Protein AF-A0A968Z5K9-F1 (afdb_monomer)

Radius of gyration: 32.49 Å; Cα contacts (8 Å, |Δi|>4): 2815; chains: 1; bounding box: 78×53×107 Å

Secondary structure (DSSP, 8-state):
-EE-TT-EEE-TT-----SS-EEEE--SEEEETTS-EEESSS--SS-----SPEEEEEE-SSPPPEEEES-EEE--TT-EEEEEES-EEEES-EEE-TTSEEEEEEBSSSEEEEE-TTS-EEPPTTSPBPPEEEESS-EEE--BTT--EEEEEES-EEE-TT-EEEESB-SSS--TT-BPPPEEEEESSEEEE-SS-EEEEE----S-TT---B-BPPPEEEEEEEEEEETT-EEEEEESSBSPPPPEEEEEEEEEEEE-B-TTS-B-EEEEEES-TTS-GGG-B-PPPPEEEEEEEEEEETT-EEEEEESSBSPPPPEEEEEEEEEEEE-B-TTSPBPEEEEEES-S---S---------EEEEEEEEEEETT-EEEEEE-SSB-----EEEEEEEEEEE-B-TTSPBPEEEEEE-TT-BS----EEEEEEEEEEETT-EEEEEESSSSPPPPEEEEEEEEEEEE-B--S-----TTHHHHHHHHS------SB-EEEEEEPTT--SPPPPEEEE-SEEEEETT-EEE---SSSSPPPPEEEEEEEEEEETT-EEE--B-SSSPP--EEEEEEEEEEE-B-TTHHHHHHHH-TTT---SSSB-EEE--B-TT--SPP-EEEEEEEEEEEETT-EEE--B-SSSPP-EEEEEEEEEEEESS-EEE--BSSSS--EEEEEEEEEEEEETT-EEE---SSS--EEEEEES----SS------S---------

Sequence (730 aa):
MLLNPNGILFGRNAKLDIGGSFFATTAQSIKFADGTEFSATETQTTPLLTVSVPIGLQIENAASSIDVQGANLDVPLRETLALIGGDVNVSNGCLQAPGGRIELGGLAASGTVNLNNNSSLSFPDGVTRADVLLTDFSNVDVRADGGGDISIQARNLNILAGSQIAAGISAGNVSKRDRAGDIEINATGKITLNDNSFITNSIDFNSLPNDETFGNGGDINVTTDSLIINNGSRLITSTYTEGNAGDININARNTISLNGVGEDDLPSVISSIVGLLGFQTYKSKGNAGDLNITTGSLFVTNGGGLVSGTAGDGNAGDVTIAARARVVFDGVGRNGIPSNVSSTVGLIFPTEGKGQGQGGKIHITAESLSVTNGAFLSTGSILGKGNAGNLILEADTISFKGIGINGTPSAAFSTLGQGIEGQGENITIKTDKLSVTDGAILATFTVGKGDAGDISIEARHSVNISGVNFRGFIENPGLIGRLKLIFGFNPIGLSTGLYSSTELGGQGKGGNIFINTPVFRVADGAIINAQTLNNRDGGNITINADTLEATGGGQVITTTRDIGNAGEIQVNADRVNISGSDPTYRSRVQKFKLDTVRNQGAASGLFANTESNSVGDGGNIFLDANTITLQDEARITVDSNGRGRGGNIDLEADILTLDNRAFLSAETLSDRGGNITLSIGDLLLLRRNSRISTTAQGMVAMLRLMLVFLRLFQRKIAILQPMPLKVEED

Foldseek 3Di:
DAEAQQEAEAEQADEDDDQAADAHENFQWWAFPVRDIGGPVDPDPDDDDDPTDTWKGWHAAAGYEYEYHNEEYEGDEQHEYEYETAEYEYANYEAEHANHEYHYWYFNHTDIWTQDPRRDIDGDPPTAIHEYEAEHQYEAEHEEQQAYEYEYDGQEYEFYHQYEYEIEYEFDPHDQAGEHYEYHYAHAAEYEYDQQYEYEQEQDDDPDPPGPRHYETAEYAEHYQEYYFEAQYEYEFEYQAEEETYEYAYHHEAEYEFDAYHPVRHGREYEFEWNDPDDPQQRTAYETYEYHEEHQEYYQEQQYEYYFEYQAAYFTYEYEYHHAAEYEFYAHHPSRHGREYEQEYNPLDDDVHQHDYEGEEYAYAHQEYEQYQQYEYEFEYQGHEYETYEYHEHHQEYEFDAYHPQRHGREYEGEYWAAYHYEFAEYHEEYQEAYFDHAHEYEFEYLYAEFTYEYAYHHAAEYEFEAKHDPDGDPDCPPVVSCCVRRVPPPQHMAGEYYQEYDPNYNYEGEEYEEAYQYYEFEQQHEYYQEYPDLAAGYEYAEEYQEYEFYQQGEYAQEYEAAYAGEEYEYEYQEYHFEAWNPCLVVRCVVSNPVNRVRPHTGGEYAQEYDQHYNYAFYEYHYDYQEYEYEHQHEYAREYNYAHEFEEYEYAYQYYAFYQQYEYEREYAYPHWYEYEYHYEHDDHDDNNHDYDGYYPPDDDDYHYHYPDPPPPDDDPPPPDDDPDDDDDD

Structure (mmCIF, N/CA/C/O backbone):
data_AF-A0A968Z5K9-F1
#
_entry.id   AF-A0A968Z5K9-F1
#
loop_
_atom_site.group_PDB
_atom_site.id
_atom_site.type_symbol
_atom_site.label_atom_id
_atom_site.label_alt_id
_atom_site.label_comp_id
_atom_site.label_asym_id
_atom_site.label_entity_id
_atom_site.label_seq_id
_atom_site.pdbx_PDB_ins_code
_atom_site.Cartn_x
_atom_site.Cartn_y
_atom_site.Cartn_z
_atom_site.occupancy
_atom_site.B_iso_or_equiv
_atom_site.auth_seq_id
_atom_site.auth_comp_id
_atom_site.auth_asym_id
_atom_site.auth_atom_id
_atom_site.pdbx_PDB_model_num
ATOM 1 N N . MET A 1 1 ? -22.228 -2.292 42.963 1.00 89.56 1 MET A N 1
ATOM 2 C CA . MET A 1 1 ? -22.792 -3.095 41.859 1.00 89.56 1 MET A CA 1
ATOM 3 C C . MET A 1 1 ? -24.306 -2.948 41.869 1.00 89.56 1 MET A C 1
ATOM 5 O O . MET A 1 1 ? -24.886 -2.971 42.947 1.00 89.56 1 MET A O 1
ATOM 9 N N . LEU A 1 2 ? -24.915 -2.770 40.700 1.00 95.06 2 LEU A N 1
ATOM 10 C CA . LEU A 1 2 ? -26.353 -2.728 40.454 1.00 95.06 2 LEU A CA 1
ATOM 11 C C . LEU A 1 2 ? -26.726 -3.965 39.625 1.00 95.06 2 LEU A C 1
ATOM 13 O O . LEU A 1 2 ? -26.227 -4.119 38.515 1.00 95.06 2 LEU A O 1
ATOM 17 N N . LEU A 1 3 ? -27.583 -4.831 40.167 1.00 94.69 3 LEU A N 1
ATOM 18 C CA . LEU A 1 3 ? -28.052 -6.062 39.524 1.00 94.69 3 LEU A CA 1
ATOM 19 C C . LEU A 1 3 ? -29.561 -5.951 39.285 1.00 94.69 3 LEU A C 1
ATOM 21 O O . LEU A 1 3 ? -30.316 -5.811 40.247 1.00 94.69 3 LEU A O 1
ATOM 25 N N . ASN A 1 4 ? -30.003 -5.994 38.028 1.00 95.31 4 ASN A N 1
ATOM 26 C CA . ASN A 1 4 ? -31.426 -6.006 37.686 1.00 95.31 4 ASN A CA 1
ATOM 27 C C . ASN A 1 4 ? -31.694 -6.820 36.405 1.00 95.31 4 ASN A C 1
ATOM 29 O O . ASN A 1 4 ? -31.523 -6.288 35.306 1.00 95.31 4 ASN A O 1
ATOM 33 N N . PRO A 1 5 ? -32.190 -8.067 36.519 1.00 94.38 5 PRO A N 1
ATOM 34 C CA . PRO A 1 5 ? -32.437 -8.940 35.369 1.00 94.38 5 PRO A CA 1
ATOM 35 C C . PRO A 1 5 ? -33.466 -8.402 34.368 1.00 94.38 5 PRO A C 1
ATOM 37 O O . PRO A 1 5 ? -33.490 -8.817 33.215 1.00 94.38 5 PRO A O 1
ATOM 40 N N . ASN A 1 6 ? -34.327 -7.471 34.794 1.00 94.50 6 ASN A N 1
ATOM 41 C CA . ASN A 1 6 ? -35.401 -6.932 33.960 1.00 94.50 6 ASN A CA 1
ATOM 42 C C . ASN A 1 6 ? -34.927 -5.855 32.972 1.00 94.50 6 ASN A C 1
ATOM 44 O O . ASN A 1 6 ? -35.714 -5.431 32.129 1.00 94.50 6 ASN A O 1
ATOM 48 N N . GLY A 1 7 ? -33.667 -5.424 33.059 1.00 96.19 7 GLY A N 1
ATOM 49 C CA . GLY A 1 7 ? -33.109 -4.341 32.251 1.00 96.19 7 GLY A CA 1
ATOM 50 C C . GLY A 1 7 ? -32.770 -3.111 33.085 1.00 96.19 7 GLY A C 1
ATOM 51 O O . GLY A 1 7 ? -33.251 -2.938 34.211 1.00 96.19 7 GLY A O 1
ATOM 52 N N . ILE A 1 8 ? -31.915 -2.250 32.538 1.00 98.25 8 ILE A N 1
ATOM 53 C CA . ILE A 1 8 ? -31.467 -1.019 33.198 1.00 98.25 8 ILE A CA 1
ATOM 54 C C . ILE A 1 8 ? -31.537 0.132 32.197 1.00 98.25 8 ILE A C 1
ATOM 56 O O . ILE A 1 8 ? -30.950 0.052 31.127 1.00 98.25 8 ILE A O 1
ATOM 60 N N . LEU A 1 9 ? -32.218 1.219 32.569 1.00 97.88 9 LEU A N 1
ATOM 61 C CA . LEU A 1 9 ? -32.289 2.448 31.780 1.00 97.88 9 LEU A CA 1
ATOM 62 C C . LEU A 1 9 ? -31.678 3.612 32.564 1.00 97.88 9 LEU A C 1
ATOM 64 O O . LEU A 1 9 ? -32.198 4.010 33.609 1.00 97.88 9 LEU A O 1
ATOM 68 N N . PHE A 1 10 ? -30.623 4.206 32.017 1.00 98.19 10 PHE A N 1
ATOM 69 C CA . PHE A 1 10 ? -30.067 5.480 32.459 1.00 98.19 10 PHE A CA 1
ATOM 70 C C . PHE A 1 10 ? -30.554 6.589 31.522 1.00 98.19 10 PHE A C 1
ATOM 72 O O . PHE A 1 10 ? -30.067 6.733 30.404 1.00 98.19 10 PHE A O 1
ATOM 79 N N . GLY A 1 11 ? -31.544 7.370 31.961 1.00 96.88 11 GLY A N 1
ATOM 80 C CA . GLY A 1 11 ? -32.066 8.504 31.186 1.00 96.88 11 GLY A CA 1
ATOM 81 C C . GLY A 1 11 ? -31.185 9.756 31.268 1.00 96.88 11 GLY A C 1
ATOM 82 O O . GLY A 1 11 ? -30.281 9.833 32.092 1.00 96.88 11 GLY A O 1
ATOM 83 N N . ARG A 1 12 ? -31.512 10.789 30.482 1.00 93.38 12 ARG A N 1
ATOM 84 C CA . ARG A 1 12 ? -30.678 11.987 30.235 1.00 93.38 12 ARG A CA 1
ATOM 85 C C . ARG A 1 12 ? -30.132 12.728 31.464 1.00 93.38 12 ARG A C 1
ATOM 87 O O . ARG A 1 12 ? -29.121 13.408 31.373 1.00 93.38 12 ARG A O 1
ATOM 94 N N . ASN A 1 13 ? -30.806 12.621 32.604 1.00 91.94 13 ASN A N 1
ATOM 95 C CA . ASN A 1 13 ? -30.409 13.296 33.844 1.00 91.94 13 ASN A CA 1
ATOM 96 C C . ASN A 1 13 ? -29.787 12.340 34.874 1.00 91.94 13 ASN A C 1
ATOM 98 O O . ASN A 1 13 ? -29.553 12.743 36.012 1.00 91.94 13 ASN A O 1
ATOM 102 N N . ALA A 1 14 ? -29.585 11.069 34.518 1.00 95.50 14 ALA A N 1
ATOM 103 C CA . ALA A 1 14 ? -28.940 10.105 35.390 1.00 95.50 14 ALA A CA 1
ATOM 104 C C . ALA A 1 14 ? -27.462 10.471 35.566 1.00 95.50 14 ALA A C 1
ATOM 106 O O . ALA A 1 14 ? -26.786 10.855 34.612 1.00 95.50 14 ALA A O 1
ATOM 107 N N . LYS A 1 15 ? -26.992 10.342 36.806 1.00 93.19 15 LYS A N 1
ATOM 108 C CA . LYS A 1 15 ? -25.611 10.575 37.216 1.00 93.19 15 LYS A CA 1
ATOM 109 C C . LYS A 1 15 ? -25.241 9.563 38.296 1.00 93.19 15 LYS A C 1
ATOM 111 O O . LYS A 1 15 ? -26.082 9.215 39.126 1.00 93.19 15 LYS A O 1
ATOM 116 N N . LEU A 1 16 ? -23.988 9.123 38.296 1.00 95.06 16 LEU A N 1
ATOM 117 C CA . LEU A 1 16 ? -23.409 8.346 39.388 1.00 95.06 16 LEU A CA 1
ATOM 118 C C . LEU A 1 16 ? -22.769 9.300 40.411 1.00 95.06 16 LEU A C 1
ATOM 120 O O . LEU A 1 16 ? -21.997 10.185 40.049 1.00 95.06 16 LEU A O 1
ATOM 124 N N . ASP A 1 17 ? -23.115 9.135 41.687 1.00 93.94 17 ASP A N 1
ATOM 125 C CA . ASP A 1 17 ? -22.475 9.818 42.819 1.00 93.94 17 ASP A CA 1
ATOM 126 C C . ASP A 1 17 ? -21.992 8.751 43.805 1.00 93.94 17 ASP A C 1
ATOM 128 O O . ASP A 1 17 ? -22.712 8.313 44.705 1.00 93.94 17 ASP A O 1
ATOM 132 N N . ILE A 1 18 ? -20.809 8.214 43.514 1.00 94.38 18 ILE A N 1
ATOM 133 C CA . ILE A 1 18 ? -20.235 7.041 44.173 1.00 94.38 18 ILE A CA 1
ATOM 134 C C . ILE A 1 18 ? -18.731 7.237 44.384 1.00 94.38 18 ILE A C 1
ATOM 136 O O . ILE A 1 18 ? -18.071 7.953 43.637 1.00 94.38 18 ILE A O 1
ATOM 140 N N . GLY A 1 19 ? -18.179 6.573 45.402 1.00 93.19 19 GLY A N 1
ATOM 141 C CA . GLY A 1 19 ? -16.767 6.694 45.781 1.00 93.19 19 GLY A CA 1
ATOM 142 C C . GLY A 1 19 ? -15.815 5.672 45.151 1.00 93.19 19 GLY A C 1
ATOM 143 O O . GLY A 1 19 ? -14.675 5.600 45.590 1.00 93.19 19 GLY A O 1
ATOM 144 N N . GLY A 1 20 ? -16.263 4.861 44.188 1.00 94.81 20 GLY A N 1
ATOM 145 C CA . GLY A 1 20 ? -15.448 3.798 43.593 1.00 94.81 20 GLY A CA 1
ATOM 146 C C . GLY A 1 20 ? -16.054 3.223 42.312 1.00 94.81 20 GLY A C 1
ATOM 147 O O . GLY A 1 20 ? -16.963 3.815 41.732 1.00 94.81 20 GLY A O 1
ATOM 148 N N . SER A 1 21 ? -15.568 2.050 41.905 1.00 96.00 21 SER A N 1
ATOM 149 C CA . SER A 1 21 ? -16.014 1.328 40.708 1.00 96.00 21 SER A CA 1
ATOM 150 C C . SER A 1 21 ? -17.526 1.052 40.664 1.00 96.00 21 SER A C 1
ATOM 152 O O . SER A 1 21 ? -18.166 0.726 41.672 1.00 96.00 21 SER A O 1
ATOM 154 N N . PHE A 1 22 ? -18.094 1.093 39.459 1.00 97.50 22 PHE A N 1
ATOM 155 C CA . PHE A 1 22 ? -19.493 0.797 39.179 1.00 97.50 22 PHE A CA 1
ATOM 156 C C . PHE A 1 22 ? -19.635 -0.377 38.215 1.00 97.50 22 PHE A C 1
ATOM 158 O O . PHE A 1 22 ? -19.099 -0.370 37.116 1.00 97.50 22 PHE A O 1
ATOM 165 N N . PHE A 1 23 ? -20.433 -1.361 38.618 1.00 96.69 23 PHE A N 1
ATOM 166 C CA . PHE A 1 23 ? -20.833 -2.489 37.781 1.00 96.69 23 PHE A CA 1
ATOM 167 C C . PHE A 1 23 ? -22.354 -2.462 37.690 1.00 96.69 23 PHE A C 1
ATOM 169 O O . PHE A 1 23 ? -23.006 -2.589 38.729 1.00 96.69 23 PHE A O 1
ATOM 176 N N . ALA A 1 24 ? -22.908 -2.285 36.495 1.00 97.19 24 ALA A N 1
ATOM 177 C CA . ALA A 1 24 ? -24.328 -2.455 36.213 1.00 97.19 24 ALA A CA 1
ATOM 178 C C . ALA A 1 24 ? -24.522 -3.717 35.384 1.00 97.19 24 ALA A C 1
ATOM 180 O O . ALA A 1 24 ? -23.866 -3.903 34.359 1.00 97.19 24 ALA A O 1
ATOM 181 N N . THR A 1 25 ? -25.419 -4.589 35.831 1.00 97.06 25 THR A N 1
ATOM 182 C CA . THR A 1 25 ? -25.638 -5.860 35.161 1.00 97.06 25 THR A CA 1
ATOM 183 C C . THR A 1 25 ? -27.087 -6.320 35.165 1.00 97.06 25 THR A C 1
ATOM 185 O O . THR A 1 25 ? -27.823 -6.106 36.129 1.00 97.06 25 THR A O 1
ATOM 188 N N . THR A 1 26 ? -27.485 -6.966 34.069 1.00 96.69 26 THR A N 1
ATOM 189 C CA . THR A 1 26 ? -28.787 -7.633 33.915 1.00 96.69 26 THR A CA 1
ATOM 190 C C . THR A 1 26 ? -28.683 -9.154 34.074 1.00 96.69 26 THR A C 1
ATOM 192 O O . THR A 1 26 ? -29.588 -9.889 33.692 1.00 96.69 26 THR A O 1
ATOM 195 N N . ALA A 1 27 ? -27.588 -9.629 34.676 1.00 95.12 27 ALA A N 1
ATOM 196 C CA . ALA A 1 27 ? -27.453 -10.994 35.169 1.00 95.12 27 ALA A CA 1
ATOM 197 C C . ALA A 1 27 ? -28.532 -11.332 36.215 1.00 95.12 27 ALA A C 1
ATOM 199 O O . ALA A 1 27 ? -29.100 -10.454 36.867 1.00 95.12 27 ALA A O 1
ATOM 200 N N . GLN A 1 28 ? -28.793 -12.622 36.392 1.00 93.88 28 GLN A N 1
ATOM 201 C CA . GLN A 1 28 ? -29.741 -13.159 37.364 1.00 93.88 28 GLN A CA 1
ATOM 202 C C . GLN A 1 28 ? -29.092 -13.352 38.731 1.00 93.88 28 GLN A C 1
ATOM 204 O O . GLN A 1 28 ? -29.757 -13.159 39.750 1.00 93.88 28 GLN A O 1
ATOM 209 N N . SER A 1 29 ? -27.798 -13.675 38.771 1.00 92.50 29 SER A N 1
ATOM 210 C CA . SER A 1 29 ? -27.083 -13.894 40.027 1.00 92.50 29 SER A CA 1
ATOM 211 C C . SER A 1 29 ? -25.593 -13.547 39.959 1.00 92.50 29 SER A C 1
ATOM 213 O O . SER A 1 29 ? -25.001 -13.384 38.888 1.00 92.50 29 SER A O 1
ATOM 215 N N . ILE A 1 30 ? -24.983 -13.432 41.140 1.00 91.94 30 ILE A N 1
ATOM 216 C CA . ILE A 1 30 ? -23.548 -13.236 41.357 1.00 91.94 30 ILE A CA 1
ATOM 217 C C . ILE A 1 30 ? -23.008 -14.448 42.115 1.00 91.94 30 ILE A C 1
ATOM 219 O O . ILE A 1 30 ? -23.521 -14.788 43.183 1.00 91.94 30 ILE A O 1
ATOM 223 N N . LYS A 1 31 ? -21.937 -15.053 41.598 1.00 91.56 31 LYS A N 1
ATOM 224 C CA . LYS A 1 31 ? -21.195 -16.138 42.252 1.00 91.56 31 LYS A CA 1
ATOM 225 C C . LYS A 1 31 ? -19.987 -15.599 43.004 1.00 91.56 31 LYS A C 1
ATOM 227 O O . LYS A 1 31 ? -19.2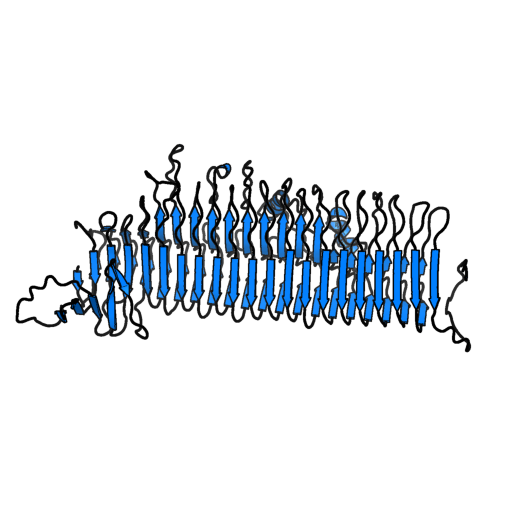66 -14.748 42.482 1.00 91.56 31 LYS A O 1
ATOM 232 N N . PHE A 1 32 ? -19.735 -16.146 44.187 1.00 91.12 32 PHE A N 1
ATOM 233 C CA . PHE A 1 32 ? -18.617 -15.786 45.057 1.00 91.12 32 PHE A CA 1
ATOM 234 C C . PHE A 1 32 ? -17.621 -16.943 45.214 1.00 91.12 32 PHE A C 1
ATOM 236 O O . PHE A 1 32 ? -17.967 -18.114 45.055 1.00 91.12 32 PHE A O 1
ATOM 243 N N . ALA A 1 33 ? -16.367 -16.623 45.548 1.00 89.25 33 ALA A N 1
ATOM 244 C CA . ALA A 1 33 ? -15.284 -17.608 45.659 1.00 89.25 33 ALA A CA 1
ATOM 245 C C . ALA A 1 33 ? -15.478 -18.653 46.774 1.00 89.25 33 ALA A C 1
ATOM 247 O O . ALA A 1 33 ? -14.868 -19.718 46.731 1.00 89.25 33 ALA A O 1
ATOM 248 N N . ASP A 1 34 ? -16.319 -18.365 47.769 1.00 87.56 34 ASP A N 1
ATOM 249 C CA . ASP A 1 34 ? -16.662 -19.291 48.858 1.00 87.56 34 ASP A CA 1
ATOM 250 C C . ASP A 1 34 ? -17.811 -20.249 48.485 1.00 87.56 34 ASP A C 1
ATOM 252 O O . ASP A 1 34 ? -18.253 -21.040 49.317 1.00 87.56 34 ASP A O 1
ATOM 256 N N . GLY A 1 35 ? -18.292 -20.181 47.239 1.00 85.56 35 GLY A N 1
ATOM 257 C CA . GLY A 1 35 ? -19.420 -20.960 46.736 1.00 85.56 35 GLY A CA 1
ATOM 258 C C . GLY A 1 35 ? -20.785 -20.353 47.056 1.00 85.56 35 GLY A C 1
ATOM 259 O O . GLY A 1 35 ? -21.795 -20.935 46.665 1.00 85.56 35 GLY A O 1
ATOM 260 N N . THR A 1 36 ? -20.844 -19.205 47.741 1.00 88.88 36 THR A N 1
ATOM 261 C CA . THR A 1 36 ? -22.109 -18.492 47.936 1.00 88.88 36 THR A CA 1
ATOM 262 C C . THR A 1 36 ? -22.593 -17.861 46.628 1.00 88.88 36 THR A C 1
ATOM 264 O O . THR A 1 36 ? -21.807 -17.511 45.743 1.00 88.88 36 THR A O 1
ATOM 267 N N . GLU A 1 37 ? -23.912 -17.730 46.498 1.00 88.56 37 GLU A N 1
ATOM 268 C CA . GLU A 1 37 ? -24.569 -17.148 45.331 1.00 88.56 37 GLU A CA 1
ATOM 269 C C . GLU A 1 37 ? -25.641 -16.158 45.783 1.00 88.56 37 GLU A C 1
ATOM 271 O O . GLU A 1 37 ? -26.501 -16.471 46.611 1.00 88.56 37 GLU A O 1
ATOM 276 N N . PHE A 1 38 ? -25.580 -14.943 45.243 1.00 88.50 38 PHE A N 1
ATOM 277 C CA . PHE A 1 38 ? -26.613 -13.933 45.426 1.00 88.50 38 PHE A CA 1
ATOM 278 C C . PHE A 1 38 ? -27.491 -13.897 44.177 1.00 88.50 38 PHE A C 1
ATOM 280 O O . PHE A 1 38 ? -27.009 -13.510 43.117 1.00 88.50 38 PHE A O 1
ATOM 287 N N . SER A 1 39 ? -28.765 -14.275 44.300 1.00 89.38 39 SER A N 1
ATOM 288 C CA . SER A 1 39 ? -29.738 -14.268 43.199 1.00 89.38 39 SER A CA 1
ATOM 289 C C . SER A 1 39 ? -30.709 -13.091 43.326 1.00 89.38 39 SER A C 1
ATOM 291 O O . SER A 1 39 ? -31.192 -12.792 44.418 1.00 89.38 39 SER A O 1
ATOM 293 N N . ALA A 1 40 ? -30.993 -12.424 42.204 1.00 87.00 40 ALA A N 1
ATOM 294 C CA . ALA A 1 40 ? -32.011 -11.378 42.086 1.00 87.00 40 ALA A CA 1
ATOM 295 C C . ALA A 1 40 ? -33.384 -11.915 41.640 1.00 87.00 40 ALA A C 1
ATOM 297 O O . ALA A 1 40 ? -34.361 -11.165 41.640 1.00 87.00 40 ALA A O 1
ATOM 298 N N . THR A 1 41 ? -33.468 -13.186 41.243 1.00 85.00 41 THR A N 1
ATOM 299 C CA . THR A 1 41 ? -34.702 -13.840 40.777 1.00 85.00 41 THR A CA 1
ATOM 300 C C . THR A 1 41 ? -35.276 -14.799 41.814 1.00 85.00 41 THR A C 1
ATOM 302 O O . THR A 1 41 ? -36.495 -14.946 41.907 1.00 85.00 41 THR A O 1
ATOM 305 N N . GLU A 1 42 ? -34.422 -15.424 42.623 1.00 79.00 42 GLU A N 1
ATOM 306 C CA . GLU A 1 42 ? -34.836 -16.340 43.679 1.00 79.00 42 GLU A CA 1
ATOM 307 C C . GLU A 1 42 ? -34.986 -15.611 45.017 1.00 79.00 42 GLU A C 1
ATOM 309 O O . GLU A 1 42 ? -34.093 -14.901 45.481 1.00 79.00 42 GLU A O 1
ATOM 314 N N . THR A 1 43 ? -36.121 -15.810 45.688 1.00 67.06 43 THR A N 1
ATOM 315 C CA . THR A 1 43 ? -36.333 -15.281 47.037 1.00 67.06 43 THR A CA 1
ATOM 316 C C . THR A 1 43 ? -35.493 -16.057 48.047 1.00 67.06 43 THR A C 1
ATOM 318 O O . THR A 1 43 ? -35.885 -17.128 48.510 1.00 67.06 43 THR A O 1
ATOM 321 N N . GLN A 1 44 ? -34.346 -15.491 48.409 1.00 64.50 44 GLN A N 1
ATOM 322 C CA . GLN A 1 44 ? -33.495 -15.954 49.502 1.00 64.50 44 GLN A CA 1
ATOM 323 C C . GLN A 1 44 ? -34.257 -15.893 50.840 1.00 64.50 44 GLN A C 1
ATOM 325 O O . GLN A 1 44 ? -34.593 -14.815 51.329 1.00 64.50 44 GLN A O 1
ATOM 330 N N . THR A 1 45 ? -34.535 -17.046 51.458 1.00 57.22 45 THR A N 1
ATOM 331 C CA . THR A 1 45 ? -35.226 -17.123 52.764 1.00 57.22 45 THR A CA 1
ATOM 332 C C . THR A 1 45 ? -34.290 -16.938 53.963 1.00 57.22 45 THR A C 1
ATOM 334 O O . THR A 1 45 ? -34.755 -16.836 55.097 1.00 57.22 45 THR A O 1
ATOM 337 N N . THR A 1 46 ? -32.977 -16.887 53.733 1.00 63.69 46 THR A N 1
ATOM 338 C CA . THR A 1 46 ? -31.945 -16.649 54.751 1.00 63.69 46 THR A CA 1
ATOM 339 C C . THR A 1 46 ? -31.061 -15.475 54.333 1.00 63.69 46 THR A C 1
ATOM 341 O O . THR A 1 46 ? -30.549 -15.496 53.215 1.00 63.69 46 THR A O 1
ATOM 344 N N . PRO A 1 47 ? -30.842 -14.462 55.195 1.00 62.41 47 PRO A N 1
ATOM 345 C CA . PRO A 1 47 ? -29.921 -13.372 54.889 1.00 62.41 47 PRO A CA 1
ATOM 346 C C . PRO A 1 47 ? -28.508 -13.916 54.645 1.00 62.41 47 PRO A C 1
ATOM 348 O O . PRO A 1 47 ? -27.919 -14.513 55.548 1.00 62.41 47 PRO A O 1
ATOM 351 N N . LEU A 1 48 ? -27.953 -13.704 53.448 1.00 67.38 48 LEU A N 1
ATOM 352 C CA . LEU A 1 48 ? -26.541 -13.980 53.189 1.00 67.38 48 LEU A CA 1
ATOM 353 C C . LEU A 1 48 ? -25.681 -12.806 53.643 1.00 67.38 48 LEU A C 1
ATOM 355 O O . LEU A 1 48 ? -25.813 -11.687 53.154 1.00 67.38 48 LEU A O 1
ATOM 359 N N . LEU A 1 49 ? -24.760 -13.101 54.553 1.00 70.50 49 LEU A N 1
ATOM 360 C CA . LEU A 1 49 ? -23.612 -12.266 54.874 1.00 70.50 49 LEU A CA 1
ATOM 361 C C . LEU A 1 49 ? -22.376 -13.025 54.399 1.00 70.50 49 LEU A C 1
ATOM 363 O O . LEU A 1 49 ? -21.930 -13.960 55.058 1.00 70.50 49 LEU A O 1
ATOM 367 N N . THR A 1 50 ? -21.839 -12.633 53.248 1.00 77.69 50 THR A N 1
ATOM 368 C CA . THR A 1 50 ? -20.515 -13.065 52.796 1.00 77.69 50 THR A CA 1
ATOM 369 C C . THR A 1 50 ? -19.626 -11.839 52.609 1.00 77.69 50 THR A C 1
ATOM 371 O O . THR A 1 50 ? -20.094 -10.767 52.227 1.00 77.69 50 THR A O 1
ATOM 374 N N . VAL A 1 51 ? -18.340 -12.002 52.915 1.00 80.12 51 VAL A N 1
ATOM 375 C CA . VAL A 1 51 ? -17.265 -11.044 52.602 1.00 80.12 51 VAL A CA 1
ATOM 376 C C . VAL A 1 51 ? -16.324 -11.604 51.530 1.00 80.12 51 VAL A C 1
ATOM 378 O O . VAL A 1 51 ? -15.225 -11.091 51.335 1.00 80.12 51 VAL A O 1
ATOM 381 N N . SER A 1 52 ? -16.733 -12.693 50.871 1.00 85.19 52 SER A N 1
ATOM 382 C CA . SER A 1 52 ? -15.969 -13.323 49.801 1.00 85.19 52 SER A CA 1
ATOM 383 C C . SER A 1 52 ? -15.972 -12.461 48.539 1.00 85.19 52 SER A C 1
ATOM 385 O O . SER A 1 52 ? -16.816 -11.581 48.357 1.00 85.19 52 SER A O 1
ATOM 387 N N . VAL A 1 53 ? -15.004 -12.701 47.658 1.00 84.00 53 VAL A N 1
ATOM 388 C CA . VAL A 1 53 ? -14.868 -11.951 46.406 1.00 84.00 53 VAL A CA 1
ATOM 389 C C . VAL A 1 53 ? -15.851 -12.483 45.354 1.00 84.00 53 VAL A C 1
ATOM 391 O O . VAL A 1 53 ? -15.939 -13.704 45.178 1.00 84.00 53 VAL A O 1
ATOM 394 N N . PRO A 1 54 ? -16.598 -11.611 44.648 1.00 86.00 54 PRO A N 1
ATOM 395 C CA . PRO A 1 54 ? -17.356 -12.004 43.465 1.00 86.00 54 PRO A CA 1
ATOM 396 C C . PRO A 1 54 ? -16.417 -12.545 42.385 1.00 86.00 54 PRO A C 1
ATOM 398 O O . PRO A 1 54 ? -15.401 -11.925 42.085 1.00 86.00 54 PRO A O 1
ATOM 401 N N . ILE A 1 55 ? -16.773 -13.680 41.789 1.00 91.00 55 ILE A N 1
ATOM 402 C CA . ILE A 1 55 ? -15.983 -14.352 40.746 1.00 91.00 55 ILE A CA 1
ATOM 403 C C . ILE A 1 55 ? -16.743 -14.510 39.428 1.00 91.00 55 ILE A C 1
ATOM 405 O O . ILE A 1 55 ? -16.136 -14.836 38.412 1.00 91.00 55 ILE A O 1
ATOM 409 N N . GLY A 1 56 ? -18.057 -14.272 39.401 1.00 91.31 56 GLY A N 1
ATOM 410 C CA . GLY A 1 56 ? -18.809 -14.337 38.152 1.00 91.31 56 GLY A CA 1
ATOM 411 C C . GLY A 1 56 ? -20.250 -13.857 38.242 1.00 91.31 56 GLY A C 1
ATOM 412 O O . GLY A 1 56 ? -20.845 -13.809 39.315 1.00 91.31 56 GLY A O 1
ATOM 413 N N . LEU A 1 57 ? -20.803 -13.533 37.080 1.00 92.00 57 LEU A N 1
ATOM 414 C CA . LEU A 1 57 ? -22.181 -13.117 36.849 1.00 92.00 57 LEU A CA 1
ATOM 415 C C . LEU A 1 57 ? -22.888 -14.221 36.054 1.00 92.00 57 LEU A C 1
ATOM 417 O O . LEU A 1 57 ? -22.413 -14.598 34.979 1.00 92.00 57 LEU A O 1
ATOM 421 N N . GLN A 1 58 ? -23.985 -14.771 36.579 1.00 92.19 58 GLN A N 1
ATOM 422 C CA . GLN A 1 58 ? -24.797 -15.747 35.845 1.00 92.19 58 GLN A CA 1
ATOM 423 C C . GLN A 1 58 ? -25.842 -15.041 35.005 1.00 92.19 58 GLN A C 1
ATOM 425 O O . GLN A 1 58 ? -26.700 -14.335 35.532 1.00 92.19 58 GLN A O 1
ATOM 430 N N . ILE A 1 59 ? -25.794 -15.295 33.705 1.00 89.88 59 ILE A N 1
ATOM 431 C CA . ILE A 1 59 ? -26.854 -14.932 32.783 1.00 89.88 59 ILE A CA 1
ATOM 432 C C . ILE A 1 59 ? -27.629 -16.210 32.465 1.00 89.88 59 ILE A C 1
ATOM 434 O O . ILE A 1 59 ? -27.082 -17.167 31.918 1.00 89.88 59 ILE A O 1
ATOM 438 N N . GLU A 1 60 ? -28.897 -16.235 32.851 1.00 79.75 60 GLU A N 1
ATOM 439 C CA . GLU A 1 60 ? -29.842 -17.315 32.598 1.00 79.75 60 GLU A CA 1
ATOM 440 C C . GLU A 1 60 ? -30.832 -16.850 31.525 1.00 79.75 60 GLU A C 1
ATOM 442 O O . GLU A 1 60 ? -31.646 -15.957 31.753 1.00 79.75 60 GLU A O 1
ATOM 447 N N . ASN A 1 61 ? -30.790 -17.469 30.344 1.00 76.88 61 ASN A N 1
ATOM 448 C CA . ASN A 1 61 ? -31.501 -17.038 29.133 1.00 76.88 61 ASN A CA 1
ATOM 449 C C . ASN A 1 61 ? -30.959 -15.715 28.555 1.00 76.88 61 ASN A C 1
ATOM 451 O O . ASN A 1 61 ? -29.909 -15.229 28.961 1.00 76.88 61 ASN A O 1
ATOM 455 N N . ALA A 1 62 ? -31.639 -15.157 27.549 1.00 76.25 62 ALA A N 1
ATOM 456 C CA . ALA A 1 62 ? -31.276 -13.855 26.997 1.00 76.25 62 ALA A CA 1
ATOM 457 C C . ALA A 1 62 ? -31.540 -12.762 28.044 1.00 76.25 62 ALA A C 1
ATOM 459 O O . ALA A 1 62 ? -32.690 -12.537 28.427 1.00 76.25 62 ALA A O 1
ATOM 460 N N . ALA A 1 63 ? -30.477 -12.113 28.520 1.00 83.06 63 ALA A N 1
ATOM 461 C CA . ALA A 1 63 ? -30.585 -11.012 29.467 1.00 83.06 63 ALA A CA 1
ATOM 462 C C . ALA A 1 63 ? -31.219 -9.772 28.810 1.00 83.06 63 ALA A C 1
ATOM 464 O O . ALA A 1 63 ? -31.066 -9.543 27.609 1.00 83.06 63 ALA A O 1
ATOM 465 N N . SER A 1 64 ? -31.927 -8.962 29.600 1.00 93.69 64 SER A N 1
ATOM 466 C CA . SER A 1 64 ? -32.491 -7.688 29.135 1.00 93.69 64 SER A CA 1
ATOM 467 C C . SER A 1 64 ? -31.404 -6.644 28.853 1.00 93.69 64 SER A C 1
ATOM 469 O O . SER A 1 64 ? -30.277 -6.756 29.351 1.00 93.69 64 SER A O 1
ATOM 471 N N . SER A 1 65 ? -31.753 -5.612 28.081 1.00 96.81 65 SER A N 1
ATOM 472 C CA . SER A 1 65 ? -30.830 -4.548 27.677 1.00 96.81 65 SER A CA 1
ATOM 473 C C . SER A 1 65 ? -30.393 -3.637 28.828 1.00 96.81 65 SER A C 1
ATOM 475 O O . SER A 1 65 ? -31.082 -3.473 29.845 1.00 96.81 65 SER A O 1
ATOM 477 N N . ILE A 1 66 ? -29.229 -3.017 28.635 1.00 98.38 66 ILE A N 1
ATOM 478 C CA . ILE A 1 66 ? -28.766 -1.847 29.377 1.00 98.38 66 ILE A CA 1
ATOM 479 C C . ILE A 1 66 ? -28.752 -0.670 28.405 1.00 98.38 66 ILE A C 1
ATOM 481 O O . ILE A 1 66 ? -27.977 -0.655 27.452 1.00 98.38 66 ILE A O 1
ATOM 485 N N . ASP A 1 67 ? -29.594 0.324 28.663 1.00 98.31 67 ASP A N 1
ATOM 486 C CA . ASP A 1 67 ? -29.788 1.478 27.794 1.00 98.31 67 ASP A CA 1
ATOM 487 C C . ASP A 1 67 ? -29.316 2.761 28.491 1.00 98.31 67 ASP A C 1
ATOM 489 O O . ASP A 1 67 ? -29.780 3.116 29.576 1.00 98.31 67 ASP A O 1
ATOM 493 N N . VAL A 1 68 ? -28.404 3.487 27.852 1.00 98.38 68 VAL A N 1
ATOM 494 C CA . VAL A 1 68 ? -27.891 4.788 28.288 1.00 98.38 68 VAL A CA 1
ATOM 495 C C . VAL A 1 68 ? -28.358 5.834 27.281 1.00 98.38 68 VAL A C 1
ATOM 497 O O . VAL A 1 68 ? -27.870 5.897 26.156 1.00 98.38 68 VAL A O 1
ATOM 500 N N . GLN A 1 69 ? -29.333 6.649 27.676 1.00 97.38 69 GLN A N 1
ATOM 501 C CA . GLN A 1 69 ? -30.024 7.596 26.799 1.00 97.38 69 GLN A CA 1
ATOM 502 C C . GLN A 1 69 ? -29.775 9.027 27.265 1.00 97.38 69 GLN A C 1
ATOM 504 O O . GLN A 1 69 ? -30.514 9.563 28.094 1.00 97.38 69 GLN A O 1
ATOM 509 N N . GLY A 1 70 ? -28.729 9.662 26.738 1.00 95.50 70 GLY A N 1
ATOM 510 C CA . GLY A 1 70 ? -28.381 11.039 27.088 1.00 95.50 70 GLY A CA 1
ATOM 511 C C . GLY A 1 70 ? -27.679 11.214 28.439 1.00 95.50 70 GLY A C 1
ATOM 512 O O . GLY A 1 70 ? -27.505 12.353 28.862 1.00 95.50 70 GLY A O 1
ATOM 513 N N . ALA A 1 71 ? -27.395 10.129 29.168 1.00 97.00 71 ALA A N 1
ATOM 514 C CA . ALA A 1 71 ? -26.847 10.186 30.524 1.00 97.00 71 ALA A CA 1
ATOM 515 C C . ALA A 1 71 ? -25.323 10.351 30.524 1.00 97.00 71 ALA A C 1
ATOM 517 O O . ALA A 1 71 ? -24.654 9.870 29.608 1.00 97.00 71 ALA A O 1
ATOM 518 N N . ASN A 1 72 ? -24.786 10.950 31.592 1.00 95.19 72 ASN A N 1
ATOM 519 C CA . ASN A 1 72 ? -23.350 10.956 31.866 1.00 95.19 72 ASN A CA 1
ATOM 520 C C . ASN A 1 72 ? -23.047 10.055 33.070 1.00 95.19 72 ASN A C 1
ATOM 522 O O . ASN A 1 72 ? -23.467 10.347 34.195 1.00 95.19 72 ASN A O 1
ATOM 526 N N . LEU A 1 73 ? -22.369 8.939 32.822 1.00 97.75 73 LEU A N 1
ATOM 527 C CA . LEU A 1 73 ? -22.007 7.949 33.828 1.00 97.75 73 LEU A CA 1
ATOM 528 C C . LEU A 1 73 ? -20.503 8.032 34.076 1.00 97.75 73 LEU A C 1
ATOM 530 O O . LEU A 1 73 ? -19.716 7.491 33.303 1.00 97.75 73 LEU A O 1
ATOM 534 N N . ASP A 1 74 ? -20.133 8.680 35.178 1.00 96.50 74 ASP A N 1
ATOM 535 C CA . ASP A 1 74 ? -18.738 8.905 35.554 1.00 96.50 74 ASP A CA 1
ATOM 536 C C . ASP A 1 74 ? -18.391 8.104 36.811 1.00 96.50 74 ASP A C 1
ATOM 538 O O . ASP A 1 74 ? -19.158 8.090 37.780 1.00 96.50 74 ASP A O 1
ATOM 542 N N . VAL A 1 75 ? -17.218 7.473 36.823 1.00 97.25 75 VAL A N 1
ATOM 543 C CA . VAL A 1 75 ? -16.615 6.901 38.037 1.00 97.25 75 VAL A CA 1
ATOM 544 C C . VAL A 1 75 ? -15.365 7.692 38.445 1.00 97.25 75 VAL A C 1
ATOM 546 O O . VAL A 1 75 ? -14.802 8.418 37.621 1.00 97.25 75 VAL A O 1
ATOM 549 N N . PRO A 1 76 ? -14.913 7.598 39.711 1.00 95.81 76 PRO A N 1
ATOM 550 C CA . PRO A 1 76 ? -13.688 8.266 40.146 1.00 95.81 76 PRO A CA 1
ATOM 551 C C . PRO A 1 76 ? -12.430 7.821 39.376 1.00 95.81 76 PRO A C 1
ATOM 553 O O . PRO A 1 76 ? -12.414 6.800 38.691 1.00 95.81 76 PRO A O 1
ATOM 556 N N . LEU A 1 77 ? -11.349 8.594 39.519 1.00 93.06 77 LEU A N 1
ATOM 557 C CA . LEU A 1 77 ? -10.053 8.321 38.888 1.00 93.06 77 LEU A CA 1
ATOM 558 C C . LEU A 1 77 ? -9.559 6.897 39.214 1.00 93.06 77 LEU A C 1
ATOM 560 O O . LEU A 1 77 ? -9.543 6.517 40.384 1.00 93.06 77 LEU A O 1
ATOM 564 N N . ARG A 1 78 ? -9.081 6.163 38.198 1.00 92.38 78 ARG A N 1
ATOM 565 C CA . ARG A 1 78 ? -8.547 4.784 38.289 1.00 92.38 78 ARG A CA 1
ATOM 566 C C . ARG A 1 78 ? -9.561 3.719 38.718 1.00 92.38 78 ARG A C 1
ATOM 568 O O . ARG A 1 78 ? -9.170 2.612 39.079 1.00 92.38 78 ARG A O 1
ATOM 575 N N . GLU A 1 79 ? -10.852 4.020 38.647 1.00 95.75 79 GLU A N 1
ATOM 576 C CA . GLU A 1 79 ? -11.923 3.064 38.937 1.00 95.75 79 GLU A CA 1
ATOM 577 C C . GLU A 1 79 ? -12.495 2.426 37.662 1.00 95.75 79 GLU A C 1
ATOM 579 O O . GLU A 1 79 ? -12.237 2.860 36.542 1.00 95.75 79 GLU A O 1
ATOM 584 N N . THR A 1 80 ? -13.270 1.353 37.823 1.00 97.19 80 THR A N 1
ATOM 585 C CA . THR A 1 80 ? -13.906 0.623 36.718 1.00 97.19 80 THR A CA 1
ATOM 586 C C . THR A 1 80 ? -15.365 1.037 36.532 1.00 97.19 80 THR A C 1
ATOM 588 O O . THR A 1 80 ? -16.112 1.118 37.506 1.00 97.19 80 THR A O 1
ATOM 591 N N . LEU A 1 81 ? -15.793 1.219 35.284 1.00 98.19 81 LEU A N 1
ATOM 592 C CA . LEU A 1 81 ? -17.191 1.324 34.873 1.00 98.19 81 LEU A CA 1
ATOM 593 C C . LEU A 1 81 ? -17.534 0.151 33.946 1.00 98.19 81 LEU A C 1
ATOM 595 O O . LEU A 1 81 ? -17.055 0.080 32.819 1.00 98.19 81 LEU A O 1
ATOM 599 N N . ALA A 1 82 ? -18.373 -0.770 34.410 1.00 98.12 82 ALA A N 1
ATOM 600 C CA . ALA A 1 82 ? -18.742 -1.961 33.655 1.00 98.12 82 ALA A CA 1
ATOM 601 C C . ALA A 1 82 ? -20.254 -2.045 33.414 1.00 98.12 82 ALA A C 1
ATOM 603 O O . ALA A 1 82 ? -21.038 -1.992 34.366 1.00 98.12 82 ALA A O 1
ATOM 604 N N . LEU A 1 83 ? -20.657 -2.219 32.152 1.00 98.19 83 LEU A N 1
ATOM 605 C CA . LEU A 1 83 ? -22.039 -2.472 31.732 1.00 98.19 83 LEU A CA 1
ATOM 606 C C . LEU A 1 83 ? -22.113 -3.876 31.114 1.00 98.19 83 LEU A C 1
ATOM 608 O O . LEU A 1 83 ? -21.582 -4.104 30.027 1.00 98.19 83 LEU A O 1
ATOM 612 N N . ILE A 1 84 ? -22.726 -4.822 31.837 1.00 96.25 84 ILE A N 1
ATOM 613 C CA . ILE A 1 84 ? -22.626 -6.262 31.545 1.00 96.25 84 ILE A CA 1
ATOM 614 C C . ILE A 1 84 ? -24.006 -6.918 31.559 1.00 96.25 84 ILE A C 1
ATOM 616 O O . ILE A 1 84 ? -24.593 -7.083 32.627 1.00 96.25 84 ILE A O 1
ATOM 620 N N . GLY A 1 85 ? -24.547 -7.356 30.430 1.00 93.94 85 GLY A N 1
ATOM 621 C CA . GLY A 1 85 ? -25.930 -7.838 30.442 1.00 93.94 85 GLY A CA 1
ATOM 622 C C . GLY A 1 85 ? -26.404 -8.507 29.167 1.00 93.94 85 GLY A C 1
ATOM 623 O O . GLY A 1 85 ? -25.734 -9.393 28.645 1.00 93.94 85 GLY A O 1
ATOM 624 N N . GLY A 1 86 ? -27.582 -8.100 28.702 1.00 95.44 86 GLY A N 1
ATOM 625 C CA . GLY A 1 86 ? -28.019 -8.299 27.327 1.00 95.44 86 GLY A CA 1
ATOM 626 C C . GLY A 1 86 ? -27.360 -7.264 26.420 1.00 95.44 86 GLY A C 1
ATOM 627 O O . GLY A 1 86 ? -26.192 -6.924 26.609 1.00 95.44 86 GLY A O 1
ATOM 628 N N . ASP A 1 87 ? -28.111 -6.746 25.450 1.00 97.75 87 ASP A N 1
ATOM 629 C CA . ASP A 1 87 ? -27.607 -5.689 24.571 1.00 97.75 87 ASP A CA 1
ATOM 630 C C . ASP A 1 87 ? -27.257 -4.425 25.375 1.00 97.75 87 ASP A C 1
ATOM 632 O O . ASP A 1 87 ? -28.001 -4.025 26.276 1.00 97.75 87 ASP A O 1
ATOM 636 N N . VAL A 1 88 ? -26.134 -3.784 25.047 1.00 98.50 88 VAL A N 1
ATOM 637 C CA . VAL A 1 88 ? -25.707 -2.516 25.660 1.00 98.50 88 VAL A CA 1
ATOM 638 C C . VAL A 1 88 ? -25.820 -1.405 24.623 1.00 98.50 88 VAL A C 1
ATOM 640 O O . VAL A 1 88 ? -25.051 -1.365 23.661 1.00 98.50 88 VAL A O 1
ATOM 643 N N . ASN A 1 89 ? -26.763 -0.486 24.828 1.00 98.50 89 ASN A N 1
ATOM 644 C CA . ASN A 1 89 ? -27.031 0.610 23.901 1.00 98.50 89 ASN A CA 1
ATOM 645 C C . ASN A 1 89 ? -26.717 1.957 24.553 1.00 98.50 89 ASN A C 1
ATOM 647 O O . ASN A 1 89 ? -27.246 2.289 25.612 1.00 98.50 89 ASN A O 1
ATOM 651 N N . VAL A 1 90 ? -25.903 2.767 23.888 1.00 98.62 90 VAL A N 1
ATOM 652 C CA . VAL A 1 90 ? -25.573 4.134 24.292 1.00 98.62 90 VAL A CA 1
ATOM 653 C C . VAL A 1 90 ? -25.978 5.063 23.151 1.00 98.62 90 VAL A C 1
ATOM 655 O O . VAL A 1 90 ? -25.483 4.941 22.031 1.00 98.62 90 VAL A O 1
ATOM 658 N N . SER A 1 91 ? -26.915 5.968 23.426 1.00 98.31 91 SER A N 1
ATOM 659 C CA . SER A 1 91 ? -27.370 7.010 22.498 1.00 98.31 91 SER A CA 1
ATOM 660 C C . SER A 1 91 ? -27.224 8.367 23.173 1.00 98.31 91 SER A C 1
ATOM 662 O O . SER A 1 91 ? -27.803 8.598 24.243 1.00 98.31 91 SER A O 1
ATOM 664 N N . ASN A 1 92 ? -26.421 9.254 22.571 1.00 97.44 92 ASN A N 1
ATOM 665 C CA . ASN A 1 92 ? -26.058 10.564 23.122 1.00 97.44 92 ASN A CA 1
ATOM 666 C C . ASN A 1 92 ? -25.552 10.495 24.581 1.00 97.44 92 ASN A C 1
ATOM 668 O O . ASN A 1 92 ? -25.720 11.432 25.359 1.00 97.44 92 ASN A O 1
ATOM 672 N N . GLY A 1 93 ? -25.009 9.345 24.987 1.00 96.75 93 GLY A N 1
ATOM 673 C CA . GLY A 1 93 ? -24.543 9.089 26.346 1.00 96.75 93 GLY A CA 1
ATOM 674 C C . GLY A 1 93 ? -23.033 9.246 26.459 1.00 96.75 93 GLY A C 1
ATOM 675 O O . GLY A 1 93 ? -22.312 9.122 25.471 1.00 96.75 93 GLY A O 1
ATOM 676 N N . CYS A 1 94 ? -22.547 9.488 27.670 1.00 96.50 94 CYS A N 1
ATOM 677 C CA . CYS A 1 94 ? -21.123 9.587 27.958 1.00 96.50 94 CYS A CA 1
ATOM 678 C C . CYS A 1 94 ? -20.770 8.647 29.119 1.00 96.50 94 CYS A C 1
ATOM 680 O O . CYS A 1 94 ? -21.401 8.686 30.174 1.00 96.50 94 CYS A O 1
ATOM 682 N N . LEU A 1 95 ? -19.817 7.745 28.883 1.00 98.38 95 LEU A N 1
ATOM 683 C CA . LEU A 1 95 ? -19.288 6.786 29.851 1.00 98.38 95 LEU A CA 1
ATOM 684 C C . LEU A 1 95 ? -17.842 7.178 30.156 1.00 98.38 95 LEU A C 1
ATOM 686 O O . LEU A 1 95 ? -17.007 7.129 29.251 1.00 98.38 95 LEU A O 1
ATOM 690 N N . GLN A 1 96 ? -17.545 7.563 31.398 1.00 96.62 96 GLN A N 1
ATOM 691 C CA . GLN A 1 96 ? -16.217 8.044 31.786 1.00 96.62 96 GLN A CA 1
ATOM 692 C C . GLN A 1 96 ? -15.630 7.231 32.939 1.00 96.62 96 GLN A C 1
ATOM 694 O O . GLN A 1 96 ? -16.223 7.127 34.015 1.00 96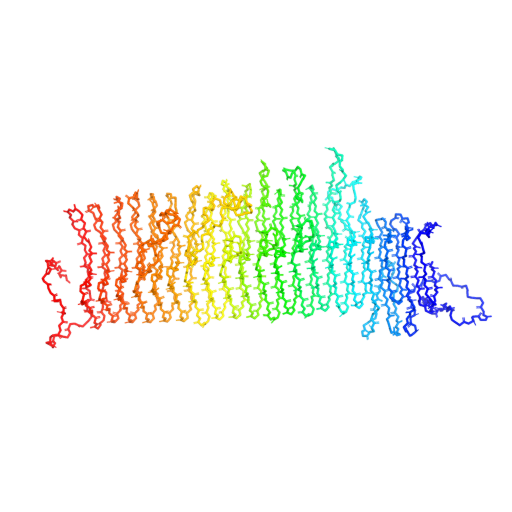.62 96 GLN A O 1
ATOM 699 N N . ALA A 1 97 ? -14.421 6.710 32.735 1.00 96.50 97 ALA A N 1
ATOM 700 C CA . ALA A 1 97 ? -13.603 6.111 33.790 1.00 96.50 97 ALA A CA 1
ATOM 701 C C . ALA A 1 97 ? -12.151 6.609 33.684 1.00 96.50 97 ALA A C 1
ATOM 703 O O . ALA A 1 97 ? -11.275 5.872 33.222 1.00 96.50 97 ALA A O 1
ATOM 704 N N . PRO A 1 98 ? -11.879 7.873 34.065 1.00 93.88 98 PRO A N 1
ATOM 705 C CA . PRO A 1 98 ? -10.580 8.500 33.844 1.00 93.88 98 PRO A CA 1
ATOM 706 C C . PRO A 1 98 ? -9.452 7.691 34.485 1.00 93.88 98 PRO A C 1
ATOM 708 O O . PRO A 1 98 ? -9.456 7.441 35.691 1.00 93.88 98 PRO A O 1
ATOM 711 N N . GLY A 1 99 ? -8.480 7.266 33.685 1.00 91.88 99 GLY A N 1
ATOM 712 C CA . GLY A 1 99 ? -7.314 6.520 34.153 1.00 91.88 99 GLY A CA 1
ATOM 713 C C . GLY A 1 99 ? -7.617 5.096 34.630 1.00 91.88 99 GLY A C 1
ATOM 714 O O . GLY A 1 99 ? -6.784 4.463 35.277 1.00 91.88 99 GLY A O 1
ATOM 715 N N . GLY A 1 100 ? -8.859 4.656 34.435 1.00 94.88 100 GLY A N 1
ATOM 716 C CA . GLY A 1 100 ? -9.413 3.423 34.960 1.00 94.88 100 GLY A CA 1
ATOM 717 C C . GLY A 1 100 ? -9.736 2.440 33.848 1.00 94.88 100 GLY A C 1
ATOM 718 O O . GLY A 1 100 ? -8.944 2.250 32.925 1.00 94.88 100 GLY A O 1
ATOM 719 N N . ARG A 1 101 ? -10.895 1.787 33.953 1.00 96.69 101 ARG A N 1
ATOM 720 C CA . ARG A 1 101 ? -11.313 0.735 33.020 1.00 96.69 101 ARG A CA 1
ATOM 721 C C . ARG A 1 101 ? -12.771 0.895 32.616 1.00 96.69 101 ARG A C 1
ATOM 723 O O . ARG A 1 101 ? -13.622 1.063 33.487 1.00 96.69 101 ARG A O 1
ATOM 730 N N . ILE A 1 102 ? -13.073 0.749 31.329 1.00 98.44 102 ILE A N 1
ATOM 731 C CA . ILE A 1 102 ? -14.448 0.533 30.861 1.00 98.44 102 ILE A CA 1
ATOM 732 C C . ILE A 1 102 ? -14.588 -0.880 30.292 1.00 98.44 102 ILE A C 1
ATOM 734 O O . ILE A 1 102 ? -13.806 -1.288 29.439 1.00 98.44 102 ILE A O 1
ATOM 738 N N . GLU A 1 103 ? -15.602 -1.613 30.752 1.00 98.31 103 GLU A N 1
ATOM 739 C CA . GLU A 1 103 ? -15.956 -2.949 30.256 1.00 98.31 103 GLU A CA 1
ATOM 740 C C . GLU A 1 103 ? -17.393 -2.937 29.717 1.00 98.31 103 GLU A C 1
ATOM 742 O O . GLU A 1 103 ? -18.341 -2.703 30.473 1.00 98.31 103 GLU A O 1
ATOM 747 N N . LEU A 1 104 ? -17.574 -3.200 28.421 1.00 98.38 104 LEU A N 1
ATOM 748 C CA . LEU A 1 104 ? -18.894 -3.279 27.786 1.00 98.38 104 LEU A CA 1
ATOM 749 C C . LEU A 1 104 ? -19.109 -4.664 27.185 1.00 98.38 104 LEU A C 1
ATOM 751 O O . LEU A 1 104 ? -18.280 -5.156 26.419 1.00 98.38 104 LEU A O 1
ATOM 755 N N . GLY A 1 105 ? -20.246 -5.287 27.466 1.00 96.19 105 GLY A N 1
ATOM 756 C CA . GLY A 1 105 ? -20.586 -6.534 26.797 1.00 96.19 105 GLY A CA 1
ATOM 757 C C . GLY A 1 105 ? -21.776 -7.252 27.393 1.00 96.19 105 GLY A C 1
ATOM 758 O O . GLY A 1 105 ? -22.404 -6.803 28.347 1.00 96.19 105 GLY A O 1
ATOM 759 N N . GLY A 1 106 ? -22.080 -8.413 26.832 1.00 93.81 106 GLY A N 1
ATOM 760 C CA . GLY A 1 106 ? -23.227 -9.179 27.283 1.00 93.81 106 GLY A CA 1
ATOM 761 C C . GLY A 1 106 ? -23.347 -10.556 26.658 1.00 93.81 106 GLY A C 1
ATOM 762 O O . GLY A 1 106 ? -22.617 -10.902 25.725 1.00 93.81 106 GLY A O 1
ATOM 763 N N . LEU A 1 107 ? -24.283 -11.347 27.173 1.00 95.62 107 LEU A N 1
ATOM 764 C CA . LEU A 1 107 ? -24.653 -12.652 26.640 1.00 95.62 107 LEU A CA 1
ATOM 765 C C . LEU A 1 107 ? -26.117 -12.634 26.189 1.00 95.62 107 LEU A C 1
ATOM 767 O O . LEU A 1 107 ? -27.008 -12.213 26.922 1.00 95.62 107 LEU A O 1
ATOM 771 N N . ALA A 1 108 ? -26.364 -13.142 24.983 1.00 93.81 108 ALA A N 1
ATOM 772 C CA . ALA A 1 108 ? -27.706 -13.368 24.440 1.00 93.81 108 ALA A CA 1
ATOM 773 C C . ALA A 1 108 ? -28.203 -14.806 24.696 1.00 93.81 108 ALA A C 1
ATOM 775 O O . ALA A 1 108 ? -29.285 -15.190 24.256 1.00 93.81 108 ALA A O 1
ATOM 776 N N . ALA A 1 109 ? -27.399 -15.620 25.380 1.00 93.56 109 ALA A N 1
ATOM 777 C CA . ALA A 1 109 ? -27.703 -16.991 25.762 1.00 93.56 109 ALA A CA 1
ATOM 778 C C . ALA A 1 109 ? -27.153 -17.278 27.164 1.00 93.56 109 ALA A C 1
ATOM 780 O O . ALA A 1 109 ? -26.294 -16.550 27.661 1.00 93.56 109 ALA A O 1
ATOM 781 N N . SER A 1 110 ? -27.624 -18.362 27.782 1.00 93.50 110 SER A N 1
ATOM 782 C CA . SER A 1 110 ? -27.204 -18.724 29.134 1.00 93.50 110 SER A CA 1
ATOM 783 C C . SER A 1 110 ? -25.695 -18.956 29.222 1.00 93.50 110 SER A C 1
ATOM 785 O O . SER A 1 110 ? -25.124 -19.699 28.422 1.00 93.50 110 SER A O 1
ATOM 787 N N . GLY A 1 111 ? -25.057 -18.361 30.224 1.00 93.81 111 GLY A N 1
ATOM 788 C CA . GLY A 1 111 ? -23.624 -18.487 30.447 1.00 93.81 111 GLY A CA 1
ATOM 789 C C . GLY A 1 111 ? -23.146 -17.705 31.665 1.00 93.81 111 GLY A C 1
ATOM 790 O O . GLY A 1 111 ? -23.895 -16.973 32.305 1.00 93.81 111 GLY A O 1
ATOM 791 N N . THR A 1 112 ? -21.872 -17.884 32.002 1.00 94.06 112 THR A N 1
ATOM 792 C CA . THR A 1 112 ? -21.219 -17.176 33.108 1.00 94.06 112 THR A CA 1
ATOM 793 C C . THR A 1 112 ? -20.175 -16.217 32.570 1.00 94.06 112 THR A C 1
ATOM 795 O O . THR A 1 112 ? -19.236 -16.667 31.920 1.00 94.06 112 THR A O 1
ATOM 798 N N . VAL A 1 113 ? -20.296 -14.931 32.892 1.00 95.69 113 VAL A N 1
ATOM 799 C CA . VAL A 1 113 ? -19.207 -13.961 32.707 1.00 95.69 113 VAL A CA 1
ATOM 800 C C . VAL A 1 113 ? -18.368 -13.956 33.979 1.00 95.69 113 VAL A C 1
ATOM 802 O O . VAL A 1 113 ? -18.892 -13.666 35.052 1.00 95.69 113 VAL A O 1
ATOM 805 N N . ASN A 1 114 ? -17.085 -14.296 33.888 1.00 94.88 114 ASN A N 1
ATOM 806 C CA . ASN A 1 114 ? -16.202 -14.323 35.054 1.00 94.88 114 ASN A CA 1
ATOM 807 C C . ASN A 1 114 ? -15.674 -12.920 35.370 1.00 94.88 114 ASN A C 1
ATOM 809 O O . ASN A 1 114 ? -15.311 -12.170 34.462 1.00 94.88 114 ASN A O 1
ATOM 813 N N . LEU A 1 115 ? -15.605 -12.604 36.663 1.00 93.00 115 LEU A N 1
ATOM 814 C CA . LEU A 1 115 ? -15.019 -11.380 37.204 1.00 93.00 115 LEU A CA 1
ATOM 815 C C . LEU A 1 115 ? -13.589 -11.690 37.649 1.00 93.00 115 LEU A C 1
ATOM 817 O O . LEU A 1 115 ? -13.378 -12.485 38.566 1.00 93.00 115 LEU A O 1
ATOM 821 N N . ASN A 1 116 ? -12.605 -11.083 36.993 1.00 92.00 116 ASN A N 1
ATOM 822 C CA . ASN A 1 116 ? -11.200 -11.274 37.333 1.00 92.00 116 ASN A CA 1
ATOM 823 C C . ASN A 1 116 ? -10.781 -10.315 38.464 1.00 92.00 116 ASN A C 1
ATOM 825 O O . ASN A 1 116 ? -11.357 -9.243 38.645 1.00 92.00 116 ASN A O 1
ATOM 829 N N . ASN A 1 117 ? -9.711 -10.654 39.192 1.00 84.94 117 ASN A N 1
ATOM 830 C CA . ASN A 1 117 ? -9.223 -9.859 40.334 1.00 84.94 117 ASN A CA 1
ATOM 831 C C . ASN A 1 117 ? -8.817 -8.412 39.983 1.00 84.94 117 ASN A C 1
ATOM 833 O O . ASN A 1 117 ? -8.729 -7.573 40.871 1.00 84.94 117 ASN A O 1
ATOM 837 N N . ASN A 1 118 ? -8.540 -8.123 38.710 1.00 83.81 118 ASN A N 1
ATOM 838 C CA . ASN A 1 118 ? -8.186 -6.794 38.200 1.00 83.81 118 ASN A CA 1
ATOM 839 C C . ASN A 1 118 ? -9.393 -6.041 37.601 1.00 83.81 118 ASN A C 1
ATOM 841 O O . ASN A 1 118 ? -9.197 -5.149 36.776 1.00 83.81 118 ASN A O 1
ATOM 845 N N . SER A 1 119 ? -10.621 -6.439 37.949 1.00 85.25 119 SER A N 1
ATOM 846 C CA . SER A 1 119 ? -11.879 -5.883 37.424 1.00 85.25 119 SER A CA 1
ATOM 847 C C . SER A 1 119 ? -12.134 -6.116 35.929 1.00 85.25 119 SER A C 1
ATOM 849 O O . SER A 1 119 ? -13.138 -5.631 35.412 1.00 85.25 119 SER A O 1
ATOM 851 N N . SER A 1 120 ? -11.272 -6.871 35.235 1.00 91.50 120 SER A N 1
ATOM 852 C CA . SER A 1 120 ? -11.531 -7.300 33.856 1.00 91.50 120 SER A CA 1
ATOM 853 C C . SER A 1 120 ? -12.526 -8.458 33.798 1.00 91.50 120 SER A C 1
ATOM 855 O O . SER A 1 120 ? -12.738 -9.173 34.785 1.00 91.50 120 SER A O 1
ATOM 857 N N . LEU A 1 121 ? -13.127 -8.654 32.627 1.00 92.94 121 LEU A N 1
ATOM 858 C CA . LEU A 1 121 ? -14.151 -9.669 32.404 1.00 92.94 121 LEU A CA 1
ATOM 859 C C . LEU A 1 121 ? -13.654 -10.770 31.475 1.00 92.94 121 LEU A C 1
ATOM 861 O O . LEU A 1 121 ? -13.014 -10.497 30.462 1.00 92.94 121 LEU A O 1
ATOM 865 N N . SER A 1 122 ? -14.026 -12.015 31.774 1.00 94.44 122 SER A N 1
ATOM 866 C CA . SER A 1 122 ? -13.805 -13.145 30.864 1.00 94.44 122 SER A CA 1
ATOM 867 C C . SER A 1 122 ? -15.141 -13.735 30.424 1.00 94.44 122 SER A C 1
ATOM 869 O O . SER A 1 122 ? -15.938 -14.173 31.256 1.00 94.44 122 SER A O 1
ATOM 871 N N . PHE A 1 123 ? -15.380 -13.762 29.114 1.00 94.69 123 PHE A N 1
ATOM 872 C CA . PHE A 1 123 ? -16.606 -14.301 28.527 1.00 94.69 123 PHE A CA 1
ATOM 873 C C . PHE A 1 123 ? -16.434 -15.784 28.167 1.00 94.69 123 PHE A C 1
ATOM 875 O O . PHE A 1 123 ? -15.350 -16.178 27.740 1.00 94.69 123 PHE A O 1
ATOM 882 N N . PRO A 1 124 ? -17.483 -16.609 28.318 1.00 93.69 124 PRO A N 1
ATOM 883 C CA . PRO A 1 124 ? -17.410 -18.037 28.046 1.00 93.69 124 PRO A CA 1
ATOM 884 C C . PRO A 1 124 ? -17.370 -18.326 26.539 1.00 93.69 124 PRO A C 1
ATOM 886 O O . PRO A 1 124 ? -18.070 -17.686 25.749 1.00 93.69 124 PRO A O 1
ATOM 889 N N . ASP A 1 125 ? -16.591 -19.336 26.150 1.00 91.56 125 ASP A N 1
ATOM 890 C CA . ASP A 1 125 ? -16.533 -19.818 24.770 1.00 91.56 125 ASP A CA 1
ATOM 891 C C . ASP A 1 125 ? -17.830 -20.530 24.362 1.00 91.56 125 ASP A C 1
ATOM 893 O O . ASP A 1 125 ? -18.493 -21.185 25.167 1.00 91.56 125 ASP A O 1
ATOM 897 N N . GLY A 1 126 ? -18.198 -20.420 23.084 1.00 90.88 126 GLY A N 1
ATOM 898 C CA . GLY A 1 126 ? -19.368 -21.101 22.516 1.00 90.88 126 GLY A CA 1
ATOM 899 C C . GLY A 1 126 ? -20.729 -20.536 22.944 1.00 90.88 126 GLY A C 1
ATOM 900 O O . GLY A 1 126 ? -21.754 -20.989 22.435 1.00 90.88 126 GLY A O 1
ATOM 901 N N . VAL A 1 127 ? -20.764 -19.532 23.824 1.00 94.31 127 VAL A N 1
ATOM 902 C CA . VAL A 1 127 ? -21.995 -18.829 24.205 1.00 94.31 127 VAL A CA 1
ATOM 903 C C . VAL A 1 127 ? -22.199 -17.616 23.301 1.00 94.31 127 VAL A C 1
ATOM 905 O O . VAL A 1 127 ? -21.270 -16.861 23.012 1.00 94.31 127 VAL A O 1
ATOM 908 N N . THR A 1 128 ? -23.436 -17.417 22.841 1.00 95.25 128 THR A N 1
ATOM 909 C CA . THR A 1 128 ? -23.769 -16.270 21.986 1.00 95.25 128 THR A CA 1
ATOM 910 C C . THR A 1 128 ? -23.696 -14.980 22.796 1.00 95.25 128 THR A C 1
ATOM 912 O O . THR A 1 128 ? -24.389 -14.833 23.803 1.00 95.25 128 THR A O 1
ATOM 915 N N . ARG A 1 129 ? -22.865 -14.038 22.345 1.00 96.25 129 ARG A N 1
ATOM 916 C CA . ARG A 1 129 ? -22.743 -12.704 22.945 1.00 96.25 129 ARG A CA 1
ATOM 917 C C . ARG A 1 129 ? -23.906 -11.798 22.527 1.00 96.25 129 ARG A C 1
ATOM 919 O O . ARG A 1 129 ? -24.536 -12.033 21.496 1.00 96.25 129 ARG A O 1
ATOM 926 N N . ALA A 1 130 ? -24.184 -10.786 23.334 1.00 97.38 130 ALA A N 1
ATOM 927 C CA . ALA A 1 130 ? -25.126 -9.717 23.015 1.00 97.38 130 ALA A CA 1
ATOM 928 C C . ALA A 1 130 ? -24.452 -8.613 22.182 1.00 97.38 130 ALA A C 1
ATOM 930 O O . ALA A 1 130 ? -23.225 -8.601 22.040 1.00 97.38 130 ALA A O 1
ATOM 931 N N . ASP A 1 131 ? -25.238 -7.712 21.601 1.00 98.44 131 ASP A N 1
ATOM 932 C CA . ASP A 1 131 ? -24.721 -6.613 20.785 1.00 98.44 131 ASP A CA 1
ATOM 933 C C . ASP A 1 131 ? -24.365 -5.380 21.633 1.00 98.44 131 ASP A C 1
ATOM 935 O O . ASP A 1 131 ? -24.894 -5.159 22.723 1.00 98.44 131 ASP A O 1
ATOM 939 N N . VAL A 1 132 ? -23.457 -4.557 21.107 1.00 98.81 132 VAL A N 1
ATOM 940 C CA . VAL A 1 132 ? -23.120 -3.236 21.650 1.00 98.81 132 VAL A CA 1
ATOM 941 C C . VAL A 1 132 ? -23.357 -2.183 20.568 1.00 98.81 132 VAL A C 1
ATOM 943 O O . VAL A 1 132 ? -22.878 -2.316 19.436 1.00 98.81 132 VAL A O 1
ATOM 946 N N . LEU A 1 133 ? -24.090 -1.125 20.908 1.00 98.69 133 LEU A N 1
ATOM 947 C CA . LEU A 1 133 ? -24.405 -0.010 20.016 1.00 98.69 133 LEU A CA 1
ATOM 948 C C . LEU A 1 133 ? -24.018 1.319 20.666 1.00 98.69 133 LEU A C 1
ATOM 950 O O . LEU A 1 133 ? -24.505 1.644 21.744 1.00 98.69 133 LEU A O 1
ATOM 954 N N . LEU A 1 134 ? -23.205 2.108 19.969 1.00 98.81 134 LEU A N 1
ATOM 955 C CA . LEU A 1 134 ? -22.913 3.506 20.274 1.00 98.81 134 LEU A CA 1
ATOM 956 C C . LEU A 1 134 ? -23.440 4.367 19.118 1.00 98.81 134 LEU A C 1
ATOM 958 O O . LEU A 1 134 ? -23.037 4.171 17.971 1.00 98.81 134 LEU A O 1
ATOM 962 N N . THR A 1 135 ? -24.344 5.302 19.397 1.00 98.62 135 THR A N 1
ATOM 963 C CA . THR A 1 135 ? -24.942 6.180 18.378 1.00 98.62 135 THR A CA 1
ATOM 964 C C . THR A 1 135 ? -25.157 7.601 18.896 1.00 98.62 135 THR A C 1
ATOM 966 O O . THR A 1 135 ? -25.089 7.857 20.099 1.00 98.62 135 THR A O 1
ATOM 969 N N . ASP A 1 136 ? -25.443 8.528 17.985 1.00 97.31 136 ASP A N 1
ATOM 970 C CA . ASP A 1 136 ? -25.810 9.916 18.275 1.00 97.31 136 ASP A CA 1
ATOM 971 C C . ASP A 1 136 ? -24.758 10.644 19.125 1.00 97.31 136 ASP A C 1
ATOM 973 O O . ASP A 1 136 ? -25.078 11.182 20.182 1.00 97.31 136 ASP A O 1
ATOM 977 N N . PHE A 1 137 ? -23.501 10.651 18.671 1.00 97.06 137 PHE A N 1
ATOM 978 C CA . PHE A 1 137 ? -22.367 11.280 19.365 1.00 97.06 137 PHE A CA 1
ATOM 979 C C . PHE A 1 137 ? -22.095 10.724 20.774 1.00 97.06 137 PHE A C 1
ATOM 981 O O . PHE A 1 137 ? -21.648 11.451 21.661 1.00 97.06 137 PHE A O 1
ATOM 988 N N . SER A 1 138 ? -22.356 9.433 20.995 1.00 98.31 138 SER A N 1
ATOM 989 C CA . SER A 1 138 ? -22.014 8.788 22.267 1.00 98.31 138 SER A CA 1
ATOM 990 C C . SER A 1 138 ? -20.504 8.724 22.479 1.00 98.31 138 SER A C 1
ATOM 992 O O . SER A 1 138 ? -19.753 8.540 21.522 1.00 98.31 138 SER A O 1
ATOM 994 N N . ASN A 1 139 ? -20.062 8.823 23.732 1.00 97.50 139 ASN A N 1
ATOM 995 C CA . ASN A 1 139 ? -18.648 8.837 24.099 1.00 97.50 139 ASN A CA 1
ATOM 996 C C . ASN A 1 139 ? -18.324 7.772 25.158 1.00 97.50 139 ASN A C 1
ATOM 998 O O . ASN A 1 139 ? -19.013 7.673 26.173 1.00 97.50 139 ASN A O 1
ATOM 1002 N N . VAL A 1 140 ? -17.259 7.005 24.936 1.00 98.44 140 VAL A N 1
ATOM 1003 C CA . VAL A 1 140 ? -16.682 6.050 25.892 1.00 98.44 140 VAL A CA 1
ATOM 1004 C C . VAL A 1 140 ? -15.229 6.449 26.120 1.00 98.44 140 VAL A C 1
ATOM 1006 O O . VAL A 1 140 ? -14.428 6.327 25.198 1.00 98.44 140 VAL A O 1
ATOM 1009 N N . ASP A 1 141 ? -14.889 6.946 27.310 1.00 96.19 141 ASP A N 1
ATOM 1010 C CA . ASP A 1 141 ? -13.623 7.652 27.546 1.00 96.19 141 ASP A CA 1
ATOM 1011 C C . ASP A 1 141 ? -12.927 7.222 28.847 1.00 96.19 141 ASP A C 1
ATOM 1013 O O . ASP A 1 141 ? -13.514 7.241 29.933 1.00 96.19 141 ASP A O 1
ATOM 1017 N N . VAL A 1 142 ? -11.648 6.865 28.738 1.00 95.88 142 VAL A N 1
ATOM 1018 C CA . VAL A 1 142 ? -10.780 6.512 29.877 1.00 95.88 142 VAL A CA 1
ATOM 1019 C C . VAL A 1 142 ? -9.521 7.373 29.969 1.00 95.88 142 VAL A C 1
ATOM 1021 O O . VAL A 1 142 ? -8.646 7.103 30.795 1.00 95.88 142 VAL A O 1
ATOM 1024 N N . ARG A 1 143 ? -9.391 8.413 29.136 1.00 91.69 143 ARG A N 1
ATOM 1025 C CA . ARG A 1 143 ? -8.177 9.240 29.069 1.00 91.69 143 ARG A CA 1
ATOM 1026 C C . ARG A 1 143 ? -7.908 9.949 30.401 1.00 91.69 143 ARG A C 1
ATOM 1028 O O . ARG A 1 143 ? -8.805 10.550 30.989 1.00 91.69 143 ARG A O 1
ATOM 1035 N N . ALA A 1 144 ? -6.660 9.879 30.871 1.00 87.62 144 ALA A N 1
ATOM 1036 C CA . ALA A 1 144 ? -6.164 10.564 32.073 1.00 87.62 144 ALA A CA 1
ATOM 1037 C C . ALA A 1 144 ? -4.624 10.683 32.060 1.00 87.62 144 ALA A C 1
ATOM 1039 O O . ALA A 1 144 ? -3.987 10.379 31.057 1.00 87.62 144 ALA A O 1
ATOM 1040 N N . ASP A 1 145 ? -4.011 11.087 33.175 1.00 75.88 145 ASP A N 1
ATOM 1041 C CA . ASP A 1 145 ? -2.560 11.271 33.345 1.00 75.88 145 ASP A CA 1
ATOM 1042 C C . ASP A 1 145 ? -1.728 9.969 33.315 1.00 75.88 145 ASP A C 1
ATOM 1044 O O . ASP A 1 145 ? -0.532 10.022 33.054 1.00 75.88 145 ASP A O 1
ATOM 1048 N N . GLY A 1 146 ? -2.345 8.806 33.551 1.00 69.56 146 GLY A N 1
ATOM 1049 C CA . GLY A 1 146 ? -1.679 7.493 33.600 1.00 69.56 146 GLY A CA 1
ATOM 1050 C C . GLY A 1 146 ? -2.238 6.429 32.648 1.00 69.56 146 GLY A C 1
ATOM 1051 O O . GLY A 1 146 ? -1.910 5.258 32.819 1.00 69.56 146 GLY A O 1
ATOM 1052 N N . GLY A 1 147 ? -3.078 6.824 31.681 1.00 78.81 147 GLY A N 1
ATOM 1053 C CA . GLY A 1 147 ? -3.772 5.910 30.762 1.00 78.81 147 GLY A CA 1
ATOM 1054 C C . GLY A 1 147 ? -4.941 5.149 31.400 1.00 78.81 147 GLY A C 1
ATOM 1055 O O . GLY A 1 147 ? -5.060 5.104 32.617 1.00 78.81 147 GLY A O 1
ATOM 1056 N N . GLY A 1 148 ? -5.802 4.541 30.584 1.00 91.62 148 GLY A N 1
ATOM 1057 C CA . GLY A 1 148 ? -6.874 3.646 31.026 1.00 91.62 148 GLY A CA 1
ATOM 1058 C C . GLY A 1 148 ? -7.215 2.632 29.935 1.00 91.62 148 GLY A C 1
ATOM 1059 O O . GLY A 1 148 ? -6.900 2.871 28.768 1.00 91.62 148 GLY A O 1
ATOM 1060 N N . ASP A 1 149 ? -7.836 1.517 30.317 1.00 96.00 149 ASP A N 1
ATOM 1061 C CA . ASP A 1 149 ? -8.148 0.404 29.414 1.00 96.00 149 ASP A CA 1
ATOM 1062 C C . ASP A 1 149 ? -9.629 0.393 29.020 1.00 96.00 149 ASP A C 1
ATOM 1064 O O . ASP A 1 149 ? -10.515 0.625 29.848 1.00 96.00 149 ASP A O 1
ATOM 1068 N N . ILE A 1 150 ? -9.921 0.030 27.774 1.00 98.31 150 ILE A N 1
ATOM 1069 C CA . ILE A 1 150 ? -11.292 -0.237 27.319 1.00 98.31 150 ILE A CA 1
ATOM 1070 C C . ILE A 1 150 ? -11.358 -1.661 26.783 1.00 98.31 150 ILE A C 1
ATOM 1072 O O . ILE A 1 150 ? -10.563 -2.039 25.931 1.00 98.31 150 ILE A O 1
ATOM 1076 N N . SER A 1 151 ? -12.334 -2.440 27.244 1.00 98.44 151 SER A N 1
ATOM 1077 C CA . SER A 1 151 ? -12.607 -3.788 26.745 1.00 98.44 151 SER A CA 1
ATOM 1078 C C . SER A 1 151 ? -14.067 -3.912 26.316 1.00 98.44 151 SER A C 1
ATOM 1080 O O . SER A 1 151 ? -14.989 -3.541 27.048 1.00 98.44 151 SER A O 1
ATOM 1082 N N . ILE A 1 152 ? -14.280 -4.413 25.097 1.00 98.56 152 ILE A N 1
ATOM 1083 C CA . ILE A 1 152 ? -15.610 -4.632 24.525 1.00 98.56 152 ILE A CA 1
ATOM 1084 C C . ILE A 1 152 ? -15.749 -6.076 24.060 1.00 98.56 152 ILE A C 1
ATOM 1086 O O . ILE A 1 152 ? -15.011 -6.546 23.195 1.00 98.56 152 ILE A O 1
ATOM 1090 N N . GLN A 1 153 ? -16.751 -6.767 24.597 1.00 97.75 153 GLN A N 1
ATOM 1091 C CA . GLN A 1 153 ? -17.046 -8.168 24.317 1.00 97.75 153 GLN A CA 1
ATOM 1092 C C . GLN A 1 153 ? -18.470 -8.285 23.772 1.00 97.75 153 GLN A C 1
ATOM 1094 O O . GLN A 1 153 ? -19.445 -8.268 24.523 1.00 97.75 153 GLN A O 1
ATOM 1099 N N . ALA A 1 154 ? -18.602 -8.412 22.451 1.00 97.75 154 ALA A N 1
ATOM 1100 C CA . ALA A 1 154 ? -19.897 -8.330 21.777 1.00 97.75 154 ALA A CA 1
ATOM 1101 C C . ALA A 1 154 ? -20.108 -9.448 20.747 1.00 97.75 154 ALA A C 1
ATOM 1103 O O . ALA A 1 154 ? -19.187 -10.177 20.362 1.00 97.75 154 ALA A O 1
ATOM 1104 N N . ARG A 1 155 ? -21.340 -9.591 20.262 1.00 97.69 155 ARG A N 1
ATOM 1105 C CA . ARG A 1 155 ? -21.610 -10.248 18.984 1.00 97.69 155 ARG A CA 1
ATOM 1106 C C . ARG A 1 155 ? -21.384 -9.257 17.860 1.00 97.69 155 ARG A C 1
ATOM 1108 O O . ARG A 1 155 ? -20.441 -9.452 17.103 1.00 97.69 155 ARG A O 1
ATOM 1115 N N . ASN A 1 156 ? -22.167 -8.188 17.787 1.00 98.69 156 ASN A N 1
ATOM 1116 C CA . ASN A 1 156 ? -21.875 -7.058 16.911 1.00 98.69 156 ASN A CA 1
ATOM 1117 C C . ASN A 1 156 ? -21.535 -5.811 17.726 1.00 98.69 156 ASN A C 1
ATOM 1119 O O . ASN A 1 156 ? -22.171 -5.554 18.745 1.00 98.69 156 ASN A O 1
ATOM 1123 N N . LEU A 1 157 ? -20.579 -5.021 17.241 1.00 98.81 157 LEU A N 1
ATOM 1124 C CA . LEU A 1 157 ? -20.308 -3.672 17.735 1.00 98.81 157 LEU A CA 1
ATOM 1125 C C . LEU A 1 157 ? -20.617 -2.671 16.622 1.00 98.81 157 LEU A C 1
ATOM 1127 O O . LEU A 1 157 ? -20.007 -2.722 15.554 1.00 98.81 157 LEU A O 1
ATOM 1131 N N . ASN A 1 158 ? -21.543 -1.753 16.870 1.00 98.81 158 ASN A N 1
ATOM 1132 C CA . ASN A 1 158 ? -21.862 -0.671 15.943 1.00 98.81 158 ASN A CA 1
ATOM 1133 C C . ASN A 1 158 ? -21.532 0.672 16.594 1.00 98.81 158 ASN A C 1
ATOM 1135 O O . ASN A 1 158 ? -22.061 0.985 17.655 1.00 98.81 158 ASN A O 1
ATOM 1139 N N . ILE A 1 159 ? -20.673 1.455 15.949 1.00 98.75 159 ILE A N 1
ATOM 1140 C CA . ILE A 1 159 ? -20.293 2.808 16.354 1.00 98.75 159 ILE A CA 1
ATOM 1141 C C . ILE A 1 159 ? -20.713 3.730 15.215 1.00 98.75 159 ILE A C 1
ATOM 1143 O O . ILE A 1 159 ? -20.153 3.667 14.119 1.00 98.75 159 ILE A O 1
ATOM 1147 N N . LEU A 1 160 ? -21.761 4.510 15.448 1.00 98.31 160 LEU A N 1
ATOM 1148 C CA . LEU A 1 160 ? -22.475 5.249 14.413 1.00 98.31 160 LEU A CA 1
ATOM 1149 C C . LEU A 1 160 ? -22.601 6.730 14.778 1.00 98.31 160 LEU A C 1
ATOM 1151 O O . LEU A 1 160 ? -22.505 7.107 15.951 1.00 98.31 160 LEU A O 1
ATOM 1155 N N . ALA A 1 161 ? -22.895 7.553 13.768 1.00 96.81 161 ALA A N 1
ATOM 1156 C CA . ALA A 1 161 ? -23.317 8.945 13.921 1.00 96.81 161 ALA A CA 1
ATOM 1157 C C . ALA A 1 161 ? -22.387 9.758 14.839 1.00 96.81 161 ALA A C 1
ATOM 1159 O O . ALA A 1 161 ? -22.813 10.296 15.862 1.00 96.81 161 ALA A O 1
ATOM 1160 N N . GLY A 1 162 ? -21.094 9.799 14.507 1.00 96.19 162 GLY A N 1
ATOM 1161 C CA . GLY A 1 162 ? -20.108 10.593 15.241 1.00 96.19 162 GLY A CA 1
ATOM 1162 C C . GLY A 1 162 ? -19.687 10.033 16.602 1.00 96.19 162 GLY A C 1
ATOM 1163 O O . GLY A 1 162 ? -18.943 10.700 17.315 1.00 96.19 162 GLY A O 1
ATOM 1164 N N . SER A 1 163 ? -20.156 8.841 16.991 1.00 98.56 163 SER A N 1
ATOM 1165 C CA . SER A 1 163 ? -19.814 8.248 18.295 1.00 98.56 163 SER A CA 1
ATOM 1166 C C . SER A 1 163 ? -18.339 7.846 18.392 1.00 98.56 163 SER A C 1
ATOM 1168 O O . SER A 1 163 ? -17.707 7.522 17.378 1.00 98.56 163 SER A O 1
ATOM 1170 N N . GLN A 1 164 ? -17.809 7.835 19.616 1.00 97.25 164 GLN A N 1
ATOM 1171 C CA . GLN A 1 164 ? -16.386 7.696 19.905 1.00 97.25 164 GLN A CA 1
ATOM 1172 C C . GLN A 1 164 ? -16.084 6.693 21.030 1.00 97.25 164 GLN A C 1
ATOM 1174 O O . GLN A 1 164 ? -16.781 6.632 22.043 1.00 97.25 164 GLN A O 1
ATOM 1179 N N . ILE A 1 165 ? -14.979 5.963 20.857 1.00 98.31 165 ILE A N 1
ATOM 1180 C CA . ILE A 1 165 ? -14.258 5.232 21.907 1.00 98.31 165 ILE A CA 1
ATOM 1181 C C . ILE A 1 165 ? -12.863 5.850 22.034 1.00 98.31 165 ILE A C 1
ATOM 1183 O O . ILE A 1 165 ? -12.160 5.976 21.029 1.00 98.31 165 ILE A O 1
ATOM 1187 N N . ALA A 1 166 ? -12.462 6.238 23.242 1.00 95.38 166 ALA A N 1
ATOM 1188 C CA . ALA A 1 166 ? -11.233 6.976 23.496 1.00 95.38 166 ALA A CA 1
ATOM 1189 C C . ALA A 1 166 ? -10.452 6.427 24.698 1.00 95.38 166 ALA A C 1
ATOM 1191 O O . ALA A 1 166 ? -10.865 6.557 25.849 1.00 95.38 166 ALA A O 1
ATOM 1192 N N . ALA A 1 167 ? -9.273 5.882 24.417 1.00 94.62 167 ALA A N 1
ATOM 1193 C CA . ALA A 1 167 ? -8.204 5.682 25.386 1.00 94.62 167 ALA A CA 1
ATOM 1194 C C . ALA A 1 167 ? -7.052 6.643 25.075 1.00 94.62 167 ALA A C 1
ATOM 1196 O O . ALA A 1 167 ? -7.071 7.370 24.073 1.00 94.62 167 ALA A O 1
ATOM 1197 N N . GLY A 1 168 ? -6.059 6.694 25.957 1.00 90.81 168 GLY A N 1
ATOM 1198 C CA . GLY A 1 168 ? -4.945 7.615 25.790 1.00 90.81 168 GLY A CA 1
ATOM 1199 C C . GLY A 1 168 ? -4.491 8.291 27.070 1.00 90.81 168 GLY A C 1
ATOM 1200 O O . GLY A 1 168 ? -4.962 7.991 28.168 1.00 90.81 168 GLY A O 1
ATOM 1201 N N . ILE A 1 169 ? -3.590 9.250 26.891 1.00 86.06 169 ILE A N 1
ATOM 1202 C CA . ILE A 1 169 ? -3.083 10.111 27.956 1.00 86.06 169 ILE A CA 1
ATOM 1203 C C . ILE A 1 169 ? -3.653 11.515 27.742 1.00 86.06 169 ILE A C 1
ATOM 1205 O O . ILE A 1 169 ? -3.523 12.064 26.652 1.00 86.06 169 ILE A O 1
ATOM 1209 N N . SER A 1 170 ? -4.286 12.105 28.752 1.00 80.06 170 SER A N 1
ATOM 1210 C CA . SER A 1 170 ? -4.731 13.504 28.708 1.00 80.06 170 SER A CA 1
ATOM 1211 C C . SER A 1 170 ? -3.616 14.452 29.160 1.00 80.06 170 SER A C 1
ATOM 1213 O O . SER A 1 170 ? -2.782 14.077 29.983 1.00 80.06 170 SER A O 1
ATOM 1215 N N . ALA A 1 171 ? -3.636 15.707 28.708 1.00 65.50 171 ALA A N 1
ATOM 1216 C CA . ALA A 1 171 ? -2.673 16.719 29.145 1.00 65.50 171 ALA A CA 1
ATOM 1217 C C . ALA A 1 171 ? -2.654 16.920 30.680 1.00 65.50 171 ALA A C 1
ATOM 1219 O O . ALA A 1 171 ? -3.701 17.006 31.324 1.00 65.50 171 ALA A O 1
ATOM 1220 N N . GLY A 1 172 ? -1.452 16.997 31.263 1.00 64.00 172 GLY A N 1
ATOM 1221 C CA . GLY A 1 172 ? -1.219 17.052 32.711 1.00 64.00 172 GLY A CA 1
ATOM 1222 C C . GLY A 1 172 ? 0.255 16.819 33.074 1.00 64.00 172 GLY A C 1
ATOM 1223 O O . GLY A 1 172 ? 1.124 16.952 32.218 1.00 64.00 172 GLY A O 1
ATOM 1224 N N . ASN A 1 173 ? 0.555 16.454 34.330 1.00 58.47 173 ASN A N 1
ATOM 1225 C CA . ASN A 1 173 ? 1.915 16.103 34.786 1.00 58.47 173 ASN A CA 1
ATOM 1226 C C . ASN A 1 173 ? 2.352 14.729 34.242 1.00 58.47 173 ASN A C 1
ATOM 1228 O O . ASN A 1 173 ? 2.484 13.771 35.002 1.00 58.47 173 ASN A O 1
ATOM 1232 N N . VAL A 1 174 ? 2.550 14.643 32.930 1.00 68.38 174 VAL A N 1
ATOM 1233 C CA . VAL A 1 174 ? 2.901 13.413 32.212 1.00 68.38 174 VAL A CA 1
ATOM 1234 C C . VAL A 1 174 ? 4.405 13.331 31.962 1.00 68.38 174 VAL A C 1
ATOM 1236 O O . VAL A 1 174 ? 5.097 14.338 31.792 1.00 68.38 174 VAL A O 1
ATOM 1239 N N . SER A 1 175 ? 4.937 12.116 31.963 1.00 67.62 175 SER A N 1
ATOM 1240 C CA . SER A 1 175 ? 6.341 11.802 31.724 1.00 67.62 175 SER A CA 1
ATOM 1241 C C . SER A 1 175 ? 6.532 11.102 30.376 1.00 67.62 175 SER A C 1
ATOM 1243 O O . SER A 1 175 ? 5.667 10.376 29.901 1.00 67.62 175 SER A O 1
ATOM 1245 N N . LYS A 1 176 ? 7.731 11.205 29.785 1.00 65.44 176 LYS A N 1
ATOM 1246 C CA . LYS A 1 176 ? 8.103 10.451 28.564 1.00 65.44 176 LYS A CA 1
ATOM 1247 C C . LYS A 1 176 ? 8.003 8.926 28.704 1.00 65.44 176 LYS A C 1
ATOM 1249 O O . LYS A 1 176 ? 8.068 8.219 27.702 1.00 65.44 176 LYS A O 1
ATOM 1254 N N . ARG A 1 177 ? 7.935 8.412 29.937 1.00 67.81 177 ARG A N 1
ATOM 1255 C CA . ARG A 1 177 ? 7.815 6.977 30.227 1.00 67.81 177 ARG A CA 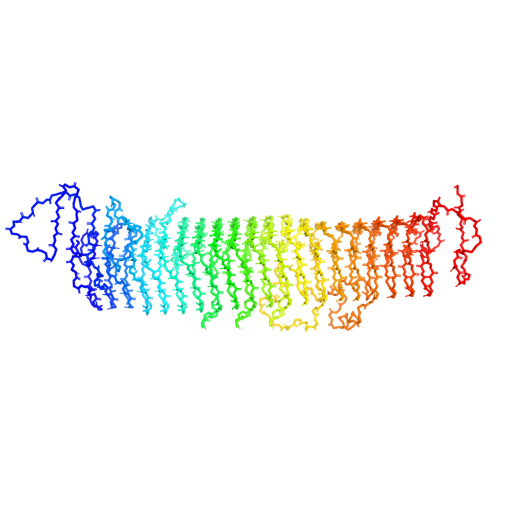1
ATOM 1256 C C . ARG A 1 177 ? 6.369 6.513 30.336 1.00 67.81 177 ARG A C 1
ATOM 1258 O O . ARG A 1 177 ? 6.154 5.306 30.382 1.00 67.81 177 ARG A O 1
ATOM 1265 N N . ASP A 1 178 ? 5.416 7.434 30.382 1.00 80.50 178 ASP A N 1
ATOM 1266 C CA . ASP A 1 178 ? 4.016 7.077 30.534 1.00 80.50 178 ASP A CA 1
ATOM 1267 C C . ASP A 1 178 ? 3.533 6.427 29.233 1.00 80.50 178 ASP A C 1
ATOM 1269 O O . ASP A 1 178 ? 3.964 6.790 28.134 1.00 80.50 178 ASP A O 1
ATOM 1273 N N . ARG A 1 179 ? 2.683 5.412 29.359 1.00 85.88 179 ARG A N 1
ATOM 1274 C CA . ARG A 1 179 ? 2.076 4.687 28.242 1.00 85.88 179 ARG A CA 1
ATOM 1275 C C . ARG A 1 179 ? 0.576 4.641 28.494 1.00 85.88 179 ARG A C 1
ATOM 1277 O O . ARG A 1 179 ? 0.167 4.368 29.620 1.00 85.88 179 ARG A O 1
ATOM 1284 N N . ALA A 1 180 ? -0.226 4.934 27.475 1.00 89.56 180 ALA A N 1
ATOM 1285 C CA . ALA A 1 180 ? -1.669 4.782 27.593 1.00 89.56 180 ALA A CA 1
ATOM 1286 C C . ALA A 1 180 ? -2.054 3.301 27.761 1.00 89.56 180 ALA A C 1
ATOM 1288 O O . ALA A 1 180 ? -1.351 2.418 27.271 1.00 89.56 180 ALA A O 1
ATOM 1289 N N . GLY A 1 181 ? -3.177 3.044 28.437 1.00 92.25 181 GLY A N 1
ATOM 1290 C CA . GLY A 1 181 ? -3.805 1.721 28.427 1.00 92.25 181 GLY A CA 1
ATOM 1291 C C . GLY A 1 181 ? -4.301 1.350 27.030 1.00 92.25 181 GLY A C 1
ATOM 1292 O O . GLY A 1 181 ? -4.314 2.191 26.126 1.00 92.25 181 GLY A O 1
ATOM 1293 N N . ASP A 1 182 ? -4.695 0.097 26.850 1.00 96.00 182 ASP A N 1
ATOM 1294 C CA . ASP A 1 182 ? -5.019 -0.462 25.536 1.00 96.00 182 ASP A CA 1
ATOM 1295 C C . ASP A 1 182 ? -6.543 -0.492 25.291 1.00 96.00 182 ASP A C 1
ATOM 1297 O O . ASP A 1 182 ? -7.362 -0.453 26.217 1.00 96.00 182 ASP A O 1
ATOM 1301 N N . ILE A 1 183 ? -6.938 -0.577 24.017 1.00 98.44 183 ILE A N 1
ATOM 1302 C CA . ILE A 1 183 ? -8.328 -0.837 23.621 1.00 98.44 183 ILE A CA 1
ATOM 1303 C C . ILE A 1 183 ? -8.418 -2.256 23.056 1.00 98.44 183 ILE A C 1
ATOM 1305 O O . ILE A 1 183 ? -7.858 -2.545 22.000 1.00 98.44 183 ILE A O 1
ATOM 1309 N N . GLU A 1 184 ? -9.176 -3.122 23.724 1.00 98.56 184 GLU A N 1
ATOM 1310 C CA . GLU A 1 184 ? -9.420 -4.509 23.326 1.00 98.56 184 GLU A CA 1
ATOM 1311 C C . GLU A 1 184 ? -10.873 -4.682 22.861 1.00 98.56 184 GLU A C 1
ATOM 1313 O O . GLU A 1 184 ? -11.819 -4.514 23.631 1.00 98.56 184 GLU A O 1
ATOM 1318 N N . ILE A 1 185 ? -11.081 -5.039 21.593 1.00 98.69 185 ILE A N 1
ATOM 1319 C CA . ILE A 1 185 ? -12.417 -5.251 21.027 1.00 98.69 185 ILE A CA 1
ATOM 1320 C C . ILE A 1 185 ? -12.513 -6.660 20.462 1.00 98.69 185 ILE A C 1
ATOM 1322 O O . ILE A 1 185 ? -11.856 -7.008 19.483 1.00 98.69 185 ILE A O 1
ATOM 1326 N N . ASN A 1 186 ? -13.415 -7.456 21.023 1.00 98.31 186 ASN A N 1
ATOM 1327 C CA . ASN A 1 186 ? -13.674 -8.816 20.582 1.00 98.31 186 ASN A CA 1
ATOM 1328 C C . ASN A 1 186 ? -15.164 -8.991 20.250 1.00 98.31 186 ASN A C 1
ATOM 1330 O O . ASN A 1 186 ? -16.023 -9.172 21.120 1.00 98.31 186 ASN A O 1
ATOM 1334 N N . ALA A 1 187 ? -15.463 -8.952 18.953 1.00 98.19 187 ALA A N 1
ATOM 1335 C CA . ALA A 1 187 ? -16.790 -9.174 18.401 1.00 98.19 187 ALA A CA 1
ATOM 1336 C C . ALA A 1 187 ? -16.865 -10.554 17.731 1.00 98.19 187 ALA A C 1
ATOM 1338 O O . ALA A 1 187 ? -16.092 -10.860 16.836 1.00 98.19 187 ALA A O 1
ATOM 1339 N N . THR A 1 188 ? -17.812 -11.416 18.091 1.00 98.06 188 THR A N 1
ATOM 1340 C CA . THR A 1 188 ? -17.933 -12.727 17.404 1.00 98.06 188 THR A CA 1
ATOM 1341 C C . THR A 1 188 ? -18.520 -12.609 15.988 1.00 98.06 188 THR A C 1
ATOM 1343 O O . THR A 1 188 ? -18.230 -13.429 15.111 1.00 98.06 188 THR A O 1
ATOM 1346 N N . GLY A 1 189 ? -19.323 -11.568 15.767 1.00 98.31 189 GLY A N 1
ATOM 1347 C CA . GLY A 1 189 ? -19.872 -11.109 14.497 1.00 98.31 189 GLY A CA 1
ATOM 1348 C C . GLY A 1 189 ? -19.142 -9.860 14.006 1.00 98.31 189 GLY A C 1
ATOM 1349 O O . GLY A 1 189 ? -17.914 -9.843 13.958 1.00 98.31 189 GLY A O 1
ATOM 1350 N N . LYS A 1 190 ? -19.885 -8.828 13.601 1.00 98.69 190 LYS A N 1
ATOM 1351 C CA . LYS A 1 190 ? -19.368 -7.683 12.841 1.00 98.69 190 LYS A CA 1
ATOM 1352 C C . LYS A 1 190 ? -19.039 -6.473 13.719 1.00 98.69 190 LYS A C 1
ATOM 1354 O O . LYS A 1 190 ? -19.795 -6.143 14.630 1.00 98.69 190 LYS A O 1
ATOM 1359 N N . ILE A 1 191 ? -17.980 -5.750 13.363 1.00 98.88 191 ILE A N 1
ATOM 1360 C CA . ILE A 1 191 ? -17.706 -4.389 13.839 1.00 98.88 191 ILE A CA 1
ATOM 1361 C C . ILE A 1 191 ? -17.997 -3.399 12.707 1.00 98.88 191 ILE A C 1
ATOM 1363 O O . ILE A 1 191 ? -17.486 -3.554 11.596 1.00 98.88 191 ILE A O 1
ATOM 1367 N N . THR A 1 192 ? -18.818 -2.385 12.978 1.00 98.81 192 THR A N 1
ATOM 1368 C CA . THR A 1 192 ? -19.144 -1.313 12.027 1.00 98.81 192 THR A CA 1
ATOM 1369 C C . THR A 1 192 ? -18.821 0.043 12.640 1.00 98.81 192 THR A C 1
ATOM 1371 O O . THR A 1 192 ? -19.386 0.386 13.675 1.00 98.81 192 THR A O 1
ATOM 1374 N N . LEU A 1 193 ? -17.972 0.826 11.976 1.00 98.69 193 LEU A N 1
ATOM 1375 C CA . LEU A 1 193 ? -17.823 2.260 12.206 1.00 98.69 193 LEU A CA 1
ATOM 1376 C C . LEU A 1 193 ? -18.395 2.995 10.990 1.00 98.69 193 LEU A C 1
ATOM 1378 O O . LEU A 1 193 ? -18.000 2.707 9.855 1.00 98.69 193 LEU A O 1
ATOM 1382 N N . ASN A 1 194 ? -19.327 3.915 11.220 1.00 97.62 194 ASN A N 1
ATOM 1383 C CA . ASN A 1 194 ? -19.947 4.686 10.147 1.00 97.62 194 ASN A CA 1
ATOM 1384 C C . ASN A 1 194 ? -20.200 6.140 10.553 1.00 97.62 194 ASN A C 1
ATOM 1386 O O . ASN A 1 194 ? -20.389 6.437 11.728 1.00 97.62 194 ASN A O 1
ATOM 1390 N N . ASP A 1 195 ? -20.281 7.015 9.552 1.00 95.00 195 ASP A N 1
ATOM 1391 C CA . ASP A 1 195 ? -20.670 8.423 9.683 1.00 95.00 195 ASP A CA 1
ATOM 1392 C C . ASP A 1 195 ? -19.785 9.176 10.681 1.00 95.00 195 ASP A C 1
ATOM 1394 O O . ASP A 1 195 ? -20.241 9.635 11.729 1.00 95.00 195 ASP A O 1
ATOM 1398 N N . ASN A 1 196 ? -18.493 9.274 10.352 1.00 95.50 196 ASN A N 1
ATOM 1399 C CA . ASN A 1 196 ? -17.496 9.963 11.170 1.00 95.50 196 ASN A CA 1
ATOM 1400 C C . ASN A 1 196 ? -17.418 9.441 12.616 1.00 95.50 196 ASN A C 1
ATOM 1402 O O . ASN A 1 196 ? -17.182 10.200 13.541 1.00 95.50 196 ASN A O 1
ATOM 1406 N N . SER A 1 197 ? -17.621 8.144 12.841 1.00 97.75 197 SER A N 1
ATOM 1407 C CA . SER A 1 197 ? -17.324 7.508 14.134 1.00 97.75 197 SER A CA 1
ATOM 1408 C C . SER A 1 197 ? -15.851 7.136 14.302 1.00 97.75 197 SER A C 1
ATOM 1410 O O . SER A 1 197 ? -15.184 6.804 13.317 1.00 97.75 197 SER A O 1
ATOM 1412 N N . PHE A 1 198 ? -15.346 7.147 15.542 1.00 94.38 198 PHE A N 1
ATOM 1413 C CA . PHE A 1 198 ? -13.912 6.991 15.813 1.00 94.38 198 PHE A CA 1
ATOM 1414 C C . PHE A 1 198 ? -13.598 6.030 16.967 1.00 94.38 198 PHE A C 1
ATOM 1416 O O . PHE A 1 198 ? -14.242 6.061 18.012 1.00 94.38 198 PHE A O 1
ATOM 1423 N N . ILE A 1 199 ? -12.545 5.231 16.806 1.00 98.06 199 ILE A N 1
ATOM 1424 C CA . ILE A 1 199 ? -11.840 4.558 17.902 1.00 98.06 199 ILE A CA 1
ATOM 1425 C C . ILE A 1 199 ? -10.449 5.177 17.962 1.00 98.06 199 ILE A C 1
ATOM 1427 O O . ILE A 1 199 ? -9.753 5.198 16.946 1.00 98.06 199 ILE A O 1
ATOM 1431 N N . THR A 1 200 ? -10.048 5.698 19.117 1.00 94.69 200 THR A N 1
ATOM 1432 C CA . THR A 1 200 ? -8.763 6.383 19.266 1.00 94.69 200 THR A CA 1
ATOM 1433 C C . THR A 1 200 ? -8.026 5.959 20.528 1.00 94.69 200 THR A C 1
ATOM 1435 O O . THR A 1 200 ? -8.618 5.909 21.604 1.00 94.69 200 THR A O 1
ATOM 1438 N N . ASN A 1 201 ? -6.727 5.699 20.398 1.00 93.00 201 ASN A N 1
ATOM 1439 C CA . ASN A 1 201 ? -5.787 5.610 21.507 1.00 93.00 201 ASN A CA 1
ATOM 1440 C C . ASN A 1 201 ? -4.720 6.692 21.326 1.00 93.00 201 ASN A C 1
ATOM 1442 O O . ASN A 1 201 ? -3.762 6.538 20.563 1.00 93.00 201 ASN A O 1
ATOM 1446 N N . SER A 1 202 ? -4.948 7.848 21.942 1.00 87.25 202 SER A N 1
ATOM 1447 C CA . SER A 1 202 ? -4.229 9.068 21.578 1.00 87.25 202 SER A CA 1
ATOM 1448 C C . SER A 1 202 ? -3.768 9.869 22.779 1.00 87.25 202 SER A C 1
ATOM 1450 O O . SER A 1 202 ? -4.512 10.053 23.738 1.00 87.25 202 SER A O 1
ATOM 1452 N N . ILE A 1 203 ? -2.571 10.434 22.681 1.00 81.50 203 ILE A N 1
ATOM 1453 C CA . ILE A 1 203 ? -2.071 11.402 23.660 1.00 81.50 203 ILE A CA 1
ATOM 1454 C C . ILE A 1 203 ? -2.665 12.765 23.324 1.00 81.50 203 ILE A C 1
ATOM 1456 O O . ILE A 1 203 ? -2.294 13.361 22.319 1.00 81.50 203 ILE A O 1
ATOM 1460 N N . ASP A 1 204 ? -3.621 13.220 24.125 1.00 69.75 204 ASP A N 1
ATOM 1461 C CA . ASP A 1 204 ? -4.404 14.422 23.858 1.00 69.75 204 ASP A CA 1
ATOM 1462 C C . ASP A 1 204 ? -3.573 15.696 24.069 1.00 69.75 204 ASP A C 1
ATOM 1464 O O . ASP A 1 204 ? -2.841 15.825 25.054 1.00 69.75 204 ASP A O 1
ATOM 1468 N N . PHE A 1 205 ? -3.705 16.655 23.154 1.00 61.19 205 PHE A N 1
ATOM 1469 C CA . PHE A 1 205 ? -2.998 17.932 23.208 1.00 61.19 205 PHE A CA 1
ATOM 1470 C C . PHE A 1 205 ? -3.921 19.008 23.785 1.00 61.19 205 PHE A C 1
ATOM 1472 O O . PHE A 1 205 ? -4.866 19.440 23.124 1.00 61.19 205 PHE A O 1
ATOM 1479 N N . ASN A 1 206 ? -3.621 19.515 24.985 1.00 53.59 206 ASN A N 1
ATOM 1480 C CA . ASN A 1 206 ? -4.221 20.779 25.408 1.00 53.59 206 ASN A CA 1
ATOM 1481 C C . ASN A 1 206 ? -3.567 21.926 24.638 1.00 53.59 206 ASN A C 1
ATOM 1483 O O . ASN A 1 206 ? -2.347 22.033 24.565 1.00 53.59 206 ASN A O 1
ATOM 1487 N N . SER A 1 207 ? -4.396 22.829 24.116 1.00 45.28 207 SER A N 1
ATOM 1488 C CA . SER A 1 207 ? -4.036 23.982 23.281 1.00 45.28 207 SER A CA 1
ATOM 1489 C C . SER A 1 207 ? -3.165 25.054 23.960 1.00 45.28 207 SER A C 1
ATOM 1491 O O . SER A 1 207 ? -3.117 26.192 23.487 1.00 45.28 207 SER A O 1
ATOM 1493 N N . LEU A 1 208 ? -2.521 24.756 25.091 1.00 50.59 208 LEU A N 1
ATOM 1494 C CA . LEU A 1 208 ? -1.650 25.698 25.779 1.00 50.59 208 LEU A CA 1
ATOM 1495 C C . LEU A 1 208 ? -0.257 25.661 25.124 1.00 50.59 208 LEU A C 1
ATOM 1497 O O . LEU A 1 208 ? 0.355 24.598 25.077 1.00 50.59 208 LEU A O 1
ATOM 1501 N N . PRO A 1 209 ? 0.288 26.799 24.646 1.00 47.34 209 PRO A N 1
ATOM 1502 C CA . PRO A 1 209 ? 1.531 26.849 23.858 1.00 47.34 209 PRO A CA 1
ATOM 1503 C C . PRO A 1 209 ? 2.806 26.335 24.559 1.00 47.34 209 PRO A C 1
ATOM 1505 O O . PRO A 1 209 ? 3.880 26.368 23.958 1.00 47.34 209 PRO A O 1
ATOM 1508 N N . ASN A 1 210 ? 2.700 25.902 25.820 1.00 52.72 210 ASN A N 1
ATOM 1509 C CA . ASN A 1 210 ? 3.815 25.656 26.729 1.00 52.72 210 ASN A CA 1
ATOM 1510 C C . ASN A 1 210 ? 3.763 24.275 27.411 1.00 52.72 210 ASN A C 1
ATOM 1512 O O . ASN A 1 210 ? 4.701 23.962 28.140 1.00 52.72 210 ASN A O 1
ATOM 1516 N N . ASP A 1 211 ? 2.700 23.481 27.222 1.00 53.62 211 ASP A N 1
ATOM 1517 C CA . ASP A 1 211 ? 2.621 22.144 27.820 1.00 53.62 211 ASP A CA 1
ATOM 1518 C C . ASP A 1 211 ? 3.302 21.134 26.899 1.00 53.62 211 ASP A C 1
ATOM 1520 O O . ASP A 1 211 ? 2.799 20.773 25.832 1.00 53.62 211 ASP A O 1
ATOM 1524 N N . GLU A 1 212 ? 4.479 20.677 27.317 1.00 57.00 212 GLU A N 1
ATOM 1525 C CA . GLU A 1 212 ? 5.111 19.515 26.716 1.00 57.00 212 GLU A CA 1
ATOM 1526 C C . GLU A 1 212 ? 4.324 18.267 27.141 1.00 57.00 212 GLU A C 1
ATOM 1528 O O . GLU A 1 212 ? 4.559 17.679 28.194 1.00 57.00 212 GLU A O 1
ATOM 1533 N N . THR A 1 213 ? 3.336 17.874 26.340 1.00 58.94 213 THR A N 1
ATOM 1534 C CA . THR A 1 213 ? 2.699 16.564 26.490 1.00 58.94 213 THR A CA 1
ATOM 1535 C C . THR A 1 213 ? 3.677 15.500 26.001 1.00 58.94 213 THR A C 1
ATOM 1537 O O . THR A 1 213 ? 4.278 15.645 24.937 1.00 58.94 213 THR A O 1
ATOM 1540 N N . PHE A 1 214 ? 3.876 14.451 26.792 1.00 71.94 214 PHE A N 1
ATOM 1541 C CA . PHE A 1 214 ? 4.802 13.355 26.519 1.00 71.94 214 PHE A CA 1
ATOM 1542 C C . PHE A 1 214 ? 4.119 12.019 26.805 1.00 71.94 214 PHE A C 1
ATOM 1544 O O . PHE A 1 214 ? 3.251 11.955 27.672 1.00 71.94 214 PHE A O 1
ATOM 1551 N N . GLY A 1 215 ? 4.548 10.955 26.129 1.00 77.56 215 GLY A N 1
ATOM 1552 C CA . GLY A 1 215 ? 4.149 9.585 26.459 1.00 77.56 215 GLY A CA 1
ATOM 1553 C C . GLY A 1 215 ? 4.055 8.695 25.227 1.00 77.56 215 GLY A C 1
ATOM 1554 O O . GLY A 1 215 ? 4.250 9.151 24.106 1.00 77.56 215 GLY A O 1
ATOM 1555 N N . ASN A 1 216 ? 3.729 7.424 25.423 1.00 86.44 216 ASN A N 1
ATOM 1556 C CA . ASN A 1 216 ? 3.521 6.468 24.338 1.00 86.44 216 ASN A CA 1
ATOM 1557 C C . ASN A 1 216 ? 2.034 6.117 24.213 1.00 86.44 216 ASN A C 1
ATOM 1559 O O . ASN A 1 216 ? 1.340 5.963 25.221 1.00 86.44 216 ASN A O 1
ATOM 1563 N N . GLY A 1 217 ? 1.546 6.003 22.979 1.00 88.19 217 GLY A N 1
ATOM 1564 C CA . GLY A 1 217 ? 0.209 5.484 22.705 1.00 88.19 217 GLY A CA 1
ATOM 1565 C C . GLY A 1 217 ? 0.090 4.028 23.154 1.00 88.19 217 GLY A C 1
ATOM 1566 O O . GLY A 1 217 ? 1.072 3.286 23.127 1.00 88.19 217 GLY A O 1
ATOM 1567 N N . GLY A 1 218 ? -1.101 3.644 23.598 1.00 93.06 218 GLY A N 1
ATOM 1568 C CA . GLY A 1 218 ? -1.454 2.247 23.818 1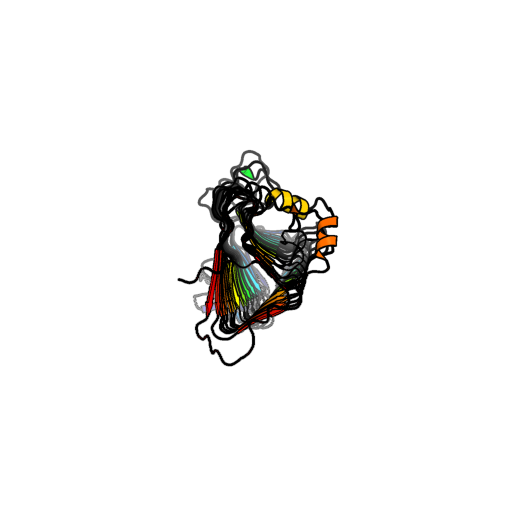.00 93.06 218 GLY A CA 1
ATOM 1569 C C . GLY A 1 218 ? -1.931 1.617 22.515 1.00 93.06 218 GLY A C 1
ATOM 1570 O O . GLY A 1 218 ? -2.196 2.314 21.526 1.00 93.06 218 GLY A O 1
ATOM 1571 N N . ASP A 1 219 ? -2.059 0.302 22.532 1.00 97.44 219 ASP A N 1
ATOM 1572 C CA . ASP A 1 219 ? -2.393 -0.479 21.352 1.00 97.44 219 ASP A CA 1
ATOM 1573 C C . ASP A 1 219 ? -3.917 -0.535 21.152 1.00 97.44 219 ASP A C 1
ATOM 1575 O O . ASP A 1 219 ? -4.714 -0.291 22.071 1.00 97.44 219 ASP A O 1
ATOM 1579 N N . ILE A 1 220 ? -4.338 -0.844 19.925 1.00 98.69 220 ILE A N 1
ATOM 1580 C CA . ILE A 1 220 ? -5.727 -1.196 19.613 1.00 98.69 220 ILE A CA 1
ATOM 1581 C C . ILE A 1 220 ? -5.747 -2.603 19.027 1.00 98.69 220 ILE A C 1
ATOM 1583 O O . ILE A 1 220 ? -5.224 -2.847 17.939 1.00 98.69 220 ILE A O 1
ATOM 1587 N N . ASN A 1 221 ? -6.416 -3.516 19.722 1.00 98.81 221 ASN A N 1
ATOM 1588 C CA . ASN A 1 221 ? -6.555 -4.908 19.324 1.00 98.81 221 ASN A CA 1
ATOM 1589 C C . ASN A 1 221 ? -8.010 -5.199 18.954 1.00 98.81 221 ASN A C 1
ATOM 1591 O O . ASN A 1 221 ? -8.938 -4.925 19.717 1.00 98.81 221 ASN A O 1
ATOM 1595 N N . VAL A 1 222 ? -8.219 -5.761 17.766 1.00 98.88 222 VAL A N 1
ATOM 1596 C CA . VAL A 1 222 ? -9.545 -6.047 17.220 1.00 98.88 222 VAL A CA 1
ATOM 1597 C C . VAL A 1 222 ? -9.619 -7.490 16.746 1.00 98.88 222 VAL A C 1
ATOM 1599 O O . VAL A 1 222 ? -8.939 -7.880 15.801 1.00 98.88 222 VAL A O 1
ATOM 1602 N N . THR A 1 223 ? -10.521 -8.269 17.334 1.00 98.81 223 THR A N 1
ATOM 1603 C CA . THR A 1 223 ? -10.905 -9.598 16.845 1.00 98.81 223 THR A CA 1
ATOM 1604 C C . THR A 1 223 ? -12.361 -9.575 16.397 1.00 98.81 223 THR A C 1
ATOM 1606 O O . THR A 1 223 ? -13.243 -9.176 17.158 1.00 98.81 223 THR A O 1
ATOM 1609 N N . THR A 1 224 ? -12.635 -9.980 15.153 1.00 98.81 224 THR A N 1
ATOM 1610 C CA . THR A 1 224 ? -13.991 -9.925 14.585 1.00 98.81 224 THR A CA 1
ATOM 1611 C C . THR A 1 224 ? -14.271 -10.990 13.522 1.00 98.81 224 THR A C 1
ATOM 1613 O O . THR A 1 224 ? -13.354 -11.602 12.981 1.00 98.81 224 THR A O 1
ATOM 1616 N N . ASP A 1 225 ? -15.538 -11.238 13.175 1.00 98.75 225 ASP A N 1
ATOM 1617 C CA . ASP A 1 225 ? -15.857 -11.833 11.874 1.00 98.75 225 ASP A CA 1
ATOM 1618 C C . ASP A 1 225 ? -15.476 -10.879 10.741 1.00 98.75 225 ASP A C 1
ATOM 1620 O O . ASP A 1 225 ? -14.749 -11.259 9.825 1.00 98.75 225 ASP A O 1
ATOM 1624 N N . SER A 1 226 ? -15.973 -9.646 10.808 1.00 98.88 226 SER A N 1
ATOM 1625 C CA . SER A 1 226 ? -15.830 -8.664 9.741 1.00 98.88 226 SER A CA 1
ATOM 1626 C C . SER A 1 226 ? -15.746 -7.250 10.308 1.00 98.88 226 SER A C 1
ATOM 1628 O O . SER A 1 226 ? -16.568 -6.871 11.139 1.00 98.88 226 SER A O 1
ATOM 1630 N N . LEU A 1 227 ? -14.805 -6.450 9.806 1.00 98.88 227 LEU A N 1
ATOM 1631 C CA . LEU A 1 227 ? -14.636 -5.039 10.161 1.00 98.88 227 LEU A CA 1
ATOM 1632 C C . LEU A 1 227 ? -15.042 -4.151 8.982 1.00 98.88 227 LEU A C 1
ATOM 1634 O O . LEU A 1 227 ? -14.531 -4.314 7.874 1.00 98.88 227 LEU A O 1
ATOM 1638 N N . ILE A 1 228 ? -15.937 -3.195 9.217 1.00 98.81 228 ILE A N 1
ATOM 1639 C CA . ILE A 1 228 ? -16.353 -2.207 8.218 1.00 98.81 228 ILE A CA 1
ATOM 1640 C C . ILE A 1 228 ? -16.145 -0.801 8.770 1.00 98.81 228 ILE A C 1
ATOM 1642 O O . ILE A 1 228 ? -16.683 -0.472 9.823 1.00 98.81 228 ILE A O 1
ATOM 1646 N N . ILE A 1 229 ? -15.396 0.020 8.036 1.00 98.69 229 ILE A N 1
ATOM 1647 C CA . ILE A 1 229 ? -15.114 1.422 8.350 1.00 98.69 229 ILE A CA 1
ATOM 1648 C C . ILE A 1 229 ? -15.491 2.259 7.125 1.00 98.69 229 ILE A C 1
ATOM 1650 O O . ILE A 1 229 ? -14.841 2.169 6.083 1.00 98.69 229 ILE A O 1
ATOM 1654 N N . ASN A 1 230 ? -16.542 3.066 7.251 1.00 96.88 230 ASN A N 1
ATOM 1655 C CA . ASN A 1 230 ? -17.133 3.809 6.139 1.00 96.88 230 ASN A CA 1
ATOM 1656 C C . ASN A 1 230 ? -17.299 5.297 6.466 1.00 96.88 230 ASN A C 1
ATOM 1658 O O . ASN A 1 230 ? -17.247 5.694 7.629 1.00 96.88 230 ASN A O 1
ATOM 1662 N N . ASN A 1 231 ? -17.541 6.113 5.437 1.00 93.44 231 ASN A N 1
ATOM 1663 C CA . ASN A 1 231 ? -18.006 7.498 5.569 1.00 93.44 231 ASN A CA 1
ATOM 1664 C C . ASN A 1 231 ? -17.162 8.342 6.546 1.00 93.44 231 ASN A C 1
ATOM 1666 O O . ASN A 1 231 ? -17.709 8.984 7.439 1.00 93.44 231 ASN A O 1
ATOM 1670 N N . GLY A 1 232 ? -15.832 8.302 6.405 1.00 93.94 232 GLY A N 1
ATOM 1671 C CA . GLY A 1 232 ? -14.902 9.128 7.192 1.00 93.94 232 GLY A CA 1
ATOM 1672 C C . GLY A 1 232 ? -14.626 8.631 8.612 1.00 93.94 232 GLY A C 1
ATOM 1673 O O . GLY A 1 232 ? -13.931 9.296 9.382 1.00 93.94 232 GLY A O 1
ATOM 1674 N N . SER A 1 233 ? -15.126 7.444 8.967 1.00 98.06 233 SER A N 1
ATOM 1675 C CA . SER A 1 233 ? -14.803 6.787 10.234 1.00 98.06 233 SER A CA 1
ATOM 1676 C C . SER A 1 233 ? -13.343 6.361 10.363 1.00 98.06 233 SER A C 1
ATOM 1678 O O . SER A 1 233 ? -12.683 6.056 9.371 1.00 98.06 233 SER A O 1
ATOM 1680 N N . ARG A 1 234 ? -12.824 6.317 11.597 1.00 96.44 234 ARG A N 1
ATOM 1681 C CA . ARG A 1 234 ? -11.379 6.164 11.838 1.00 96.44 234 ARG A CA 1
ATOM 1682 C C . ARG A 1 234 ? -11.063 5.238 13.013 1.00 96.44 234 ARG A C 1
ATOM 1684 O O . ARG A 1 234 ? -11.746 5.284 14.031 1.00 96.44 234 ARG A O 1
ATOM 1691 N N . LEU A 1 235 ? -10.007 4.440 12.883 1.00 97.81 235 LEU A N 1
ATOM 1692 C CA . LEU A 1 235 ? -9.391 3.675 13.973 1.00 97.81 235 LEU A CA 1
ATOM 1693 C C . LEU A 1 235 ? -7.928 4.110 14.079 1.00 97.81 235 LEU A C 1
ATOM 1695 O O . LEU A 1 235 ? -7.163 3.915 13.135 1.00 97.81 235 LEU A O 1
ATOM 1699 N N . ILE A 1 236 ? -7.564 4.769 15.179 1.00 94.75 236 ILE A N 1
ATOM 1700 C CA . ILE A 1 236 ? -6.328 5.553 15.257 1.00 94.75 236 ILE A CA 1
ATOM 1701 C C . ILE A 1 236 ? -5.568 5.289 16.551 1.00 94.75 236 ILE A C 1
ATOM 1703 O O . ILE A 1 236 ? -6.130 5.404 17.634 1.00 94.75 236 ILE A O 1
ATOM 1707 N N . THR A 1 237 ? -4.265 5.060 16.447 1.00 93.56 237 THR A N 1
ATOM 1708 C CA . THR A 1 237 ? -3.317 5.302 17.539 1.00 93.56 237 THR A CA 1
ATOM 1709 C C . THR A 1 237 ? -2.468 6.518 17.174 1.00 93.56 237 THR A C 1
ATOM 1711 O O . THR A 1 237 ? -2.053 6.675 16.021 1.00 93.56 237 THR A O 1
ATOM 1714 N N . SER A 1 238 ? -2.240 7.446 18.108 1.00 88.31 238 SER A N 1
ATOM 1715 C CA . SER A 1 238 ? -1.446 8.632 17.766 1.00 88.31 238 SER A CA 1
ATOM 1716 C C . SER A 1 238 ? -0.763 9.347 18.921 1.00 88.31 238 SER A C 1
ATOM 1718 O O . SER A 1 238 ? -1.320 9.467 20.013 1.00 88.31 238 SER A O 1
ATOM 1720 N N . THR A 1 239 ? 0.385 9.957 18.628 1.00 84.44 239 THR A N 1
ATOM 1721 C CA . THR A 1 239 ? 1.030 10.960 19.489 1.00 84.44 239 THR A CA 1
ATOM 1722 C C . THR A 1 239 ? 1.156 12.284 18.730 1.00 84.44 239 THR A C 1
ATOM 1724 O O . THR A 1 239 ? 1.444 12.304 17.535 1.00 84.44 239 THR A O 1
ATOM 1727 N N . TYR A 1 240 ? 0.892 13.419 19.380 1.00 75.00 240 TYR A N 1
ATOM 1728 C CA . TYR A 1 240 ? 0.947 14.736 18.719 1.00 75.00 240 TYR A CA 1
ATOM 1729 C C . TYR A 1 240 ? 2.338 15.390 18.826 1.00 75.00 240 TYR A C 1
ATOM 1731 O O . TYR A 1 240 ? 2.761 16.124 17.930 1.00 75.00 240 TYR A O 1
ATOM 1739 N N . THR A 1 241 ? 3.066 15.093 19.902 1.00 70.94 241 THR A N 1
ATOM 1740 C CA . THR A 1 241 ? 4.346 15.705 20.292 1.00 70.94 241 THR A CA 1
ATOM 1741 C C . THR A 1 241 ? 5.459 14.648 20.359 1.00 70.94 241 THR A C 1
ATOM 1743 O O . THR A 1 241 ? 5.884 14.167 19.310 1.00 70.94 241 THR A O 1
ATOM 1746 N N . GLU A 1 242 ? 5.965 14.284 21.544 1.00 78.94 242 GLU A N 1
ATOM 1747 C CA . GLU A 1 242 ? 7.052 13.312 21.710 1.00 78.94 242 GLU A CA 1
ATOM 1748 C C . GLU A 1 242 ? 6.584 12.006 22.377 1.00 78.94 242 GLU A C 1
ATOM 1750 O O . GLU A 1 242 ? 5.977 12.015 23.450 1.00 78.94 242 GLU A O 1
ATOM 1755 N N . GLY A 1 243 ? 6.947 10.894 21.735 1.00 84.12 243 GLY A N 1
ATOM 1756 C CA . GLY A 1 243 ? 6.748 9.504 22.127 1.00 84.12 243 GLY A CA 1
ATOM 1757 C C . GLY A 1 243 ? 6.107 8.663 21.017 1.00 84.12 243 GLY A C 1
ATOM 1758 O O . GLY A 1 243 ? 5.640 9.191 20.003 1.00 84.12 243 GLY A O 1
ATOM 1759 N N . ASN A 1 244 ? 6.162 7.342 21.168 1.00 89.69 244 ASN A N 1
ATOM 1760 C CA . ASN A 1 244 ? 5.795 6.406 20.105 1.00 89.69 244 ASN A CA 1
ATOM 1761 C C . ASN A 1 244 ? 4.277 6.209 20.036 1.00 89.69 244 ASN A C 1
ATOM 1763 O O . ASN A 1 244 ? 3.617 6.154 21.074 1.00 89.69 244 ASN A O 1
ATOM 1767 N N . ALA A 1 245 ? 3.721 6.081 18.831 1.00 91.94 245 ALA A N 1
ATOM 1768 C CA . ALA A 1 245 ? 2.335 5.644 18.667 1.00 91.94 245 ALA A CA 1
ATOM 1769 C C . ALA A 1 245 ? 2.217 4.137 18.957 1.00 91.94 245 ALA A C 1
ATOM 1771 O O . ALA A 1 245 ? 3.188 3.403 18.783 1.00 91.94 245 ALA A O 1
ATOM 1772 N N . GLY A 1 246 ? 1.045 3.696 19.420 1.00 95.25 246 GLY A N 1
ATOM 1773 C CA . GLY A 1 246 ? 0.777 2.277 19.664 1.00 95.25 246 GLY A CA 1
ATOM 1774 C C . GLY A 1 246 ? 0.508 1.497 18.379 1.00 95.25 246 GLY A C 1
ATOM 1775 O O . GLY A 1 246 ? 0.229 2.083 17.323 1.00 95.25 246 GLY A O 1
ATOM 1776 N N . ASP A 1 247 ? 0.555 0.179 18.478 1.00 98.19 247 ASP A N 1
ATOM 1777 C CA . ASP A 1 247 ? 0.286 -0.736 17.376 1.00 98.19 247 ASP A CA 1
ATOM 1778 C C . ASP A 1 247 ? -1.222 -0.931 17.179 1.00 98.19 247 ASP A C 1
ATOM 1780 O O . ASP A 1 247 ? -2.038 -0.765 18.092 1.00 98.19 247 ASP A O 1
ATOM 1784 N N . ILE A 1 248 ? -1.610 -1.314 15.964 1.00 98.75 248 ILE A N 1
ATOM 1785 C CA . ILE A 1 248 ? -2.982 -1.714 15.651 1.00 98.75 248 ILE A CA 1
ATOM 1786 C C . ILE A 1 248 ? -2.967 -3.144 15.123 1.00 98.75 248 ILE A C 1
ATOM 1788 O O . ILE A 1 248 ? -2.465 -3.417 14.030 1.00 98.75 248 ILE A O 1
ATOM 1792 N N . ASN A 1 249 ? -3.581 -4.052 15.880 1.00 98.88 249 ASN A N 1
ATOM 1793 C CA . ASN A 1 249 ? -3.645 -5.475 15.566 1.00 98.88 249 ASN A CA 1
ATOM 1794 C C . ASN A 1 249 ? -5.087 -5.872 15.242 1.00 98.88 249 ASN A C 1
ATOM 1796 O O . ASN A 1 249 ? -5.976 -5.766 16.084 1.00 98.88 249 ASN A O 1
ATOM 1800 N N . ILE A 1 250 ? -5.340 -6.345 14.021 1.00 98.88 250 ILE A N 1
ATOM 1801 C CA . ILE A 1 250 ? -6.682 -6.697 13.547 1.00 98.88 250 ILE A CA 1
ATOM 1802 C C . ILE A 1 250 ? -6.691 -8.131 13.030 1.00 98.88 250 ILE A C 1
ATOM 1804 O O . ILE A 1 250 ? -6.029 -8.466 12.049 1.00 98.88 250 ILE A O 1
ATOM 1808 N N . ASN A 1 251 ? -7.518 -8.966 13.649 1.00 98.88 251 ASN A N 1
ATOM 1809 C CA . ASN A 1 251 ? -7.817 -10.322 13.219 1.00 98.88 251 ASN A CA 1
ATOM 1810 C C . ASN A 1 251 ? -9.303 -10.433 12.853 1.00 98.88 251 ASN A C 1
ATOM 1812 O O . ASN A 1 251 ? -10.167 -10.610 13.715 1.00 98.88 251 ASN A O 1
ATOM 1816 N N . ALA A 1 252 ? -9.606 -10.319 11.561 1.00 98.75 252 ALA A N 1
ATOM 1817 C CA . ALA A 1 252 ? -10.946 -10.531 11.034 1.00 98.75 252 ALA A CA 1
ATOM 1818 C C . ALA A 1 252 ? -11.050 -11.925 10.407 1.00 98.75 252 ALA A C 1
ATOM 1820 O O . ALA A 1 252 ? -10.223 -12.333 9.599 1.00 98.75 252 ALA A O 1
ATOM 1821 N N . ARG A 1 253 ? -12.092 -12.694 10.707 1.00 98.62 253 ARG A N 1
ATOM 1822 C CA . ARG A 1 253 ? -12.226 -14.026 10.105 1.00 98.62 253 ARG A CA 1
ATOM 1823 C C . ARG A 1 253 ? -12.530 -13.948 8.615 1.00 98.62 253 ARG A C 1
ATOM 1825 O O . ARG A 1 253 ? -12.013 -14.766 7.860 1.00 98.62 253 ARG A O 1
ATOM 1832 N N . ASN A 1 254 ? -13.362 -13.007 8.191 1.00 98.69 254 ASN A N 1
ATOM 1833 C CA . ASN A 1 254 ? -13.942 -12.962 6.858 1.00 98.69 254 ASN A CA 1
ATOM 1834 C C . ASN A 1 254 ? -13.477 -11.745 6.055 1.00 98.69 254 ASN A C 1
ATOM 1836 O O . ASN A 1 254 ? -12.739 -11.914 5.089 1.00 98.69 254 ASN A O 1
ATOM 1840 N N . THR A 1 255 ? -13.908 -10.531 6.400 1.00 98.75 255 THR A N 1
ATOM 1841 C CA . THR A 1 255 ? -13.649 -9.351 5.558 1.00 98.75 255 THR A CA 1
ATOM 1842 C C . THR A 1 255 ? -13.301 -8.111 6.369 1.00 98.75 255 THR A C 1
ATOM 1844 O O . THR A 1 255 ? -13.912 -7.834 7.396 1.00 98.75 255 THR A O 1
ATOM 1847 N N . ILE A 1 256 ? -12.358 -7.324 5.856 1.00 98.88 256 ILE A N 1
ATOM 1848 C CA . ILE A 1 256 ? -12.108 -5.948 6.286 1.00 98.88 256 ILE A CA 1
ATOM 1849 C C . ILE A 1 256 ? -12.420 -5.026 5.105 1.00 98.88 256 ILE A C 1
ATOM 1851 O O . ILE A 1 256 ? -11.934 -5.260 3.998 1.00 98.88 256 ILE A O 1
ATOM 1855 N N . SER A 1 257 ? -13.236 -3.997 5.327 1.00 98.69 257 SER A N 1
ATOM 1856 C CA . SER A 1 257 ? -13.625 -3.016 4.309 1.00 98.69 257 SER A CA 1
ATOM 1857 C C . SER A 1 257 ? -13.440 -1.595 4.827 1.00 98.69 257 SER A C 1
ATOM 1859 O O . SER A 1 257 ? -14.078 -1.213 5.804 1.00 98.69 257 SER A O 1
ATOM 1861 N N . LEU A 1 258 ? -12.611 -0.812 4.137 1.00 98.38 258 LEU A N 1
ATOM 1862 C CA . LEU A 1 258 ? -12.441 0.625 4.329 1.00 98.38 258 LEU A CA 1
ATOM 1863 C C . LEU A 1 258 ? -12.957 1.323 3.073 1.00 98.38 258 LEU A C 1
ATOM 1865 O O . LEU A 1 258 ? -12.408 1.119 1.984 1.00 98.38 258 LEU A O 1
ATOM 1869 N N . ASN A 1 259 ? -14.024 2.108 3.198 1.00 97.31 259 ASN A N 1
ATOM 1870 C CA . ASN A 1 259 ? -14.673 2.709 2.037 1.00 97.31 259 ASN A CA 1
ATOM 1871 C C . ASN A 1 259 ? -15.004 4.183 2.241 1.00 97.31 259 ASN A C 1
ATOM 1873 O O . ASN A 1 259 ? -15.754 4.560 3.141 1.00 97.31 259 ASN A O 1
ATOM 1877 N N . GLY A 1 260 ? -14.536 4.987 1.292 1.00 91.38 260 GLY A N 1
ATOM 1878 C CA . GLY A 1 260 ? -15.045 6.331 1.112 1.00 91.38 260 GLY A CA 1
ATOM 1879 C C . GLY A 1 260 ? -14.428 7.364 2.045 1.00 91.38 260 GLY A C 1
ATOM 1880 O O . GLY A 1 260 ? -13.418 7.153 2.720 1.00 91.38 260 GLY A O 1
ATOM 1881 N N . VAL A 1 261 ? -15.066 8.527 2.022 1.00 90.44 261 VAL A N 1
ATOM 1882 C CA . VAL A 1 261 ? -14.704 9.724 2.777 1.00 90.44 261 VAL A CA 1
ATOM 1883 C C . VAL A 1 261 ? -15.982 10.301 3.391 1.00 90.44 261 VAL A C 1
ATOM 1885 O O . VAL A 1 261 ? -17.061 10.167 2.804 1.00 90.44 261 VAL A O 1
ATOM 1888 N N . GLY A 1 262 ? -15.875 10.910 4.568 1.00 89.19 262 GLY A N 1
ATOM 1889 C CA . GLY A 1 262 ? -16.978 11.545 5.288 1.00 89.19 262 GLY A CA 1
ATOM 1890 C C . GLY A 1 262 ? -17.450 12.834 4.619 1.00 89.19 262 GLY A C 1
ATOM 1891 O O . GLY A 1 262 ? -16.867 13.296 3.634 1.00 89.19 262 GLY A O 1
ATOM 1892 N N . GLU A 1 263 ? -18.545 13.418 5.117 1.00 88.69 263 GLU A N 1
ATOM 1893 C CA . GLU A 1 263 ? -19.069 14.729 4.664 1.00 88.69 263 GLU A CA 1
ATOM 1894 C C . GLU A 1 263 ? -18.098 15.892 4.880 1.00 88.69 263 GLU A C 1
ATOM 1896 O O . GLU A 1 263 ? -18.167 16.893 4.176 1.00 88.69 263 GLU A O 1
ATOM 1901 N N . ASP A 1 264 ? -17.155 15.716 5.795 1.00 86.94 264 ASP A N 1
ATOM 1902 C CA . ASP A 1 264 ? -16.039 16.605 6.110 1.00 86.94 264 ASP A CA 1
ATOM 1903 C C . ASP A 1 264 ? -14.783 16.337 5.262 1.00 86.94 264 ASP A C 1
ATOM 1905 O O . ASP A 1 264 ? -13.707 16.852 5.566 1.00 86.94 264 ASP A O 1
ATOM 1909 N N . ASP A 1 265 ? -14.906 15.520 4.211 1.00 87.31 265 ASP A N 1
ATOM 1910 C CA . ASP A 1 265 ? -13.818 15.076 3.337 1.00 87.31 265 ASP A CA 1
ATOM 1911 C C . ASP A 1 265 ? -12.699 14.298 4.054 1.00 87.31 265 ASP A C 1
ATOM 1913 O O . ASP A 1 265 ? -11.639 14.056 3.463 1.00 87.31 265 ASP A O 1
ATOM 1917 N N . LEU A 1 266 ? -12.921 13.836 5.290 1.00 87.81 266 LEU A N 1
ATOM 1918 C CA . LEU A 1 266 ? -11.972 12.965 5.977 1.00 87.81 266 LEU A CA 1
ATOM 1919 C C . LEU A 1 266 ? -12.061 11.528 5.439 1.00 87.81 266 LEU A C 1
ATOM 1921 O O . LEU A 1 266 ? -13.158 11.025 5.199 1.00 87.81 266 LEU A O 1
ATOM 1925 N N . PRO A 1 267 ? -10.929 10.836 5.231 1.00 90.25 267 PRO A N 1
ATOM 1926 C CA . PRO A 1 267 ? -10.931 9.464 4.737 1.00 90.25 267 PRO A CA 1
ATOM 1927 C C . PRO A 1 267 ? -11.331 8.459 5.813 1.00 90.25 267 PRO A C 1
ATOM 1929 O O . PRO A 1 267 ? -11.023 8.632 6.994 1.00 90.25 267 PRO A O 1
ATOM 1932 N N . SER A 1 268 ? -11.942 7.355 5.381 1.00 95.94 268 SER A N 1
ATOM 1933 C CA . SER A 1 268 ? -12.057 6.166 6.220 1.00 95.94 268 SER A CA 1
ATOM 1934 C C . SER A 1 268 ? -10.693 5.498 6.381 1.00 95.94 268 SER A C 1
ATOM 1936 O O . SER A 1 268 ? -10.125 5.009 5.403 1.00 95.94 268 SER A O 1
ATOM 1938 N N . VAL A 1 269 ? -10.138 5.497 7.595 1.00 96.00 269 VAL A N 1
ATOM 1939 C CA . VAL A 1 269 ? -8.718 5.165 7.803 1.00 96.00 269 VAL A CA 1
ATOM 1940 C C . VAL A 1 269 ? -8.473 4.299 9.038 1.00 96.00 269 VAL A C 1
ATOM 1942 O O . VAL A 1 269 ? -9.111 4.475 10.076 1.00 96.00 269 VAL A O 1
ATOM 1945 N N . ILE A 1 270 ? -7.511 3.385 8.918 1.00 98.12 270 ILE A N 1
ATOM 1946 C CA . ILE A 1 270 ? -6.816 2.764 10.050 1.00 98.12 270 ILE A CA 1
ATOM 1947 C C . ILE A 1 270 ? -5.407 3.344 10.078 1.00 98.12 270 ILE A C 1
ATOM 1949 O O . ILE A 1 270 ? -4.703 3.264 9.065 1.00 98.12 270 ILE A O 1
ATOM 1953 N N . SER A 1 271 ? -4.991 3.942 11.194 1.00 95.19 271 SER A N 1
ATOM 1954 C CA . SER A 1 271 ? -3.683 4.589 11.233 1.00 95.19 271 SER A CA 1
ATOM 1955 C C . SER A 1 271 ? -2.981 4.608 12.582 1.00 95.19 271 SER A C 1
ATOM 1957 O O . SER A 1 271 ? -3.601 4.955 13.581 1.00 95.19 271 SER A O 1
ATOM 1959 N N . SER A 1 272 ? -1.669 4.372 12.567 1.00 94.31 272 SER A N 1
ATOM 1960 C CA . SER A 1 272 ? -0.760 4.630 13.686 1.00 94.31 272 SER A CA 1
ATOM 1961 C C . SER A 1 272 ? 0.182 5.771 13.314 1.00 94.31 272 SER A C 1
ATOM 1963 O O . SER A 1 272 ? 0.968 5.651 12.371 1.00 94.31 272 SER A O 1
ATOM 1965 N N . ILE A 1 273 ? 0.037 6.929 13.966 1.00 88.81 273 ILE A N 1
ATOM 1966 C CA . ILE A 1 273 ? 0.687 8.167 13.511 1.00 88.81 273 ILE A CA 1
ATOM 1967 C C . ILE A 1 273 ? 1.370 8.945 14.636 1.00 88.81 273 ILE A C 1
ATOM 1969 O O . ILE A 1 273 ? 0.778 9.216 15.677 1.00 88.81 273 ILE A O 1
ATOM 1973 N N . VAL A 1 274 ? 2.580 9.433 14.364 1.00 86.06 274 VAL A N 1
ATOM 1974 C CA . VAL A 1 274 ? 3.248 10.468 15.172 1.00 86.06 274 VAL A CA 1
ATOM 1975 C C . VAL A 1 274 ? 3.193 11.815 14.446 1.00 86.06 274 VAL A C 1
ATOM 1977 O O . VAL A 1 274 ? 3.597 11.927 13.289 1.00 86.06 274 VAL A O 1
ATOM 1980 N N . GLY A 1 275 ? 2.711 12.858 15.121 1.00 74.00 275 GLY A N 1
ATOM 1981 C CA . GLY A 1 275 ? 2.575 14.211 14.573 1.00 74.00 275 GLY A CA 1
ATOM 1982 C C . GLY A 1 275 ? 1.373 14.361 13.638 1.00 74.00 275 GLY A C 1
ATOM 1983 O O . GLY A 1 275 ? 1.533 14.564 12.433 1.00 74.00 275 GLY A O 1
ATOM 1984 N N . LEU A 1 276 ? 0.155 14.269 14.189 1.00 64.12 276 LEU A N 1
ATOM 1985 C CA . LEU A 1 276 ? -1.081 14.432 13.419 1.00 64.12 276 LEU A CA 1
ATOM 1986 C C . LEU A 1 276 ? -1.203 15.851 12.822 1.00 64.12 276 LEU A C 1
ATOM 1988 O O . LEU A 1 276 ? -0.829 16.859 13.422 1.00 64.12 276 LEU A O 1
ATOM 1992 N N . LEU A 1 277 ? -1.746 15.904 11.609 1.00 51.91 277 LEU A N 1
ATOM 1993 C CA . LEU A 1 277 ? -1.828 17.077 10.741 1.00 51.91 277 LEU A CA 1
ATOM 1994 C C . LEU A 1 277 ? -2.471 18.297 11.423 1.00 51.91 277 LEU A C 1
ATOM 1996 O O . LEU A 1 277 ? -3.585 18.208 11.931 1.00 51.91 277 LEU A O 1
ATOM 2000 N N . GLY A 1 278 ? -1.807 19.457 11.348 1.00 47.66 278 GLY A N 1
ATOM 2001 C CA . GLY A 1 278 ? -2.400 20.764 11.679 1.00 47.66 278 GLY A CA 1
ATOM 2002 C C . GLY A 1 278 ? -1.726 21.557 12.803 1.00 47.66 278 GLY A C 1
ATOM 2003 O O . GLY A 1 278 ? -2.022 22.741 12.951 1.00 47.66 278 GLY A O 1
ATOM 2004 N N . PHE A 1 279 ? -0.787 20.966 13.549 1.00 46.59 279 PHE A N 1
ATOM 2005 C CA . PHE A 1 279 ? -0.141 21.616 14.697 1.00 46.59 279 PHE A CA 1
ATOM 2006 C C . PHE A 1 279 ? 1.381 21.491 14.608 1.00 46.59 279 PHE A C 1
ATOM 2008 O O . PHE A 1 279 ? 1.862 20.377 14.448 1.00 46.59 279 PHE A O 1
ATOM 2015 N N . GLN A 1 280 ? 2.103 22.625 14.679 1.00 49.66 280 GLN A N 1
ATOM 2016 C CA . GLN A 1 280 ? 3.573 22.811 14.758 1.00 49.66 280 GLN A CA 1
ATOM 2017 C C . GLN A 1 280 ? 4.429 21.525 14.645 1.00 49.66 280 GLN A C 1
ATOM 2019 O O . GLN A 1 280 ? 5.158 21.149 15.563 1.00 49.66 280 GLN A O 1
ATOM 2024 N N . THR A 1 281 ? 4.344 20.862 13.488 1.00 52.28 281 THR A N 1
ATOM 2025 C CA . THR A 1 281 ? 4.724 19.453 13.265 1.00 52.28 281 THR A CA 1
ATOM 2026 C C . THR A 1 281 ? 6.237 19.215 13.334 1.00 52.28 281 THR A C 1
ATOM 2028 O O . THR A 1 281 ? 6.713 18.098 13.491 1.00 52.28 281 THR A O 1
ATOM 2031 N N . TYR A 1 282 ? 7.022 20.290 13.299 1.00 53.28 282 TYR A N 1
ATOM 2032 C CA . TYR A 1 282 ? 8.484 20.270 13.323 1.00 53.28 282 TYR A CA 1
ATOM 2033 C C . TYR A 1 282 ? 9.106 19.954 14.697 1.00 53.28 282 TYR A C 1
ATOM 2035 O O . TYR A 1 282 ? 10.331 19.950 14.808 1.00 53.28 282 TYR A O 1
ATOM 2043 N N . LYS A 1 283 ? 8.302 19.722 15.746 1.00 60.81 283 LYS A N 1
ATOM 2044 C CA . LYS A 1 283 ? 8.782 19.265 17.066 1.00 60.81 283 LYS A CA 1
ATOM 2045 C C . LYS A 1 283 ? 8.384 17.827 17.412 1.00 60.81 283 LYS A C 1
ATOM 2047 O O . LYS A 1 283 ? 8.787 17.352 18.472 1.00 60.81 283 LYS A O 1
ATOM 2052 N N . SER A 1 284 ? 7.594 17.153 16.577 1.00 74.25 284 SER A N 1
ATOM 2053 C CA . SER A 1 284 ? 7.139 15.797 16.881 1.00 74.25 284 SER A CA 1
ATOM 2054 C C . SER A 1 284 ? 8.321 14.822 16.857 1.00 74.25 284 SER A C 1
ATOM 2056 O O . SER A 1 284 ? 9.165 14.901 15.962 1.00 74.25 284 SER A O 1
ATOM 2058 N N . LYS A 1 285 ? 8.406 13.919 17.837 1.00 83.06 285 LYS A N 1
ATOM 2059 C CA . LYS A 1 285 ? 9.485 12.927 17.924 1.00 83.06 285 LYS A CA 1
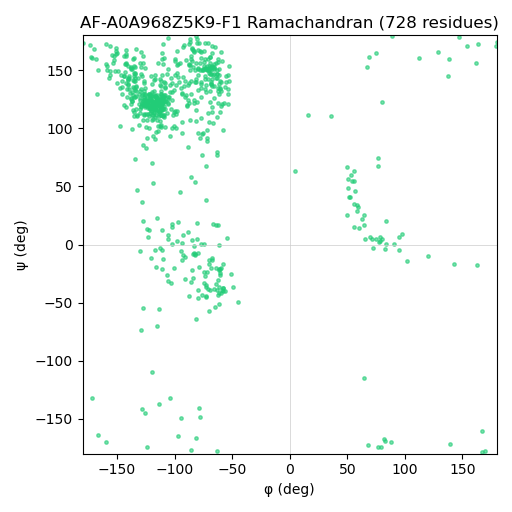ATOM 2060 C C . LYS A 1 285 ? 8.970 11.588 18.435 1.00 83.06 285 LYS A C 1
ATOM 2062 O O . LYS A 1 285 ? 8.554 11.498 19.578 1.00 83.06 285 LYS A O 1
ATOM 2067 N N . GLY A 1 286 ? 9.069 10.531 17.650 1.00 87.12 286 GLY A N 1
ATOM 2068 C CA . GLY A 1 286 ? 8.613 9.201 18.029 1.00 87.12 286 GLY A CA 1
ATOM 2069 C C . GLY A 1 286 ? 8.434 8.308 16.815 1.00 87.12 286 GLY A C 1
ATOM 2070 O O . GLY A 1 286 ? 8.239 8.790 15.696 1.00 87.12 286 GLY A O 1
ATOM 2071 N N . ASN A 1 287 ? 8.500 7.005 17.052 1.00 91.31 287 ASN A N 1
ATOM 2072 C CA . ASN A 1 287 ? 8.210 6.010 16.034 1.00 91.31 287 ASN A CA 1
ATOM 2073 C C . ASN A 1 287 ? 6.696 5.814 15.922 1.00 91.31 287 ASN A C 1
ATOM 2075 O O . ASN A 1 287 ? 5.993 5.791 16.937 1.00 91.31 287 ASN A O 1
ATOM 2079 N N . ALA A 1 288 ? 6.202 5.667 14.697 1.00 93.12 288 ALA A N 1
ATOM 2080 C CA . ALA A 1 288 ? 4.856 5.150 14.491 1.00 93.12 288 ALA A CA 1
ATOM 2081 C C . ALA A 1 288 ? 4.808 3.663 14.871 1.00 93.12 288 ALA A C 1
ATOM 2083 O O . ALA A 1 288 ? 5.827 2.978 14.784 1.00 93.12 288 ALA A O 1
ATOM 2084 N N . GLY A 1 289 ? 3.642 3.195 15.304 1.00 96.19 289 GLY A N 1
ATOM 2085 C CA . GLY A 1 289 ? 3.404 1.784 15.587 1.00 96.19 289 GLY A CA 1
ATOM 2086 C C . GLY A 1 289 ? 3.063 0.994 14.326 1.00 96.19 289 GLY A C 1
ATOM 2087 O O . GLY A 1 289 ? 2.740 1.555 13.271 1.00 96.19 289 GLY A O 1
ATOM 2088 N N . ASP A 1 290 ? 3.124 -0.320 14.443 1.00 98.25 290 ASP A N 1
ATOM 2089 C CA . ASP A 1 290 ? 2.885 -1.253 13.353 1.00 98.25 290 ASP A CA 1
ATOM 2090 C C . ASP A 1 290 ? 1.381 -1.454 13.109 1.00 98.25 290 ASP A C 1
ATOM 2092 O O . ASP A 1 290 ? 0.544 -1.364 14.014 1.00 98.25 290 ASP A O 1
ATOM 2096 N N . LEU A 1 291 ? 1.023 -1.760 11.861 1.00 98.62 291 LEU A N 1
ATOM 2097 C CA . LEU A 1 291 ? -0.316 -2.207 11.479 1.00 98.62 291 LEU A CA 1
ATOM 2098 C C . LEU A 1 291 ? -0.267 -3.688 11.095 1.00 98.62 291 LEU A C 1
ATOM 2100 O O . LEU A 1 291 ? 0.237 -4.043 10.027 1.00 98.62 291 LEU A O 1
ATOM 2104 N N . ASN A 1 292 ? -0.847 -4.551 11.927 1.00 98.81 292 ASN A N 1
ATOM 2105 C CA . ASN A 1 292 ? -0.877 -5.997 11.713 1.00 98.81 292 ASN A CA 1
ATOM 2106 C C . ASN A 1 292 ? -2.297 -6.457 11.383 1.00 98.81 292 ASN A C 1
ATOM 2108 O O . ASN A 1 292 ? -3.182 -6.441 12.236 1.00 98.81 292 ASN A O 1
ATOM 2112 N N . ILE A 1 293 ? -2.531 -6.886 10.142 1.00 98.88 293 ILE A N 1
ATOM 2113 C CA . ILE A 1 293 ? -3.863 -7.226 9.635 1.00 98.88 293 ILE A CA 1
ATOM 2114 C C . ILE A 1 293 ? -3.891 -8.672 9.142 1.00 98.88 293 ILE A C 1
ATOM 2116 O O . ILE A 1 293 ? -3.207 -9.027 8.186 1.00 98.88 293 ILE A O 1
ATOM 2120 N N . THR A 1 294 ? -4.756 -9.492 9.737 1.00 98.94 294 THR A N 1
ATOM 2121 C CA . THR A 1 294 ? -5.100 -10.833 9.246 1.00 98.94 294 THR A CA 1
ATOM 2122 C C . THR A 1 294 ? -6.578 -10.884 8.873 1.00 98.94 294 THR A C 1
ATOM 2124 O O . THR A 1 294 ? -7.434 -10.496 9.669 1.00 98.94 294 THR A O 1
ATOM 2127 N N . THR A 1 295 ? -6.901 -11.338 7.656 1.00 98.88 295 THR A N 1
ATOM 2128 C CA . THR A 1 295 ? -8.294 -11.413 7.183 1.00 98.88 295 THR A CA 1
ATOM 2129 C C . THR A 1 295 ? -8.563 -12.518 6.157 1.00 98.88 295 THR A C 1
ATOM 2131 O O . THR A 1 295 ? -7.651 -13.151 5.631 1.00 98.88 295 THR A O 1
ATOM 2134 N N . GLY A 1 296 ? -9.832 -12.795 5.849 1.00 98.81 296 GLY A N 1
ATOM 2135 C CA . GLY A 1 296 ? -10.188 -13.553 4.647 1.00 98.81 296 GLY A CA 1
ATOM 2136 C C . GLY A 1 296 ? -10.003 -12.713 3.378 1.00 98.81 296 GLY A C 1
ATOM 2137 O O . GLY A 1 296 ? -9.423 -13.178 2.400 1.00 98.81 296 GLY A O 1
ATOM 2138 N N . SER A 1 297 ? -10.455 -11.459 3.388 1.00 98.88 297 SER A N 1
ATOM 2139 C CA . SER A 1 297 ? -10.245 -10.482 2.313 1.00 98.88 297 SER A CA 1
ATOM 2140 C C . SER A 1 297 ? -10.182 -9.053 2.852 1.00 98.88 297 SER A C 1
ATOM 2142 O O . SER A 1 297 ? -10.829 -8.728 3.850 1.00 98.88 297 SER A O 1
ATOM 2144 N N . LEU A 1 298 ? -9.408 -8.202 2.184 1.00 98.94 298 LEU A N 1
ATOM 2145 C CA . LEU A 1 298 ? -9.258 -6.781 2.487 1.00 98.94 298 LEU A CA 1
ATOM 2146 C C . LEU A 1 298 ? -9.674 -5.939 1.276 1.00 98.94 298 LEU A C 1
ATOM 2148 O O . LEU A 1 298 ? -9.173 -6.150 0.171 1.00 98.94 298 LEU A O 1
ATOM 2152 N N . PHE A 1 299 ? -10.536 -4.951 1.507 1.00 98.88 299 PHE A N 1
ATOM 2153 C CA . PHE A 1 299 ? -10.953 -3.962 0.516 1.00 98.88 299 PHE A CA 1
ATOM 2154 C C . PHE A 1 299 ? -10.687 -2.551 1.045 1.00 98.88 299 PHE A C 1
ATOM 2156 O O . PHE A 1 299 ? -11.262 -2.147 2.052 1.00 98.88 299 PHE A O 1
ATOM 2163 N N . VAL A 1 300 ? -9.843 -1.792 0.353 1.00 98.75 300 VAL A N 1
ATOM 2164 C CA . VAL A 1 300 ? -9.546 -0.383 0.632 1.00 98.75 300 VAL A CA 1
ATOM 2165 C C . VAL A 1 300 ? -9.931 0.416 -0.605 1.00 98.75 300 VAL A C 1
ATOM 2167 O O . VAL A 1 300 ? -9.304 0.306 -1.658 1.00 98.75 300 VAL A O 1
ATOM 2170 N N . THR A 1 301 ? -11.030 1.160 -0.517 1.00 98.12 301 THR A N 1
ATOM 2171 C CA . THR A 1 301 ? -11.727 1.666 -1.705 1.00 98.12 301 THR A CA 1
ATOM 2172 C C . THR A 1 301 ? -12.189 3.110 -1.554 1.00 98.12 301 THR A C 1
ATOM 2174 O O . THR A 1 301 ? -12.452 3.583 -0.447 1.00 98.12 301 THR A O 1
ATOM 2177 N N . ASN A 1 302 ? -12.313 3.816 -2.681 1.00 94.56 302 ASN A N 1
ATOM 2178 C CA . ASN A 1 302 ? -12.852 5.178 -2.760 1.00 94.56 302 ASN A CA 1
ATOM 2179 C C . ASN A 1 302 ? -12.205 6.183 -1.782 1.00 94.56 302 ASN A C 1
ATOM 2181 O O . ASN A 1 302 ? -12.903 7.011 -1.201 1.00 94.56 302 ASN A O 1
ATOM 2185 N N . GLY A 1 303 ? -10.883 6.125 -1.602 1.00 90.62 303 GLY A N 1
ATOM 2186 C CA . GLY A 1 303 ? -10.140 7.042 -0.728 1.00 90.62 303 GLY A CA 1
ATOM 2187 C C . GLY A 1 303 ? -9.894 6.534 0.694 1.00 90.62 303 GLY A C 1
ATOM 2188 O O . GLY A 1 303 ? -9.362 7.286 1.507 1.00 90.62 303 GLY A O 1
ATOM 2189 N N . GLY A 1 304 ? -10.243 5.278 0.993 1.00 95.12 304 GLY A N 1
ATOM 2190 C CA . GLY A 1 304 ? -9.868 4.638 2.255 1.00 95.12 304 GLY A CA 1
ATOM 2191 C C . GLY A 1 304 ? -8.348 4.459 2.405 1.00 95.12 304 GLY A C 1
ATOM 2192 O O . GLY A 1 304 ? -7.626 4.396 1.409 1.00 95.12 304 GLY A O 1
ATOM 2193 N N . GLY A 1 305 ? -7.844 4.354 3.636 1.00 95.62 305 GLY A N 1
ATOM 2194 C CA . GLY A 1 305 ? -6.397 4.309 3.885 1.00 95.62 305 GLY A CA 1
ATOM 2195 C C . GLY A 1 305 ? -5.951 3.376 5.009 1.00 95.62 305 GLY A C 1
ATOM 2196 O O . GLY A 1 305 ? -6.647 3.214 6.010 1.00 95.62 305 GLY A O 1
ATOM 2197 N N . LEU A 1 306 ? -4.750 2.816 4.855 1.00 97.62 306 LEU A N 1
ATOM 2198 C CA . LEU A 1 306 ? -3.977 2.153 5.909 1.00 97.62 306 LEU A CA 1
ATOM 2199 C C . LEU A 1 306 ? -2.653 2.901 6.084 1.00 97.62 306 LEU A C 1
ATOM 2201 O O . LEU A 1 306 ? -1.861 2.954 5.146 1.00 97.62 306 LEU A O 1
ATOM 2205 N N . VAL A 1 307 ? -2.404 3.502 7.245 1.00 94.12 307 VAL A N 1
ATOM 2206 C CA . VAL A 1 307 ? -1.274 4.432 7.406 1.00 94.12 307 VAL A CA 1
ATOM 2207 C C . VAL A 1 307 ? -0.485 4.144 8.677 1.00 94.12 307 VAL A C 1
ATOM 2209 O O . VAL A 1 307 ? -0.998 4.344 9.770 1.00 94.12 307 VAL A O 1
ATOM 2212 N N . SER A 1 308 ? 0.782 3.759 8.547 1.00 94.12 308 SER A N 1
ATOM 2213 C CA . SER A 1 308 ? 1.753 3.875 9.639 1.00 94.12 308 SER A CA 1
ATOM 2214 C C . SER A 1 308 ? 2.778 4.942 9.274 1.00 94.12 308 SER A C 1
ATOM 2216 O O . SER A 1 308 ? 3.417 4.865 8.227 1.00 94.12 308 SER A O 1
ATOM 2218 N N . GLY A 1 309 ? 2.925 6.000 10.063 1.00 89.56 309 GLY A N 1
ATOM 2219 C CA . GLY A 1 309 ? 3.857 7.052 9.664 1.00 89.56 309 GLY A CA 1
ATOM 2220 C C . GLY A 1 309 ? 4.100 8.137 10.688 1.00 89.56 309 GLY A C 1
ATOM 2221 O O . GLY A 1 309 ? 3.321 8.354 11.609 1.00 89.56 309 GLY A O 1
ATOM 2222 N N . THR A 1 310 ? 5.200 8.853 10.508 1.00 85.19 310 THR A N 1
ATOM 2223 C CA . THR A 1 310 ? 5.591 9.957 11.388 1.00 85.19 310 THR A CA 1
ATOM 2224 C C . THR A 1 310 ? 5.833 11.214 10.578 1.00 85.19 310 THR A C 1
ATOM 2226 O O . THR A 1 310 ? 6.385 11.172 9.480 1.00 85.19 310 THR A O 1
ATOM 2229 N N . ALA A 1 311 ? 5.378 12.352 11.088 1.00 77.06 311 ALA A N 1
ATOM 2230 C CA . ALA A 1 311 ? 5.586 13.655 10.470 1.00 77.06 311 ALA A CA 1
ATOM 2231 C C . ALA A 1 311 ? 6.824 14.399 11.015 1.00 77.06 311 ALA A C 1
ATOM 2233 O O . ALA A 1 311 ? 7.161 15.463 10.496 1.00 77.06 311 ALA A O 1
ATOM 2234 N N . GLY A 1 312 ? 7.490 13.847 12.037 1.00 74.50 312 GLY A N 1
ATOM 2235 C CA . GLY A 1 312 ? 8.649 14.437 12.716 1.00 74.50 312 GLY A CA 1
ATOM 2236 C C . GLY A 1 312 ? 9.869 13.508 12.761 1.00 74.50 312 GLY A C 1
ATOM 2237 O O . GLY A 1 312 ? 10.124 12.776 11.809 1.00 74.50 312 GLY A O 1
ATOM 2238 N N . ASP A 1 313 ? 10.645 13.560 13.848 1.00 81.38 313 ASP A N 1
ATOM 2239 C CA . ASP A 1 313 ? 11.819 12.698 14.061 1.00 81.38 313 ASP A CA 1
ATOM 2240 C C . ASP A 1 313 ? 11.400 11.309 14.578 1.00 81.38 313 ASP A C 1
ATOM 2242 O O . ASP A 1 313 ? 10.910 11.178 15.695 1.00 81.38 313 ASP A O 1
ATOM 2246 N N . GLY A 1 314 ? 11.638 10.250 13.815 1.00 85.75 314 GLY A N 1
ATOM 2247 C CA . GLY A 1 314 ? 11.356 8.863 14.183 1.00 85.75 314 GLY A CA 1
ATOM 2248 C C . GLY A 1 314 ? 11.135 7.988 12.955 1.00 85.75 314 GLY A C 1
ATOM 2249 O O . GLY A 1 314 ? 11.038 8.486 11.835 1.00 85.75 314 GLY A O 1
ATOM 2250 N N . ASN A 1 315 ? 11.057 6.678 13.153 1.00 90.50 315 ASN A N 1
ATOM 2251 C CA . ASN A 1 315 ? 10.788 5.736 12.069 1.00 90.50 315 ASN A CA 1
ATOM 2252 C C . ASN A 1 315 ? 9.277 5.568 11.849 1.00 90.50 315 ASN A C 1
ATOM 2254 O O . ASN A 1 315 ? 8.485 5.672 12.790 1.00 90.50 315 ASN A O 1
ATOM 2258 N N . ALA A 1 316 ? 8.875 5.287 10.611 1.00 92.31 316 ALA A N 1
ATOM 2259 C CA . ALA A 1 316 ? 7.541 4.754 10.350 1.00 92.31 316 ALA A CA 1
ATOM 2260 C C . ALA A 1 316 ? 7.466 3.286 10.806 1.00 92.31 316 ALA A C 1
ATOM 2262 O O . ALA A 1 316 ? 8.489 2.600 10.809 1.00 92.31 316 ALA A O 1
ATOM 2263 N N . GLY A 1 317 ? 6.278 2.822 11.193 1.00 95.44 317 GLY A N 1
ATOM 2264 C CA . GLY A 1 317 ? 6.039 1.427 11.558 1.00 95.44 317 GLY A CA 1
ATOM 2265 C C . GLY A 1 317 ? 5.729 0.570 10.334 1.00 95.44 317 GLY A C 1
ATOM 2266 O O . GLY A 1 317 ? 5.373 1.075 9.263 1.00 95.44 317 GLY A O 1
ATOM 2267 N N . ASP A 1 318 ? 5.859 -0.737 10.480 1.00 97.69 318 ASP A N 1
ATOM 2268 C CA . ASP A 1 318 ? 5.597 -1.701 9.423 1.00 97.69 318 ASP A CA 1
ATOM 2269 C C . ASP A 1 318 ? 4.087 -1.892 9.205 1.00 97.69 318 ASP A C 1
ATOM 2271 O O . ASP A 1 318 ? 3.264 -1.760 10.111 1.00 97.69 318 ASP A O 1
ATOM 2275 N N . VAL A 1 319 ? 3.699 -2.237 7.976 1.00 98.62 319 VAL A N 1
ATOM 2276 C CA . VAL A 1 319 ? 2.328 -2.642 7.642 1.00 98.62 319 VAL A CA 1
ATOM 2277 C C . VAL A 1 319 ? 2.350 -4.059 7.084 1.00 98.62 319 VAL A C 1
ATOM 2279 O O . VAL A 1 319 ? 2.818 -4.297 5.968 1.00 98.62 319 VAL A O 1
ATOM 2282 N N . THR A 1 320 ? 1.803 -5.003 7.847 1.00 98.88 320 THR A N 1
ATOM 2283 C CA . THR A 1 320 ? 1.701 -6.415 7.467 1.00 98.88 320 THR A CA 1
ATOM 2284 C C . THR A 1 320 ? 0.248 -6.790 7.206 1.00 98.88 320 THR A C 1
ATOM 2286 O O . THR A 1 320 ? -0.607 -6.667 8.081 1.00 98.88 320 THR A O 1
ATOM 2289 N N . ILE A 1 321 ? -0.038 -7.283 6.000 1.00 98.88 321 ILE A N 1
ATOM 2290 C CA . ILE A 1 321 ? -1.372 -7.699 5.559 1.00 98.88 321 ILE A CA 1
ATOM 2291 C C . ILE A 1 321 ? -1.312 -9.160 5.113 1.00 98.88 321 ILE A C 1
ATOM 2293 O O . ILE A 1 321 ? -0.739 -9.476 4.073 1.00 98.88 321 ILE A O 1
ATOM 2297 N N . ALA A 1 322 ? -1.963 -10.044 5.864 1.00 98.88 322 ALA A N 1
ATOM 2298 C CA . ALA A 1 322 ? -2.149 -11.448 5.519 1.00 98.88 322 ALA A CA 1
ATOM 2299 C C . ALA A 1 322 ? -3.634 -11.722 5.231 1.00 98.88 322 ALA A C 1
ATOM 2301 O O . ALA A 1 322 ? -4.454 -11.836 6.145 1.00 98.88 322 ALA A O 1
ATOM 2302 N N . ALA A 1 323 ? -3.999 -11.826 3.952 1.00 98.75 323 ALA A N 1
ATOM 2303 C CA . ALA A 1 323 ? -5.353 -12.173 3.531 1.00 98.75 323 ALA A CA 1
ATOM 2304 C C . ALA A 1 323 ? -5.394 -13.588 2.947 1.00 98.75 323 ALA A C 1
ATOM 2306 O O . ALA A 1 323 ? -4.525 -13.967 2.174 1.00 98.75 323 ALA A O 1
ATOM 2307 N N . ARG A 1 324 ? -6.427 -14.376 3.256 1.00 98.69 324 ARG A N 1
ATOM 2308 C CA . ARG A 1 324 ? -6.544 -15.731 2.682 1.00 98.69 324 ARG A CA 1
ATOM 2309 C C . ARG A 1 324 ? -6.965 -15.753 1.214 1.00 98.69 324 ARG A C 1
ATOM 2311 O O . ARG A 1 324 ? -6.701 -16.746 0.564 1.00 98.69 324 ARG A O 1
ATOM 2318 N N . ALA A 1 325 ? -7.628 -14.709 0.710 1.00 98.69 325 ALA A N 1
ATOM 2319 C CA . ALA A 1 325 ? -8.122 -14.664 -0.668 1.00 98.69 325 ALA A CA 1
ATOM 2320 C C . ALA A 1 325 ? -7.699 -13.386 -1.407 1.00 98.69 325 ALA A C 1
ATOM 2322 O O . ALA A 1 325 ? -6.839 -13.428 -2.285 1.00 98.69 325 ALA A O 1
ATOM 2323 N N . ARG A 1 326 ? -8.294 -12.227 -1.096 1.00 98.44 326 ARG A N 1
ATOM 2324 C CA . ARG A 1 326 ? -8.082 -11.007 -1.896 1.00 98.44 326 ARG A CA 1
ATOM 2325 C C . ARG A 1 326 ? -7.627 -9.822 -1.065 1.00 98.44 326 ARG A C 1
ATOM 2327 O O . ARG A 1 326 ? -8.176 -9.572 0.006 1.00 98.44 326 ARG A O 1
ATOM 2334 N N . VAL A 1 327 ? -6.703 -9.050 -1.622 1.00 98.94 327 VAL A N 1
ATOM 2335 C CA . VAL A 1 327 ? -6.383 -7.687 -1.194 1.00 98.94 327 VAL A CA 1
ATOM 2336 C C . VAL A 1 327 ? -6.662 -6.746 -2.360 1.00 98.94 327 VAL A C 1
ATOM 2338 O O . VAL A 1 327 ? -6.118 -6.913 -3.451 1.00 98.94 327 VAL A O 1
ATOM 2341 N N . VAL A 1 328 ? -7.541 -5.768 -2.146 1.00 98.88 328 VAL A N 1
ATOM 2342 C CA . VAL A 1 328 ? -7.983 -4.831 -3.183 1.00 98.88 328 VAL A CA 1
ATOM 2343 C C . VAL A 1 328 ? -7.783 -3.401 -2.708 1.00 98.88 328 VAL A C 1
ATOM 2345 O O . VAL A 1 328 ? -8.394 -2.985 -1.727 1.00 98.88 328 VAL A O 1
ATOM 2348 N N . PHE A 1 329 ? -6.987 -2.645 -3.456 1.00 98.75 329 PHE A N 1
ATOM 2349 C CA . PHE A 1 329 ? -6.893 -1.195 -3.370 1.00 98.75 329 PHE A CA 1
ATOM 2350 C C . PHE A 1 329 ? -7.503 -0.600 -4.637 1.00 98.75 329 PHE A C 1
ATOM 2352 O O . PHE A 1 329 ? -7.004 -0.850 -5.735 1.00 98.75 329 PHE A O 1
ATOM 2359 N N . ASP A 1 330 ? -8.583 0.168 -4.508 1.00 98.31 330 ASP A N 1
ATOM 2360 C CA . ASP A 1 330 ? -9.297 0.681 -5.679 1.00 98.31 330 ASP A CA 1
ATOM 2361 C C . ASP A 1 330 ? -9.760 2.130 -5.536 1.00 98.31 330 ASP A C 1
ATOM 2363 O O . ASP A 1 330 ? -10.379 2.529 -4.547 1.00 98.31 330 ASP A O 1
ATOM 2367 N N . GLY A 1 331 ? -9.512 2.909 -6.582 1.00 93.50 331 GLY A N 1
ATOM 2368 C CA . GLY A 1 331 ? -10.186 4.179 -6.785 1.00 93.50 331 GLY A CA 1
ATOM 2369 C C . GLY A 1 331 ? -9.647 5.343 -5.959 1.00 93.50 331 GLY A C 1
ATOM 2370 O O . GLY A 1 331 ? -8.644 5.274 -5.245 1.00 93.50 331 GLY A O 1
ATOM 2371 N N . VAL A 1 332 ? -10.364 6.453 -6.091 1.00 88.00 332 VAL A N 1
ATOM 2372 C CA . VAL A 1 332 ? -10.076 7.746 -5.472 1.00 88.00 332 VAL A CA 1
ATOM 2373 C C . VAL A 1 332 ? -11.379 8.265 -4.877 1.00 88.00 332 VAL A C 1
ATOM 2375 O O . VAL A 1 332 ? -12.426 8.174 -5.519 1.00 88.00 332 VAL A O 1
ATOM 2378 N N . GLY A 1 333 ? -11.325 8.790 -3.657 1.00 88.94 333 GLY A N 1
ATOM 2379 C CA . GLY A 1 333 ? -12.470 9.406 -2.998 1.00 88.94 333 GLY A CA 1
ATOM 2380 C C . GLY A 1 333 ? -12.909 10.701 -3.677 1.00 88.94 333 GLY A C 1
ATOM 2381 O O . GLY A 1 333 ? -12.176 11.301 -4.467 1.00 88.94 333 GLY A O 1
ATOM 2382 N N . ARG A 1 334 ? -14.116 11.178 -3.348 1.00 88.69 334 ARG A N 1
ATOM 2383 C CA . ARG A 1 334 ? -14.658 12.433 -3.912 1.00 88.69 334 ARG A CA 1
ATOM 2384 C C . ARG A 1 334 ? -13.807 13.670 -3.592 1.00 88.69 334 ARG A C 1
ATOM 2386 O O . ARG A 1 334 ? -13.818 14.624 -4.360 1.00 88.69 334 ARG A O 1
ATOM 2393 N N . ASN A 1 335 ? -13.039 13.617 -2.505 1.00 81.19 335 ASN A N 1
ATOM 2394 C CA . ASN A 1 335 ? -12.069 14.633 -2.090 1.00 81.19 335 ASN A CA 1
ATOM 2395 C C . ASN A 1 335 ? -10.750 14.581 -2.896 1.00 81.19 335 ASN A C 1
ATOM 2397 O O . ASN A 1 335 ? -9.826 15.351 -2.644 1.00 81.19 335 ASN A O 1
ATOM 2401 N N . GLY A 1 336 ? -10.630 13.656 -3.854 1.00 83.00 336 GLY A N 1
ATOM 2402 C CA . GLY A 1 336 ? -9.434 13.465 -4.669 1.00 83.00 336 GLY A CA 1
ATOM 2403 C C . GLY A 1 336 ? -8.316 12.670 -3.989 1.00 83.00 336 GLY A C 1
ATOM 2404 O O . GLY A 1 336 ? -7.250 12.535 -4.597 1.00 83.00 336 GLY A O 1
ATOM 2405 N N . ILE A 1 337 ? -8.538 12.139 -2.779 1.00 82.50 337 ILE A N 1
ATOM 2406 C CA . ILE A 1 337 ? -7.585 11.282 -2.062 1.00 82.50 337 ILE A CA 1
ATOM 2407 C C . ILE A 1 337 ? -7.676 9.848 -2.608 1.00 82.50 337 ILE A C 1
ATOM 2409 O O . ILE A 1 337 ? -8.761 9.264 -2.605 1.00 82.50 337 ILE A O 1
ATOM 2413 N N . PRO A 1 338 ? -6.574 9.256 -3.098 1.00 88.12 338 PRO A N 1
ATOM 2414 C CA . PRO A 1 338 ? -6.556 7.867 -3.531 1.00 88.12 338 PRO A CA 1
ATOM 2415 C C . PRO A 1 338 ? -6.660 6.878 -2.375 1.00 88.12 338 PRO A C 1
ATOM 2417 O O . PRO A 1 338 ? -6.143 7.127 -1.283 1.00 88.12 338 PRO A O 1
ATOM 2420 N N . SER A 1 339 ? -7.248 5.717 -2.657 1.00 94.88 339 SER A N 1
ATOM 2421 C CA . SER A 1 339 ? -7.140 4.570 -1.761 1.00 94.88 339 SER A CA 1
ATOM 2422 C C . SER A 1 339 ? -5.676 4.162 -1.612 1.00 94.88 339 SER A C 1
ATOM 2424 O O . SER A 1 339 ? -4.956 4.110 -2.614 1.00 94.88 339 SER A O 1
ATOM 2426 N N . ASN A 1 340 ? -5.212 3.894 -0.391 1.00 94.00 340 ASN A N 1
ATOM 2427 C CA . ASN A 1 340 ? -3.787 3.641 -0.183 1.00 94.00 340 ASN A CA 1
ATOM 2428 C C . ASN A 1 340 ? -3.438 2.743 1.007 1.00 94.00 340 ASN A C 1
ATOM 2430 O O . ASN A 1 340 ? -4.225 2.557 1.936 1.00 94.00 340 ASN A O 1
ATOM 2434 N N . VAL A 1 341 ? -2.210 2.230 0.963 1.00 96.12 341 VAL A N 1
ATOM 2435 C CA . VAL A 1 341 ? -1.450 1.802 2.140 1.00 96.12 341 VAL A CA 1
ATOM 2436 C C . VAL A 1 341 ? -0.102 2.512 2.143 1.00 96.12 341 VAL A C 1
ATOM 2438 O O . VAL A 1 341 ? 0.561 2.591 1.104 1.00 96.12 341 VAL A O 1
ATOM 2441 N N . SER A 1 342 ? 0.306 3.029 3.299 1.00 92.00 342 SER A N 1
ATOM 2442 C CA . SER A 1 342 ? 1.562 3.758 3.432 1.00 92.00 342 SER A CA 1
ATOM 2443 C C . SER A 1 342 ? 2.311 3.452 4.725 1.00 92.00 342 SER A C 1
ATOM 2445 O O . SER A 1 342 ? 1.696 3.448 5.793 1.00 92.00 342 SER A O 1
ATOM 2447 N N . SER A 1 343 ? 3.631 3.292 4.610 1.00 92.25 343 SER A N 1
ATOM 2448 C CA . SER A 1 343 ? 4.587 3.278 5.720 1.00 92.25 343 SER A CA 1
ATOM 2449 C C . SER A 1 343 ? 5.672 4.341 5.494 1.00 92.25 343 SER A C 1
ATOM 2451 O O . SER A 1 343 ? 6.653 4.105 4.779 1.00 92.25 343 SER A O 1
ATOM 2453 N N . THR A 1 344 ? 5.463 5.556 6.017 1.00 84.38 344 THR A N 1
ATOM 2454 C CA . THR A 1 344 ? 6.211 6.737 5.543 1.00 84.38 344 THR A CA 1
ATOM 2455 C C . THR A 1 344 ? 6.626 7.719 6.640 1.00 84.38 344 THR A C 1
ATOM 2457 O O . THR A 1 344 ? 5.836 8.074 7.516 1.00 84.38 344 THR A O 1
ATOM 2460 N N . VAL A 1 345 ? 7.863 8.219 6.535 1.00 82.19 345 VAL A N 1
ATOM 2461 C CA . VAL A 1 345 ? 8.404 9.353 7.306 1.00 82.19 345 VAL A CA 1
ATOM 2462 C C . VAL A 1 345 ? 8.242 10.647 6.513 1.00 82.19 345 VAL A C 1
ATOM 2464 O O . VAL A 1 345 ? 8.550 10.701 5.322 1.00 82.19 345 VAL A O 1
ATOM 2467 N N . GLY A 1 346 ? 7.787 11.707 7.174 1.00 68.44 346 GLY A N 1
ATOM 2468 C CA . GLY A 1 346 ? 7.401 12.959 6.540 1.00 68.44 346 GLY A CA 1
ATOM 2469 C C . GLY A 1 346 ? 6.035 12.823 5.877 1.00 68.44 346 GLY A C 1
ATOM 2470 O O . GLY A 1 346 ? 5.933 12.724 4.655 1.00 68.44 346 GLY A O 1
ATOM 2471 N N . LEU A 1 347 ? 4.968 12.806 6.685 1.00 61.53 347 LEU A N 1
ATOM 2472 C CA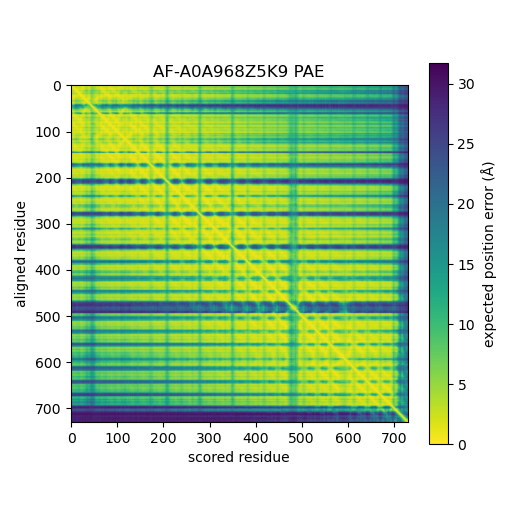 . LEU A 1 347 ? 3.599 12.871 6.169 1.00 61.53 347 LEU A CA 1
ATOM 2473 C C . LEU A 1 347 ? 3.438 14.084 5.232 1.00 61.53 347 LEU A C 1
ATOM 2475 O O . LEU A 1 347 ? 4.143 15.078 5.367 1.00 61.53 347 LEU A O 1
ATOM 2479 N N . ILE A 1 348 ? 2.492 13.984 4.291 1.00 52.47 348 ILE A N 1
ATOM 2480 C CA . ILE A 1 348 ? 2.302 14.746 3.029 1.00 52.47 348 ILE A CA 1
ATOM 2481 C C . ILE A 1 348 ? 2.252 16.302 3.155 1.00 52.47 348 ILE A C 1
ATOM 2483 O O . ILE A 1 348 ? 2.015 17.020 2.181 1.00 52.47 348 ILE A O 1
ATOM 2487 N N . PHE A 1 349 ? 2.498 16.873 4.333 1.00 49.56 349 PHE A N 1
ATOM 2488 C CA . PHE A 1 349 ? 2.495 18.304 4.612 1.00 49.56 349 PHE A CA 1
ATOM 2489 C C . PHE A 1 349 ? 3.908 18.771 4.991 1.00 49.56 349 PHE A C 1
ATOM 2491 O O . PHE A 1 349 ? 4.303 18.652 6.151 1.00 49.56 349 PHE A O 1
ATOM 2498 N N . PRO A 1 350 ? 4.678 19.331 4.040 1.00 43.16 350 PRO A N 1
ATOM 2499 C CA . PRO A 1 350 ? 5.963 19.936 4.349 1.00 43.16 350 PRO A CA 1
ATOM 2500 C C . PRO A 1 350 ? 5.726 21.183 5.206 1.00 43.16 350 PRO A C 1
ATOM 2502 O O . PRO A 1 350 ? 5.298 22.227 4.718 1.00 43.16 350 PRO A O 1
ATOM 2505 N N . THR A 1 351 ? 5.994 21.073 6.502 1.00 46.22 351 THR A N 1
ATOM 2506 C CA . THR A 1 351 ? 6.453 22.230 7.276 1.00 46.22 351 THR A CA 1
ATOM 2507 C C . THR A 1 351 ? 7.977 22.244 7.192 1.00 46.22 351 THR A C 1
ATOM 2509 O O . THR A 1 351 ? 8.580 21.221 6.881 1.00 46.22 351 THR A O 1
ATOM 2512 N N . GLU A 1 352 ? 8.623 23.384 7.424 1.00 52.22 352 GLU A N 1
ATOM 2513 C CA . GLU A 1 352 ? 10.079 23.600 7.289 1.00 52.22 352 GLU A CA 1
ATOM 2514 C C . GLU A 1 352 ? 10.964 22.732 8.232 1.00 52.22 352 GLU A C 1
ATOM 2516 O O . GLU A 1 352 ? 12.137 23.030 8.463 1.00 52.22 352 GLU A O 1
ATOM 2521 N N . GLY A 1 353 ? 10.410 21.658 8.805 1.00 51.75 353 GLY A N 1
ATOM 2522 C CA . GLY A 1 353 ? 11.059 20.714 9.702 1.00 51.75 353 GLY A CA 1
ATOM 2523 C C . GLY A 1 353 ? 11.915 19.666 8.987 1.00 51.75 353 GLY A C 1
ATOM 2524 O O . GLY A 1 353 ? 11.610 19.191 7.895 1.00 51.75 353 GLY A O 1
ATOM 2525 N N . LYS A 1 354 ? 13.005 19.277 9.653 1.00 58.06 354 LYS A N 1
ATOM 2526 C CA . LYS A 1 354 ? 13.974 18.261 9.219 1.00 58.06 354 LYS A CA 1
ATOM 2527 C C . LYS A 1 354 ? 13.654 16.883 9.820 1.00 58.06 354 LYS A C 1
ATOM 2529 O O . LYS A 1 354 ? 14.578 16.281 10.349 1.00 58.06 354 LYS A O 1
ATOM 2534 N N . GLY A 1 355 ? 12.399 16.425 9.811 1.00 62.50 355 GLY A N 1
ATOM 2535 C CA . GLY A 1 355 ? 12.027 15.145 10.444 1.00 62.50 355 GLY A CA 1
ATOM 2536 C C . GLY A 1 355 ? 12.897 13.990 9.935 1.00 62.50 355 GLY A C 1
ATOM 2537 O O . GLY A 1 355 ? 12.970 13.802 8.730 1.00 62.50 355 GLY A O 1
ATOM 2538 N N . GLN A 1 356 ? 13.626 13.289 10.805 1.00 75.19 356 GLN A N 1
ATOM 2539 C CA . GLN A 1 356 ? 14.572 12.222 10.434 1.00 75.19 356 GLN A CA 1
ATOM 2540 C C . GLN A 1 356 ? 14.037 10.843 10.813 1.00 75.19 356 GLN A C 1
ATOM 2542 O O . GLN A 1 356 ? 13.637 10.640 11.954 1.00 75.19 356 GLN A O 1
ATOM 2547 N N . GLY A 1 357 ? 14.143 9.875 9.908 1.00 78.44 357 GLY A N 1
ATOM 2548 C CA . GLY A 1 357 ? 13.917 8.464 10.193 1.00 78.44 357 GLY A CA 1
ATOM 2549 C C . GLY A 1 357 ? 13.715 7.609 8.949 1.00 78.44 357 GLY A C 1
ATOM 2550 O O . GLY A 1 357 ? 13.652 8.100 7.818 1.00 78.44 357 GLY A O 1
ATOM 2551 N N . GLN A 1 358 ? 13.657 6.302 9.179 1.00 87.62 358 GLN A N 1
ATOM 2552 C CA . GLN A 1 358 ? 13.517 5.284 8.142 1.00 87.62 358 GLN A CA 1
ATOM 2553 C C . GLN A 1 358 ? 12.037 5.019 7.843 1.00 87.62 358 GLN A C 1
ATOM 2555 O O . GLN A 1 358 ? 11.223 4.920 8.765 1.00 87.62 358 GLN A O 1
ATOM 2560 N N . GLY A 1 359 ? 11.697 4.903 6.556 1.00 88.75 359 GLY A N 1
ATOM 2561 C CA . GLY A 1 359 ? 10.406 4.353 6.138 1.00 88.75 359 GLY A CA 1
ATOM 2562 C C . GLY A 1 359 ? 10.294 2.884 6.557 1.00 88.75 359 GLY A C 1
ATOM 2563 O O . GLY A 1 359 ? 11.288 2.160 6.525 1.00 88.75 359 GLY A O 1
ATOM 2564 N N . GLY A 1 360 ? 9.104 2.443 6.953 1.00 92.31 360 GLY A N 1
ATOM 2565 C CA . GLY A 1 360 ? 8.871 1.058 7.355 1.00 92.31 360 GLY A CA 1
ATOM 2566 C C . GLY A 1 360 ? 8.543 0.161 6.162 1.00 92.31 360 GLY A C 1
ATOM 2567 O O . GLY A 1 360 ? 8.412 0.595 5.013 1.00 92.31 360 GLY A O 1
ATOM 2568 N N . LYS A 1 361 ? 8.433 -1.134 6.428 1.00 95.94 361 LYS A N 1
ATOM 2569 C CA . LYS A 1 361 ? 8.147 -2.169 5.440 1.00 95.94 361 LYS A CA 1
ATOM 2570 C C . LYS A 1 361 ? 6.644 -2.317 5.223 1.00 95.94 361 LYS A C 1
ATOM 2572 O O . LYS A 1 361 ? 5.862 -2.342 6.166 1.00 95.94 361 LYS A O 1
ATOM 2577 N N . ILE A 1 362 ? 6.239 -2.522 3.972 1.00 98.44 362 ILE A N 1
ATOM 2578 C CA . ILE A 1 362 ? 4.901 -3.019 3.633 1.00 98.44 362 ILE A CA 1
ATOM 2579 C C . ILE A 1 362 ? 5.038 -4.458 3.132 1.00 98.44 362 ILE A C 1
ATOM 2581 O O . ILE A 1 362 ? 5.758 -4.714 2.166 1.00 98.44 362 ILE A O 1
ATOM 2585 N N . HIS A 1 363 ? 4.336 -5.395 3.770 1.00 98.81 363 HIS A N 1
ATOM 2586 C CA . HIS A 1 363 ? 4.302 -6.805 3.381 1.00 98.81 363 HIS A CA 1
ATOM 2587 C C . HIS A 1 363 ? 2.869 -7.280 3.171 1.00 98.81 363 HIS A C 1
ATOM 2589 O O . HIS A 1 363 ? 2.057 -7.233 4.093 1.00 98.81 363 HIS A O 1
ATOM 2595 N N . ILE A 1 364 ? 2.563 -7.744 1.959 1.00 98.88 364 ILE A N 1
ATOM 2596 C CA . ILE A 1 364 ? 1.224 -8.205 1.587 1.00 98.88 364 ILE A CA 1
ATOM 2597 C C . ILE A 1 364 ? 1.296 -9.648 1.096 1.00 98.88 364 ILE A C 1
ATOM 2599 O O . ILE A 1 364 ? 1.985 -9.924 0.115 1.00 98.88 364 ILE A O 1
ATOM 2603 N N . THR A 1 365 ? 0.528 -10.533 1.733 1.00 98.88 365 THR A N 1
ATOM 2604 C CA . THR A 1 365 ? 0.344 -11.930 1.321 1.00 98.88 365 THR A CA 1
ATOM 2605 C C . THR A 1 365 ? -1.133 -12.219 1.031 1.00 98.88 365 THR A C 1
ATOM 2607 O O . THR A 1 365 ? -1.986 -11.928 1.875 1.00 98.88 365 THR A O 1
ATOM 2610 N N . ALA A 1 366 ? -1.450 -12.772 -0.148 1.00 98.81 366 ALA A N 1
ATOM 2611 C CA . ALA A 1 366 ? -2.818 -13.135 -0.559 1.00 98.81 366 ALA A CA 1
ATOM 2612 C C . ALA A 1 366 ? -2.858 -14.181 -1.692 1.00 98.81 366 ALA A C 1
ATOM 2614 O O . ALA A 1 366 ? -1.834 -14.462 -2.292 1.00 98.81 366 ALA A O 1
ATOM 2615 N N . GLU A 1 367 ? -4.028 -14.716 -2.068 1.00 98.81 367 GLU A N 1
ATOM 2616 C CA . GLU A 1 367 ? -4.167 -15.416 -3.368 1.00 98.81 367 GLU A CA 1
ATOM 2617 C C . GLU A 1 367 ? -4.164 -14.401 -4.529 1.00 98.81 367 GLU A C 1
ATOM 2619 O O . GLU A 1 367 ? -3.635 -14.647 -5.613 1.00 98.81 367 GLU A O 1
ATOM 2624 N N . SER A 1 368 ? -4.742 -13.214 -4.313 1.00 98.88 368 SER A N 1
ATOM 2625 C CA . SER A 1 368 ? -4.745 -12.137 -5.306 1.00 98.88 368 SER A CA 1
ATOM 2626 C C . SER A 1 368 ? -4.585 -10.750 -4.689 1.00 98.88 368 SER A C 1
ATOM 2628 O O . SER A 1 368 ? -5.215 -10.424 -3.680 1.00 98.88 368 SER A O 1
ATOM 2630 N N . LEU A 1 369 ? -3.777 -9.916 -5.344 1.00 98.88 369 LEU A N 1
ATOM 2631 C CA . LEU A 1 369 ? -3.600 -8.498 -5.043 1.00 98.88 369 LEU A CA 1
ATOM 2632 C C . LEU A 1 369 ? -3.966 -7.657 -6.272 1.00 98.88 369 LEU A C 1
ATOM 2634 O O . LEU A 1 369 ? -3.422 -7.854 -7.359 1.00 98.88 369 LEU A O 1
ATOM 2638 N N . SER A 1 370 ? -4.866 -6.690 -6.090 1.00 98.81 370 SER A N 1
ATOM 2639 C CA . SER A 1 370 ? -5.296 -5.757 -7.134 1.00 98.81 370 SER A CA 1
ATOM 2640 C C . SER A 1 370 ? -5.140 -4.312 -6.670 1.00 98.81 370 SER A C 1
ATOM 2642 O O . SER A 1 370 ? -5.689 -3.938 -5.636 1.00 98.81 370 SER A O 1
ATOM 2644 N N . VAL A 1 371 ? -4.442 -3.495 -7.459 1.00 98.69 371 VAL A N 1
ATOM 2645 C CA . VAL A 1 371 ? -4.263 -2.053 -7.237 1.00 98.69 371 VAL A CA 1
ATOM 2646 C C . VAL A 1 371 ? -4.733 -1.306 -8.481 1.00 98.69 371 VAL A C 1
ATOM 2648 O O . VAL A 1 371 ? -4.093 -1.358 -9.535 1.00 98.69 371 VAL A O 1
ATOM 2651 N N . THR A 1 372 ? -5.884 -0.643 -8.390 1.00 97.19 372 THR A N 1
ATOM 2652 C CA . THR A 1 372 ? -6.606 -0.143 -9.569 1.00 97.19 372 THR A CA 1
ATOM 2653 C C . THR A 1 372 ? -7.149 1.267 -9.411 1.00 97.19 372 THR A C 1
ATOM 2655 O O . THR A 1 372 ? -7.280 1.798 -8.308 1.00 97.19 372 THR A O 1
ATOM 2658 N N . ASN A 1 373 ? -7.427 1.904 -10.552 1.00 92.62 373 ASN A N 1
ATOM 2659 C CA . ASN A 1 373 ? -8.104 3.198 -10.635 1.00 92.62 373 ASN A CA 1
ATOM 2660 C C . ASN A 1 373 ? -7.462 4.297 -9.760 1.00 92.62 373 ASN A C 1
ATOM 2662 O O . ASN A 1 373 ? -8.160 5.095 -9.137 1.00 92.62 373 ASN A O 1
ATOM 2666 N N . GLY A 1 374 ? -6.128 4.353 -9.731 1.00 88.69 374 GLY A N 1
ATOM 2667 C CA . GLY A 1 374 ? -5.347 5.400 -9.063 1.00 88.69 374 GLY A CA 1
ATOM 2668 C C . GLY A 1 374 ? -4.971 5.140 -7.610 1.00 88.69 374 GLY A C 1
ATOM 2669 O O . GLY A 1 374 ? -4.312 5.989 -7.016 1.00 88.69 374 GLY A O 1
ATOM 2670 N N . ALA A 1 375 ? -5.356 3.993 -7.048 1.00 94.06 375 ALA A N 1
ATOM 2671 C CA . ALA A 1 375 ? -4.903 3.577 -5.726 1.00 94.06 375 ALA A CA 1
ATOM 2672 C C . ALA A 1 375 ? -3.388 3.292 -5.694 1.00 94.06 375 ALA A C 1
ATOM 2674 O O . ALA A 1 375 ? -2.818 2.902 -6.716 1.00 94.06 375 ALA A O 1
ATOM 2675 N N . PHE A 1 376 ? -2.728 3.450 -4.541 1.00 91.06 376 PHE A N 1
ATOM 2676 C CA . PHE A 1 376 ? -1.275 3.256 -4.450 1.00 91.06 376 PHE A CA 1
ATOM 2677 C C . PHE A 1 376 ? -0.786 2.591 -3.156 1.00 91.06 376 PHE A C 1
ATOM 2679 O O . PHE A 1 376 ? -1.419 2.685 -2.107 1.00 91.06 376 PHE A O 1
ATOM 2686 N N . LEU A 1 377 ? 0.383 1.952 -3.238 1.00 94.38 377 LEU A N 1
ATOM 2687 C CA . LEU A 1 377 ? 1.153 1.429 -2.104 1.00 94.38 377 LEU A CA 1
ATOM 2688 C C . LEU A 1 377 ? 2.436 2.261 -1.976 1.00 94.38 377 LEU A C 1
ATOM 2690 O O . LEU A 1 377 ? 3.098 2.487 -2.989 1.00 94.38 377 LEU A O 1
ATOM 2694 N N . SER A 1 378 ? 2.801 2.727 -0.781 1.00 89.62 378 SER A N 1
ATOM 2695 C CA . SER A 1 378 ? 3.981 3.589 -0.624 1.00 89.62 378 SER A CA 1
ATOM 2696 C C . SER A 1 378 ? 4.774 3.301 0.639 1.00 89.62 378 SER A C 1
ATOM 2698 O O . SER A 1 378 ? 4.257 3.390 1.746 1.00 89.62 378 SER A O 1
ATOM 2700 N N . THR A 1 379 ? 6.066 3.073 0.475 1.00 86.00 379 THR A N 1
ATOM 2701 C CA . THR A 1 379 ? 7.054 3.176 1.546 1.00 86.00 379 THR A CA 1
ATOM 2702 C C . THR A 1 379 ? 7.951 4.373 1.256 1.00 86.00 379 THR A C 1
ATOM 2704 O O . THR A 1 379 ? 8.337 4.608 0.109 1.00 86.00 379 THR A O 1
ATOM 2707 N N . GLY A 1 380 ? 8.278 5.198 2.245 1.00 74.62 380 GLY A N 1
ATOM 2708 C CA . GLY A 1 380 ? 9.107 6.360 1.930 1.00 74.62 380 GLY A CA 1
ATOM 2709 C C . GLY A 1 380 ? 9.681 7.118 3.106 1.00 74.62 380 GLY A C 1
ATOM 2710 O O . GLY A 1 380 ? 9.180 7.054 4.223 1.00 74.62 380 GLY A O 1
ATOM 2711 N N . SER A 1 381 ? 10.731 7.879 2.813 1.00 69.00 381 SER A N 1
ATOM 2712 C CA . SER A 1 381 ? 11.241 8.927 3.692 1.00 69.00 381 SER A CA 1
ATOM 2713 C C . SER A 1 381 ? 11.327 10.219 2.892 1.00 69.00 381 SER A C 1
ATOM 2715 O O . SER A 1 381 ? 12.046 10.325 1.895 1.00 69.00 381 SER A O 1
ATOM 2717 N N . ILE A 1 382 ? 10.479 11.171 3.262 1.00 67.25 382 ILE A N 1
ATOM 2718 C CA . ILE A 1 382 ? 10.133 12.328 2.439 1.00 67.25 382 ILE A CA 1
ATOM 2719 C C . ILE A 1 382 ? 10.781 13.617 2.964 1.00 67.25 382 ILE A C 1
ATOM 2721 O O . ILE A 1 382 ? 11.028 14.543 2.191 1.00 67.25 382 ILE A O 1
ATOM 2725 N N . LEU A 1 383 ? 11.079 13.678 4.263 1.00 60.94 383 LEU A N 1
ATOM 2726 C CA . LEU A 1 383 ? 11.692 14.824 4.938 1.00 60.94 383 LEU A CA 1
ATOM 2727 C C . LEU A 1 383 ? 12.942 14.372 5.724 1.00 60.94 383 LEU A C 1
ATOM 2729 O O . LEU A 1 383 ? 13.099 13.195 6.029 1.00 60.94 383 LEU A O 1
ATOM 2733 N N . GLY A 1 384 ? 13.874 15.303 5.973 1.00 62.81 384 GLY A N 1
ATOM 2734 C CA . GLY A 1 384 ? 15.094 15.103 6.780 1.00 62.81 384 GLY A CA 1
ATOM 2735 C C . GLY A 1 384 ? 16.146 14.099 6.269 1.00 62.81 384 GLY A C 1
ATOM 2736 O O . GLY A 1 384 ? 16.859 14.379 5.305 1.00 62.81 384 GLY A O 1
ATOM 2737 N N . LYS A 1 385 ? 16.368 13.006 7.010 1.00 68.62 385 LYS A N 1
ATOM 2738 C CA . LYS A 1 385 ? 17.392 11.966 6.758 1.00 68.62 385 LYS A CA 1
ATOM 2739 C C . LYS A 1 385 ? 16.812 10.584 7.038 1.00 68.62 385 LYS A C 1
ATOM 2741 O O . LYS A 1 385 ? 16.100 10.440 8.024 1.00 68.62 385 LYS A O 1
ATOM 2746 N N . GLY A 1 386 ? 17.208 9.576 6.267 1.00 75.38 386 GLY A N 1
ATOM 2747 C CA . GLY A 1 386 ? 16.809 8.182 6.477 1.00 75.38 386 GLY A CA 1
ATOM 2748 C C . GLY A 1 386 ? 16.481 7.460 5.176 1.00 75.38 386 GLY A C 1
ATOM 2749 O O . GLY A 1 386 ? 16.242 8.094 4.152 1.00 75.38 386 GLY A O 1
ATOM 2750 N N . ASN A 1 387 ? 16.525 6.130 5.207 1.00 84.75 387 ASN A N 1
ATOM 2751 C CA . ASN A 1 387 ? 16.219 5.305 4.040 1.00 84.75 387 ASN A CA 1
ATOM 2752 C C . ASN A 1 387 ? 14.709 5.272 3.777 1.00 84.75 387 ASN A C 1
ATOM 2754 O O . ASN A 1 387 ? 13.903 5.483 4.690 1.00 84.75 387 ASN A O 1
ATOM 2758 N N . ALA A 1 388 ? 14.329 4.970 2.535 1.00 85.12 388 ALA A N 1
ATOM 2759 C CA . ALA A 1 388 ? 12.968 4.534 2.235 1.00 85.12 388 ALA A CA 1
ATOM 2760 C C . ALA A 1 388 ? 12.664 3.194 2.944 1.00 85.12 388 ALA A C 1
ATOM 2762 O O . ALA A 1 388 ? 13.489 2.681 3.692 1.00 85.12 388 ALA A O 1
ATOM 2763 N N . GLY A 1 389 ? 11.473 2.635 2.737 1.00 89.44 389 GLY A N 1
ATOM 2764 C CA . GLY A 1 389 ? 11.117 1.315 3.267 1.00 89.44 389 GLY A CA 1
ATOM 2765 C C . GLY A 1 389 ? 10.972 0.261 2.168 1.00 89.44 389 GLY A C 1
ATOM 2766 O O . GLY A 1 389 ? 10.832 0.599 0.990 1.00 89.44 389 GLY A O 1
ATOM 2767 N N . ASN A 1 390 ? 10.967 -1.022 2.531 1.00 92.62 390 ASN A N 1
ATOM 2768 C CA . ASN A 1 390 ? 10.832 -2.125 1.571 1.00 92.62 390 ASN A CA 1
ATOM 2769 C C . ASN A 1 390 ? 9.360 -2.470 1.288 1.00 92.62 390 ASN A C 1
ATOM 2771 O O . ASN A 1 390 ? 8.552 -2.566 2.210 1.00 92.62 390 ASN A O 1
ATOM 2775 N N . LEU A 1 391 ? 9.024 -2.736 0.024 1.00 96.50 391 LEU A N 1
ATOM 2776 C CA . LEU A 1 391 ? 7.711 -3.243 -0.383 1.00 96.50 391 LEU A CA 1
ATOM 2777 C C . LEU A 1 391 ? 7.839 -4.706 -0.824 1.00 96.50 391 LEU A C 1
ATOM 2779 O O . LEU A 1 391 ? 8.542 -5.001 -1.788 1.00 96.50 391 LEU A O 1
ATOM 2783 N N . ILE A 1 392 ? 7.139 -5.617 -0.149 1.00 98.62 392 ILE A N 1
ATOM 2784 C CA . ILE A 1 392 ? 7.156 -7.054 -0.448 1.00 98.62 392 ILE A CA 1
ATOM 2785 C C . ILE A 1 392 ? 5.735 -7.527 -0.749 1.00 98.62 392 ILE A C 1
ATOM 2787 O O . ILE A 1 392 ? 4.855 -7.448 0.109 1.00 98.62 392 ILE A O 1
ATOM 2791 N N . LEU A 1 393 ? 5.514 -8.023 -1.965 1.00 98.81 393 LEU A N 1
ATOM 2792 C CA . LEU A 1 393 ? 4.215 -8.491 -2.443 1.00 98.81 393 LEU A CA 1
ATOM 2793 C C . LEU A 1 393 ? 4.299 -9.975 -2.811 1.00 98.81 393 LEU A C 1
ATOM 2795 O O . LEU A 1 393 ? 5.050 -10.347 -3.714 1.00 98.81 393 LEU A O 1
ATOM 2799 N N . GLU A 1 394 ? 3.509 -10.813 -2.144 1.00 98.88 394 GLU A N 1
ATOM 2800 C CA . GLU A 1 394 ? 3.463 -12.257 -2.379 1.00 98.88 394 GLU A CA 1
ATOM 2801 C C . GLU A 1 394 ? 2.012 -12.706 -2.627 1.00 98.88 394 GLU A C 1
ATOM 2803 O O . GLU A 1 394 ? 1.189 -12.732 -1.714 1.00 98.88 394 GLU A O 1
ATOM 2808 N N . ALA A 1 395 ? 1.670 -13.036 -3.875 1.00 98.75 395 ALA A N 1
ATOM 2809 C CA . ALA A 1 395 ? 0.347 -13.567 -4.215 1.00 98.75 395 ALA A CA 1
ATOM 2810 C C . ALA A 1 395 ? 0.342 -14.335 -5.533 1.00 98.75 395 ALA A C 1
ATOM 2812 O O . ALA A 1 395 ? 1.114 -13.998 -6.424 1.00 98.75 395 ALA A O 1
ATOM 2813 N N . ASP A 1 396 ? -0.564 -15.297 -5.726 1.00 98.75 396 ASP A N 1
ATOM 2814 C CA . ASP A 1 396 ? -0.645 -16.047 -6.993 1.00 98.75 396 ASP A CA 1
ATOM 2815 C C . ASP A 1 396 ? -0.892 -15.108 -8.179 1.00 98.75 396 ASP A C 1
ATOM 2817 O O . ASP A 1 396 ? -0.279 -15.244 -9.235 1.00 98.75 396 ASP A O 1
ATOM 2821 N N . THR A 1 397 ? -1.727 -14.084 -7.999 1.00 98.81 397 THR A N 1
ATOM 2822 C CA . THR A 1 397 ? -1.938 -13.051 -9.023 1.00 98.81 397 THR A CA 1
ATOM 2823 C C . THR A 1 397 ? -1.763 -11.648 -8.464 1.00 98.81 397 THR A C 1
ATOM 2825 O O . THR A 1 397 ? -2.381 -11.279 -7.466 1.00 98.81 397 THR A O 1
ATOM 2828 N N . ILE A 1 398 ? -0.942 -10.839 -9.133 1.00 98.94 398 ILE A N 1
ATOM 2829 C CA . ILE A 1 398 ? -0.719 -9.434 -8.781 1.00 98.94 398 ILE A CA 1
ATOM 2830 C C . ILE A 1 398 ? -1.035 -8.566 -9.998 1.00 98.94 398 ILE A C 1
ATOM 2832 O O . ILE A 1 398 ? -0.468 -8.749 -11.076 1.00 98.94 398 ILE A O 1
ATOM 2836 N N . SER A 1 399 ? -1.954 -7.612 -9.833 1.00 98.75 399 SER A N 1
ATOM 2837 C CA . SER A 1 399 ? -2.403 -6.725 -10.907 1.00 98.75 399 SER A CA 1
ATOM 2838 C C . SER A 1 399 ? -2.369 -5.259 -10.491 1.00 98.75 399 SER A C 1
ATOM 2840 O O . SER A 1 399 ? -3.056 -4.855 -9.556 1.00 98.75 399 SER A O 1
ATOM 2842 N N . PHE A 1 400 ? -1.660 -4.445 -11.267 1.00 98.38 400 PHE A N 1
ATOM 2843 C CA . PHE A 1 400 ? -1.715 -2.989 -11.220 1.00 98.38 400 PHE A CA 1
ATOM 2844 C C . PHE A 1 400 ? -2.346 -2.480 -12.514 1.00 98.38 400 PHE A C 1
ATOM 2846 O O . PHE A 1 400 ? -1.891 -2.825 -13.610 1.00 98.38 400 PHE A O 1
ATOM 2853 N N . LYS A 1 401 ? -3.413 -1.682 -12.419 1.00 96.19 401 LYS A N 1
ATOM 2854 C CA . LYS A 1 401 ? -4.140 -1.257 -13.620 1.00 96.19 401 LYS A CA 1
ATOM 2855 C C . LYS A 1 401 ? -4.713 0.145 -13.534 1.00 96.19 401 LYS A C 1
ATOM 2857 O O . LYS A 1 401 ? -5.529 0.457 -12.666 1.00 96.19 401 LYS A O 1
ATOM 2862 N N . GLY A 1 402 ? -4.420 0.917 -14.571 1.00 90.38 402 GLY A N 1
ATOM 2863 C CA . GLY A 1 402 ? -5.146 2.137 -14.858 1.00 90.38 402 GLY A CA 1
ATOM 2864 C C . GLY A 1 402 ? -4.674 3.332 -14.044 1.00 90.38 402 GLY A C 1
ATOM 2865 O O . GLY A 1 402 ? -3.636 3.331 -13.381 1.00 90.38 402 GLY A O 1
ATOM 2866 N N . ILE A 1 403 ? -5.496 4.372 -14.107 1.00 84.44 403 ILE A N 1
ATOM 2867 C CA . ILE A 1 403 ? -5.303 5.640 -13.416 1.00 84.44 403 ILE A CA 1
ATOM 2868 C C . ILE A 1 403 ? -6.623 6.069 -12.780 1.00 84.44 403 ILE A C 1
ATOM 2870 O O . ILE A 1 403 ? -7.704 5.729 -13.269 1.00 84.44 403 ILE A O 1
ATOM 2874 N N . GLY A 1 404 ? -6.537 6.850 -11.716 1.00 84.00 404 GLY A N 1
ATOM 2875 C CA . GLY A 1 404 ? -7.682 7.426 -11.038 1.00 84.00 404 GLY A CA 1
ATOM 2876 C C . GLY A 1 404 ? -8.298 8.581 -11.804 1.00 84.00 404 GLY A C 1
ATOM 2877 O O . GLY A 1 404 ? -7.711 9.154 -12.725 1.00 84.00 404 GLY A O 1
ATOM 2878 N N . ILE A 1 405 ? -9.501 8.960 -11.381 1.00 80.00 405 ILE A N 1
ATOM 2879 C CA . ILE A 1 405 ? -10.249 10.093 -11.943 1.00 80.00 405 ILE A CA 1
ATOM 2880 C C . ILE A 1 405 ? -9.511 11.432 -11.799 1.00 80.00 405 ILE A C 1
ATOM 2882 O O . ILE A 1 405 ? -9.710 12.335 -12.604 1.00 80.00 405 ILE A O 1
ATOM 2886 N N . ASN A 1 406 ? -8.636 11.546 -10.800 1.00 72.94 406 ASN A N 1
ATOM 2887 C CA . ASN A 1 406 ? -7.772 12.702 -10.574 1.00 72.94 406 ASN A CA 1
ATOM 2888 C C . ASN A 1 406 ? -6.503 12.669 -11.451 1.00 72.94 406 ASN A C 1
ATOM 2890 O O . ASN A 1 406 ? -5.784 13.658 -11.507 1.00 72.94 406 ASN A O 1
ATOM 2894 N N . GLY A 1 407 ? -6.239 11.569 -12.162 1.00 75.75 407 GLY A N 1
ATOM 2895 C CA . GLY A 1 407 ? -5.033 11.352 -12.958 1.00 75.75 407 GLY A CA 1
ATOM 2896 C C . GLY A 1 407 ? -3.922 10.597 -12.225 1.00 75.75 407 GLY A C 1
ATOM 2897 O O . GLY A 1 407 ? -2.927 10.272 -12.865 1.00 75.75 407 GLY A O 1
ATOM 2898 N N . THR A 1 408 ? -4.071 10.281 -10.933 1.00 77.81 408 THR A N 1
ATOM 2899 C CA . THR A 1 408 ? -3.081 9.496 -10.178 1.00 77.81 408 THR A CA 1
ATOM 2900 C C . THR A 1 408 ? -2.927 8.106 -10.803 1.00 77.81 408 THR A C 1
ATOM 2902 O O . THR A 1 408 ? -3.941 7.452 -11.042 1.00 77.81 408 THR A O 1
ATOM 2905 N N . PRO A 1 409 ? -1.707 7.624 -11.091 1.00 84.31 409 PRO A N 1
ATOM 2906 C CA . PRO A 1 409 ? -1.510 6.259 -11.566 1.00 84.31 409 PRO A CA 1
ATOM 2907 C C . PRO A 1 409 ? -1.797 5.249 -10.458 1.00 84.31 409 PRO A C 1
ATOM 2909 O O . PRO A 1 409 ? -1.504 5.506 -9.291 1.00 84.31 409 PRO A O 1
ATOM 2912 N N . SER A 1 410 ? -2.323 4.079 -10.820 1.00 91.94 410 SER A N 1
ATOM 2913 C CA . SER A 1 410 ? -2.254 2.939 -9.909 1.00 91.94 410 SER A CA 1
ATOM 2914 C C . SER A 1 410 ? -0.808 2.519 -9.735 1.00 91.94 410 SER A C 1
ATOM 2916 O O . SER A 1 410 ? -0.122 2.305 -10.738 1.00 91.94 410 SER A O 1
ATOM 2918 N N . ALA A 1 411 ? -0.330 2.435 -8.494 1.00 90.94 411 ALA A N 1
ATOM 2919 C CA . ALA A 1 411 ? 1.109 2.357 -8.308 1.00 90.94 411 ALA A CA 1
ATOM 2920 C C . ALA A 1 411 ? 1.612 1.684 -7.035 1.00 90.94 411 ALA A C 1
ATOM 2922 O O . ALA A 1 411 ? 0.894 1.537 -6.048 1.00 90.94 411 ALA A O 1
ATOM 2923 N N . ALA A 1 412 ? 2.890 1.317 -7.073 1.00 92.12 412 ALA A N 1
ATOM 2924 C CA . ALA A 1 412 ? 3.669 0.949 -5.904 1.00 92.12 412 ALA A CA 1
ATOM 2925 C C . ALA A 1 412 ? 4.989 1.725 -5.894 1.00 92.12 412 ALA A C 1
ATOM 2927 O O . ALA A 1 412 ? 5.673 1.794 -6.919 1.00 92.12 412 ALA A O 1
ATOM 2928 N N . PHE A 1 413 ? 5.325 2.311 -4.748 1.00 85.75 413 PHE A N 1
ATOM 2929 C CA . PHE A 1 413 ? 6.420 3.261 -4.615 1.00 85.75 413 PHE A CA 1
ATOM 2930 C C . PHE A 1 413 ? 7.307 2.946 -3.406 1.00 85.75 413 PHE A C 1
ATOM 2932 O O . PHE A 1 413 ? 6.788 2.787 -2.303 1.00 85.75 413 PHE A O 1
ATOM 2939 N N . SER A 1 414 ? 8.629 2.933 -3.607 1.00 85.56 414 SER A N 1
ATOM 2940 C CA . SER A 1 414 ? 9.621 3.107 -2.533 1.00 85.56 414 SER A CA 1
ATOM 2941 C C . SER A 1 414 ? 10.469 4.340 -2.830 1.00 85.56 414 SER A C 1
ATOM 2943 O O . SER A 1 414 ? 11.135 4.404 -3.867 1.00 85.56 414 SER A O 1
ATOM 2945 N N . THR A 1 415 ? 10.373 5.372 -1.988 1.00 72.69 415 THR A N 1
ATOM 2946 C CA . THR A 1 415 ? 10.780 6.729 -2.396 1.00 72.69 415 THR A CA 1
ATOM 2947 C C . THR A 1 415 ? 11.622 7.464 -1.373 1.00 72.69 415 THR A C 1
ATOM 2949 O O . THR A 1 415 ? 11.300 7.466 -0.181 1.00 72.69 415 THR A O 1
ATOM 2952 N N . LEU A 1 416 ? 12.616 8.194 -1.880 1.00 75.06 416 LEU A N 1
ATOM 2953 C CA . LEU A 1 416 ? 13.409 9.152 -1.119 1.00 75.06 416 LEU A CA 1
ATOM 2954 C C . LEU A 1 416 ? 13.148 10.588 -1.605 1.00 75.06 416 LEU A C 1
ATOM 2956 O O . LEU A 1 416 ? 13.328 10.883 -2.791 1.00 75.06 416 LEU A O 1
ATOM 2960 N N . GLY A 1 417 ? 12.732 11.469 -0.690 1.00 66.88 417 GLY A N 1
ATOM 2961 C CA . GLY A 1 417 ? 12.408 12.876 -0.960 1.00 66.88 417 GLY A CA 1
ATOM 2962 C C . GLY A 1 417 ? 13.610 13.752 -1.349 1.00 66.88 417 GLY A C 1
ATOM 2963 O O . GLY A 1 417 ? 14.772 13.336 -1.299 1.00 66.88 417 GLY A O 1
ATOM 2964 N N . GLN A 1 418 ? 13.338 14.988 -1.783 1.00 65.31 418 GLN A N 1
ATOM 2965 C CA . GLN A 1 418 ? 14.373 15.892 -2.297 1.00 65.31 418 GLN A CA 1
ATOM 2966 C C . GLN A 1 418 ? 15.321 16.354 -1.179 1.00 65.31 418 GLN A C 1
ATOM 2968 O O . GLN A 1 418 ? 14.887 16.826 -0.132 1.00 65.31 418 GLN A O 1
ATOM 2973 N N . GLY A 1 419 ? 16.634 16.277 -1.418 1.00 62.78 419 GLY A N 1
ATOM 2974 C CA . GLY A 1 419 ? 17.652 16.764 -0.473 1.00 62.78 419 GLY A CA 1
ATOM 2975 C C . GLY A 1 419 ? 17.948 15.835 0.714 1.00 62.78 419 GLY A C 1
ATOM 2976 O O . GLY A 1 419 ? 18.788 16.179 1.548 1.00 62.78 419 GLY A O 1
ATOM 2977 N N . ILE A 1 420 ? 17.316 14.661 0.762 1.00 68.75 420 ILE A N 1
ATOM 2978 C CA . ILE A 1 420 ? 17.472 13.667 1.830 1.00 68.75 420 ILE A CA 1
ATOM 2979 C C . ILE A 1 420 ? 18.788 12.893 1.682 1.00 68.75 420 ILE A C 1
ATOM 2981 O O . ILE A 1 420 ? 19.190 12.512 0.582 1.00 68.75 420 ILE A O 1
ATOM 2985 N N . GLU A 1 421 ? 19.460 12.638 2.805 1.00 73.12 421 GLU A N 1
ATOM 2986 C CA . GLU A 1 421 ? 20.570 11.681 2.915 1.00 73.12 421 GLU A CA 1
ATOM 2987 C C . GLU A 1 421 ? 20.018 10.318 3.367 1.00 73.12 421 GLU A C 1
ATOM 2989 O O . GLU A 1 421 ? 19.651 10.161 4.531 1.00 73.12 421 GLU A O 1
ATOM 2994 N N . GLY A 1 422 ? 19.940 9.355 2.448 1.00 75.25 422 GLY A N 1
ATOM 2995 C CA . GLY A 1 422 ? 19.429 7.996 2.669 1.00 75.25 422 GLY A CA 1
ATOM 2996 C C . GLY A 1 422 ? 19.470 7.180 1.376 1.00 75.25 422 GLY A C 1
ATOM 2997 O O . GLY A 1 422 ? 19.769 7.749 0.327 1.00 75.25 422 GLY A O 1
ATOM 2998 N N . GLN A 1 423 ? 19.209 5.876 1.443 1.00 81.38 423 GLN A N 1
ATOM 2999 C CA . GLN A 1 423 ? 19.097 4.990 0.275 1.00 81.38 423 GLN A CA 1
ATOM 3000 C C . GLN A 1 423 ? 17.628 4.749 -0.103 1.00 81.38 423 GLN A C 1
ATOM 3002 O O . GLN A 1 423 ? 16.753 4.703 0.768 1.00 81.38 423 GLN A O 1
ATOM 3007 N N . GLY A 1 424 ? 17.356 4.613 -1.404 1.00 79.31 424 GLY A N 1
ATOM 3008 C CA . GLY A 1 424 ? 16.125 3.987 -1.874 1.00 79.31 424 GLY A CA 1
ATOM 3009 C C . GLY A 1 424 ? 16.149 2.496 -1.536 1.00 79.31 424 GLY A C 1
ATOM 3010 O O . GLY A 1 424 ? 17.180 1.848 -1.672 1.00 79.31 424 GLY A O 1
ATOM 3011 N N . GLU A 1 425 ? 15.020 1.967 -1.082 1.00 89.00 425 GLU A N 1
ATOM 3012 C CA . GLU A 1 425 ? 14.859 0.549 -0.754 1.00 89.00 425 GLU A CA 1
ATOM 3013 C C . GLU A 1 425 ? 14.032 -0.152 -1.844 1.00 89.00 425 GLU A C 1
ATOM 3015 O O . GLU A 1 425 ? 13.574 0.469 -2.808 1.00 89.00 425 GLU A O 1
ATOM 3020 N N . ASN A 1 426 ? 13.849 -1.463 -1.710 1.00 93.50 426 ASN A N 1
ATOM 3021 C CA . ASN A 1 426 ? 13.476 -2.318 -2.829 1.00 93.50 426 ASN A CA 1
ATOM 3022 C C . ASN A 1 426 ? 11.967 -2.566 -2.941 1.00 93.50 426 ASN A C 1
ATOM 3024 O O . ASN A 1 426 ? 11.221 -2.554 -1.955 1.00 93.50 426 ASN A O 1
ATOM 3028 N N . ILE A 1 427 ? 11.538 -2.898 -4.160 1.00 96.88 427 ILE A N 1
ATOM 3029 C CA . ILE A 1 427 ? 10.257 -3.559 -4.431 1.00 96.88 427 ILE A CA 1
ATOM 3030 C C . ILE A 1 427 ? 10.544 -5.020 -4.786 1.00 96.88 427 ILE A C 1
ATOM 3032 O O . ILE A 1 427 ? 11.246 -5.304 -5.753 1.00 96.88 427 ILE A O 1
ATOM 3036 N N . THR A 1 428 ? 9.981 -5.956 -4.022 1.00 98.62 428 THR A N 1
ATOM 3037 C CA . THR A 1 428 ? 10.079 -7.403 -4.269 1.00 98.62 428 THR A CA 1
ATOM 3038 C C . THR A 1 428 ? 8.700 -7.988 -4.539 1.00 98.62 428 THR A C 1
ATOM 3040 O O . THR A 1 428 ? 7.775 -7.800 -3.749 1.00 98.62 428 THR A O 1
ATOM 3043 N N . ILE A 1 429 ? 8.563 -8.721 -5.642 1.00 98.88 429 ILE A N 1
ATOM 3044 C CA . ILE A 1 429 ? 7.305 -9.330 -6.076 1.00 98.88 429 ILE A CA 1
ATOM 3045 C C . ILE A 1 429 ? 7.523 -10.820 -6.321 1.00 98.88 429 ILE A C 1
ATOM 3047 O O . ILE A 1 429 ? 8.346 -11.191 -7.156 1.00 98.88 429 ILE A O 1
ATOM 3051 N N . LYS A 1 430 ? 6.737 -11.666 -5.649 1.00 98.88 430 LYS A N 1
ATOM 3052 C CA . LYS A 1 430 ? 6.660 -13.109 -5.913 1.00 98.88 430 LYS A CA 1
ATOM 3053 C C . LYS A 1 430 ? 5.242 -13.503 -6.286 1.00 98.88 430 LYS A C 1
ATOM 3055 O O . LYS A 1 430 ? 4.302 -13.229 -5.539 1.00 98.88 430 LYS A O 1
ATOM 3060 N N . THR A 1 431 ? 5.074 -14.138 -7.443 1.00 98.88 431 THR A N 1
ATOM 3061 C CA . THR A 1 431 ? 3.736 -14.433 -7.969 1.00 98.88 431 THR A CA 1
ATOM 3062 C C . THR A 1 431 ? 3.694 -15.612 -8.939 1.00 98.88 431 THR A C 1
ATOM 3064 O O . THR A 1 431 ? 4.732 -16.112 -9.365 1.00 98.88 431 THR A O 1
ATOM 3067 N N . ASP A 1 432 ? 2.505 -16.082 -9.323 1.00 98.75 432 ASP A N 1
ATOM 3068 C CA . ASP A 1 432 ? 2.370 -16.837 -10.572 1.00 98.75 432 ASP A CA 1
ATOM 3069 C C . ASP A 1 432 ? 2.327 -15.880 -11.759 1.00 98.75 432 ASP A C 1
ATOM 3071 O O . ASP A 1 432 ? 3.006 -16.107 -12.765 1.00 98.75 432 ASP A O 1
ATOM 3075 N N . LYS A 1 433 ? 1.531 -14.810 -11.650 1.00 98.88 433 LYS A N 1
ATOM 3076 C CA . LYS A 1 433 ? 1.275 -13.870 -12.745 1.00 98.88 433 LYS A CA 1
ATOM 3077 C C . LYS A 1 433 ? 1.290 -12.424 -12.266 1.00 98.88 433 LYS A C 1
ATOM 3079 O O . LYS A 1 433 ? 0.436 -12.021 -11.476 1.00 98.88 433 LYS A O 1
ATOM 3084 N N . LEU A 1 434 ? 2.187 -11.629 -12.847 1.00 98.88 434 LEU A N 1
ATOM 3085 C CA . LEU A 1 434 ? 2.202 -10.174 -12.702 1.00 98.88 434 LEU A CA 1
ATOM 3086 C C . LEU A 1 434 ? 1.612 -9.503 -13.948 1.00 98.88 434 LEU A C 1
ATOM 3088 O O . LEU A 1 434 ? 2.036 -9.787 -15.069 1.00 98.88 434 LEU A O 1
ATOM 3092 N N . SER A 1 435 ? 0.684 -8.568 -13.749 1.00 98.81 435 SER A N 1
ATOM 3093 C CA . SER A 1 435 ? 0.160 -7.693 -14.801 1.00 98.81 435 SER A CA 1
ATOM 3094 C C . SER A 1 435 ? 0.235 -6.229 -14.370 1.00 98.81 435 SER A C 1
ATOM 3096 O O . SER A 1 435 ? -0.392 -5.843 -13.388 1.00 98.81 435 SER A O 1
ATOM 3098 N N . VAL A 1 436 ? 0.952 -5.391 -15.116 1.00 98.50 436 VAL A N 1
ATOM 3099 C CA . VAL A 1 436 ? 0.998 -3.932 -14.916 1.00 98.50 436 VAL A CA 1
ATOM 3100 C C . VAL A 1 436 ? 0.517 -3.289 -16.209 1.00 98.50 436 VAL A C 1
ATOM 3102 O O . VAL A 1 436 ? 1.109 -3.513 -17.263 1.00 98.50 436 VAL A O 1
ATOM 3105 N N . THR A 1 437 ? -0.603 -2.565 -16.169 1.00 96.75 437 THR A N 1
ATOM 3106 C CA . THR A 1 437 ? -1.309 -2.149 -17.394 1.00 96.75 437 THR A CA 1
ATOM 3107 C C . THR A 1 437 ? -1.944 -0.764 -17.314 1.00 96.75 437 THR A C 1
ATOM 3109 O O . THR A 1 437 ? -2.186 -0.227 -16.232 1.00 96.75 437 THR A O 1
ATOM 3112 N N . ASP A 1 438 ? -2.261 -0.199 -18.480 1.00 90.62 438 ASP A N 1
ATOM 3113 C CA . ASP A 1 438 ? -3.127 0.978 -18.645 1.00 90.62 438 ASP A CA 1
ATOM 3114 C C . ASP A 1 438 ? -2.654 2.244 -17.897 1.00 90.62 438 ASP A C 1
ATOM 3116 O O . ASP A 1 438 ? -3.455 3.063 -17.444 1.00 90.62 438 ASP A O 1
ATOM 3120 N N . GLY A 1 439 ? -1.340 2.434 -17.781 1.00 88.19 439 GLY A N 1
ATOM 3121 C CA . GLY A 1 439 ? -0.719 3.596 -17.141 1.00 88.19 439 GLY A CA 1
ATOM 3122 C C . GLY A 1 439 ? -0.303 3.382 -15.688 1.00 88.19 439 GLY A C 1
ATOM 3123 O O . GLY A 1 439 ? 0.062 4.353 -15.025 1.00 88.19 439 GLY A O 1
ATOM 3124 N N . ALA A 1 440 ? -0.365 2.145 -15.195 1.00 92.25 440 ALA A N 1
ATOM 3125 C CA . ALA A 1 440 ? 0.121 1.794 -13.869 1.00 92.25 440 ALA A CA 1
ATOM 3126 C C . ALA A 1 440 ? 1.660 1.801 -13.773 1.00 92.25 440 ALA A C 1
ATOM 3128 O O . ALA A 1 440 ? 2.362 1.609 -14.770 1.00 92.25 440 ALA A O 1
ATOM 3129 N N . ILE A 1 441 ? 2.184 2.028 -12.564 1.00 90.38 441 ILE A N 1
ATOM 3130 C CA . ILE A 1 441 ? 3.615 2.274 -12.327 1.00 90.38 441 ILE A CA 1
ATOM 3131 C C . ILE A 1 441 ? 4.113 1.502 -11.104 1.00 90.38 441 ILE A C 1
ATOM 3133 O O . ILE A 1 441 ? 3.536 1.612 -10.028 1.00 90.38 441 ILE A O 1
ATOM 3137 N N . LEU A 1 442 ? 5.234 0.796 -11.238 1.00 93.12 442 LEU A N 1
ATOM 3138 C CA . LEU A 1 442 ? 6.018 0.313 -10.097 1.00 93.12 442 LEU A CA 1
ATOM 3139 C C . LEU A 1 442 ? 7.349 1.053 -10.086 1.00 93.12 442 LEU A C 1
ATOM 3141 O O . LEU A 1 442 ? 8.043 1.045 -11.104 1.00 93.12 442 LEU A O 1
ATOM 3145 N N . ALA A 1 443 ? 7.692 1.715 -8.983 1.00 89.00 443 ALA A N 1
ATOM 3146 C CA . ALA A 1 443 ? 8.885 2.545 -8.970 1.00 89.00 443 ALA A CA 1
ATOM 3147 C C . ALA A 1 443 ? 9.636 2.594 -7.638 1.00 89.00 443 ALA A C 1
ATOM 3149 O O . ALA A 1 443 ? 9.060 2.818 -6.574 1.00 89.00 443 ALA A O 1
ATOM 3150 N N . THR A 1 444 ? 10.952 2.485 -7.746 1.00 86.81 444 THR A N 1
ATOM 3151 C CA . THR A 1 444 ? 11.936 2.793 -6.715 1.00 86.81 444 THR A CA 1
ATOM 3152 C C . THR A 1 444 ? 12.718 4.014 -7.198 1.00 86.81 444 THR A C 1
ATOM 3154 O O . THR A 1 444 ? 13.550 3.928 -8.099 1.00 86.81 444 THR A O 1
ATOM 3157 N N . PHE A 1 445 ? 12.415 5.202 -6.676 1.00 73.69 445 PHE A N 1
ATOM 3158 C CA . PHE A 1 445 ? 13.072 6.429 -7.139 1.00 73.69 445 PHE A CA 1
ATOM 3159 C C . PHE A 1 445 ? 13.633 7.259 -5.995 1.00 73.69 445 PHE A C 1
ATOM 3161 O O . PHE A 1 445 ? 13.139 7.256 -4.866 1.00 73.69 445 PHE A O 1
ATOM 3168 N N . THR A 1 446 ? 14.669 8.023 -6.323 1.00 74.19 446 THR A N 1
ATOM 3169 C CA . THR A 1 446 ? 15.314 8.965 -5.413 1.00 74.19 446 THR A CA 1
ATOM 3170 C C . THR A 1 446 ? 15.464 10.319 -6.095 1.00 74.19 446 THR A C 1
ATOM 3172 O O . THR A 1 446 ? 15.955 10.425 -7.219 1.00 74.19 446 THR A O 1
ATOM 3175 N N . VAL A 1 447 ? 15.031 11.371 -5.402 1.00 68.00 447 VAL A N 1
ATOM 3176 C CA . VAL A 1 447 ? 15.428 12.770 -5.661 1.00 68.00 447 VAL A CA 1
ATOM 3177 C C . VAL A 1 447 ? 16.413 13.261 -4.583 1.00 68.00 447 VAL A C 1
ATOM 3179 O O . VAL A 1 447 ? 16.737 14.450 -4.510 1.00 68.00 447 VAL A O 1
ATOM 3182 N N . GLY A 1 448 ? 16.885 12.348 -3.724 1.00 72.81 448 GLY A N 1
ATOM 3183 C CA . GLY A 1 448 ? 17.839 12.589 -2.644 1.00 72.81 448 GLY A CA 1
ATOM 3184 C C . GLY A 1 448 ? 19.281 12.238 -3.026 1.00 72.81 448 GLY A C 1
ATOM 3185 O O . GLY A 1 448 ? 19.638 12.117 -4.198 1.00 72.81 448 GLY A O 1
ATOM 3186 N N . LYS A 1 449 ? 20.160 12.117 -2.027 1.00 75.50 449 LYS A N 1
ATOM 3187 C CA . LYS A 1 449 ? 21.598 11.912 -2.261 1.00 75.50 449 LYS A CA 1
ATOM 3188 C C . LYS A 1 449 ? 22.007 10.461 -2.509 1.00 75.50 449 LYS A C 1
ATOM 3190 O O . LYS A 1 449 ? 23.026 10.267 -3.166 1.00 75.50 449 LYS A O 1
ATOM 3195 N N . GLY A 1 450 ? 21.290 9.479 -1.962 1.00 81.12 450 GLY A N 1
ATOM 3196 C CA . GLY A 1 450 ? 21.636 8.067 -2.148 1.00 81.12 450 GLY A CA 1
ATOM 3197 C C . GLY A 1 450 ? 21.021 7.456 -3.397 1.00 81.12 450 GLY A C 1
ATOM 3198 O O . GLY A 1 450 ? 20.227 8.097 -4.089 1.00 81.12 450 GLY A O 1
ATOM 3199 N N . ASP A 1 451 ? 21.451 6.229 -3.671 1.00 86.06 451 ASP A N 1
ATOM 3200 C CA . ASP A 1 451 ? 21.085 5.446 -4.851 1.00 86.06 451 ASP A CA 1
ATOM 3201 C C . ASP A 1 451 ? 19.600 5.049 -4.825 1.00 86.06 451 ASP A C 1
ATOM 3203 O O . ASP A 1 451 ? 18.980 4.979 -3.756 1.00 86.06 451 ASP A O 1
ATOM 3207 N N . ALA A 1 452 ? 19.015 4.835 -6.006 1.00 85.81 452 ALA A N 1
ATOM 3208 C CA . ALA A 1 452 ? 17.668 4.284 -6.127 1.00 85.81 452 ALA A CA 1
ATOM 3209 C C . ALA A 1 452 ? 17.666 2.795 -5.733 1.00 85.81 452 ALA A C 1
ATOM 3211 O O . ALA A 1 452 ? 18.668 2.107 -5.908 1.00 85.81 452 ALA A O 1
ATOM 3212 N N . GLY A 1 453 ? 16.544 2.306 -5.199 1.00 90.62 453 GLY A N 1
ATOM 3213 C CA . GLY A 1 453 ? 16.403 0.895 -4.826 1.00 90.62 453 GLY A CA 1
ATOM 3214 C C . GLY A 1 453 ? 16.145 -0.014 -6.027 1.00 90.62 453 GLY A C 1
ATOM 3215 O O . GLY A 1 453 ? 15.773 0.455 -7.102 1.00 90.62 453 GLY A O 1
ATOM 3216 N N . ASP A 1 454 ? 16.275 -1.320 -5.843 1.00 94.38 454 ASP A N 1
ATOM 3217 C CA . ASP A 1 454 ? 16.076 -2.324 -6.887 1.00 94.38 454 ASP A CA 1
ATOM 3218 C C . ASP A 1 454 ? 14.604 -2.770 -7.001 1.00 94.38 454 ASP A C 1
ATOM 3220 O O . ASP A 1 454 ? 13.833 -2.752 -6.034 1.00 94.38 454 ASP A O 1
ATOM 3224 N N . ILE A 1 455 ? 14.217 -3.241 -8.189 1.00 97.44 455 ILE A N 1
ATOM 3225 C CA . ILE A 1 455 ? 12.949 -3.950 -8.420 1.00 97.44 455 ILE A CA 1
ATOM 3226 C C . ILE A 1 455 ? 13.264 -5.405 -8.766 1.00 97.44 455 ILE A C 1
ATOM 3228 O O . ILE A 1 455 ? 13.899 -5.676 -9.782 1.00 97.44 455 ILE A O 1
ATOM 3232 N N . SER A 1 456 ? 12.778 -6.349 -7.961 1.00 98.56 456 SER A N 1
ATOM 3233 C CA . SER A 1 456 ? 12.955 -7.787 -8.186 1.00 98.56 456 SER A CA 1
ATOM 3234 C C . SER A 1 456 ? 11.610 -8.488 -8.348 1.00 98.56 456 SER A C 1
ATOM 3236 O O . SER A 1 456 ? 10.737 -8.391 -7.481 1.00 98.56 456 SER A O 1
ATOM 3238 N N . ILE A 1 457 ? 11.432 -9.182 -9.472 1.00 98.88 457 ILE A N 1
ATOM 3239 C CA . ILE A 1 457 ? 10.203 -9.896 -9.824 1.00 98.88 457 ILE A CA 1
ATOM 3240 C C . ILE A 1 457 ? 10.523 -11.362 -10.101 1.00 98.88 457 ILE A C 1
ATOM 3242 O O . ILE A 1 457 ? 11.251 -11.692 -11.036 1.00 98.88 457 ILE A O 1
ATOM 3246 N N . GLU A 1 458 ? 9.888 -12.243 -9.336 1.00 98.88 458 GLU A N 1
ATOM 3247 C CA . GLU A 1 458 ? 9.889 -13.686 -9.543 1.00 98.88 458 GLU A CA 1
ATOM 3248 C C . GLU A 1 458 ? 8.455 -14.147 -9.839 1.00 98.88 458 GLU A C 1
ATOM 3250 O O . GLU A 1 458 ? 7.583 -14.123 -8.966 1.00 98.88 458 GLU A O 1
ATOM 3255 N N . ALA A 1 459 ? 8.189 -14.544 -11.086 1.00 98.69 459 ALA A N 1
ATOM 3256 C CA . ALA A 1 459 ? 6.869 -14.999 -11.511 1.00 98.69 459 ALA A CA 1
ATOM 3257 C C . ALA A 1 459 ? 6.919 -16.404 -12.118 1.00 98.69 459 ALA A C 1
ATOM 3259 O O . ALA A 1 459 ? 7.577 -16.622 -13.134 1.00 98.69 459 ALA A O 1
ATOM 3260 N N . ARG A 1 460 ? 6.164 -17.356 -11.558 1.00 98.75 460 ARG A N 1
ATOM 3261 C CA . ARG A 1 460 ? 6.194 -18.767 -11.994 1.00 98.75 460 ARG A CA 1
ATOM 3262 C C . ARG A 1 460 ? 5.585 -19.018 -13.376 1.00 98.75 460 ARG A C 1
ATOM 3264 O O . ARG A 1 460 ? 5.830 -20.076 -13.941 1.00 98.75 460 ARG A O 1
ATOM 3271 N N . HIS A 1 461 ? 4.798 -18.084 -13.916 1.00 98.75 461 HIS A N 1
ATOM 3272 C CA . HIS A 1 461 ? 4.179 -18.228 -15.238 1.00 98.75 461 HIS A CA 1
ATOM 3273 C C . HIS A 1 461 ? 4.447 -17.048 -16.170 1.00 98.75 461 HIS A C 1
ATOM 3275 O O . HIS A 1 461 ? 4.882 -17.265 -17.299 1.00 98.75 461 HIS A O 1
ATOM 3281 N N . SER A 1 462 ? 4.135 -15.817 -15.754 1.00 98.81 462 SER A N 1
ATOM 3282 C CA . SER A 1 462 ? 4.274 -14.677 -16.666 1.00 98.81 462 SER A CA 1
ATOM 3283 C C . SER A 1 462 ? 4.383 -13.323 -15.983 1.00 98.81 462 SER A C 1
ATOM 3285 O O . SER A 1 462 ? 3.703 -13.064 -14.985 1.00 98.81 462 SER A O 1
ATOM 3287 N N . VAL A 1 463 ? 5.098 -12.411 -16.635 1.00 98.94 463 VAL A N 1
ATOM 3288 C CA . VAL A 1 463 ? 5.077 -10.970 -16.366 1.00 98.94 463 VAL A CA 1
ATOM 3289 C C . VAL A 1 463 ? 4.602 -10.240 -17.624 1.00 98.94 463 VAL A C 1
ATOM 3291 O O . VAL A 1 463 ? 5.218 -10.361 -18.680 1.00 98.94 463 VAL A O 1
ATOM 3294 N N . ASN A 1 464 ? 3.515 -9.471 -17.520 1.00 98.81 464 ASN A N 1
ATOM 3295 C CA . ASN A 1 464 ? 2.980 -8.652 -18.612 1.00 98.81 464 ASN A CA 1
ATOM 3296 C C . ASN A 1 464 ? 2.932 -7.172 -18.218 1.00 98.81 464 ASN A C 1
ATOM 3298 O O . ASN A 1 464 ? 2.190 -6.792 -17.312 1.00 98.81 464 ASN A O 1
ATOM 3302 N N . ILE A 1 465 ? 3.678 -6.336 -18.937 1.00 98.56 465 ILE A N 1
ATOM 3303 C CA . ILE A 1 465 ? 3.715 -4.883 -18.759 1.00 98.56 465 ILE A CA 1
ATOM 3304 C C . ILE A 1 465 ? 3.238 -4.243 -20.064 1.00 98.56 465 ILE A C 1
ATOM 3306 O O . ILE A 1 465 ? 3.916 -4.359 -21.084 1.00 98.56 465 ILE A O 1
ATOM 3310 N N . SER A 1 466 ? 2.068 -3.599 -20.081 1.00 97.62 466 SER A N 1
ATOM 3311 C CA . SER A 1 466 ? 1.502 -3.129 -21.353 1.00 97.62 466 SER A CA 1
ATOM 3312 C C . SER A 1 466 ? 0.708 -1.836 -21.286 1.00 97.62 466 SER A C 1
ATOM 3314 O O . SER A 1 466 ? -0.060 -1.583 -20.359 1.00 97.62 466 SER A O 1
ATOM 3316 N N . GLY A 1 467 ? 0.808 -1.067 -22.363 1.00 93.62 467 GLY A N 1
ATOM 3317 C CA . GLY A 1 467 ? -0.048 0.077 -22.612 1.00 93.62 467 GLY A CA 1
ATOM 3318 C C . GLY A 1 467 ? 0.492 1.369 -22.027 1.00 93.62 467 GLY A C 1
ATOM 3319 O O . GLY A 1 467 ? 1.527 1.431 -21.359 1.00 93.62 467 GLY A O 1
ATOM 3320 N N . VAL A 1 468 ? -0.270 2.425 -22.264 1.00 87.75 468 VAL A N 1
ATOM 3321 C CA . VAL A 1 468 ? 0.075 3.796 -21.915 1.00 87.75 468 VAL A CA 1
ATOM 3322 C C . VAL A 1 468 ? -1.141 4.519 -21.353 1.00 87.75 468 VAL A C 1
ATOM 3324 O O . VAL A 1 468 ? -2.285 4.244 -21.713 1.00 87.75 468 VAL A O 1
ATOM 3327 N N . ASN A 1 469 ? -0.904 5.499 -20.497 1.00 77.69 469 ASN A N 1
ATOM 3328 C CA . ASN A 1 469 ? -1.879 6.518 -20.175 1.00 77.69 469 ASN A CA 1
ATOM 3329 C C . ASN A 1 469 ? -1.929 7.535 -21.324 1.00 77.69 469 ASN A C 1
ATOM 3331 O O . ASN A 1 469 ? -0.901 7.999 -21.792 1.00 77.69 469 ASN A O 1
ATOM 3335 N N . PHE A 1 470 ? -3.123 7.920 -21.767 1.00 65.75 470 PHE A N 1
ATOM 3336 C CA . PHE A 1 470 ? -3.330 9.000 -22.741 1.00 65.75 470 PHE A CA 1
ATOM 3337 C C . PHE A 1 470 ? -4.108 10.193 -22.205 1.00 65.75 470 PHE A C 1
ATOM 3339 O O . PHE A 1 470 ? -4.077 11.281 -22.802 1.00 65.75 470 PHE A O 1
ATOM 3346 N N . ARG A 1 471 ? -4.838 9.989 -21.102 1.00 61.31 471 ARG A N 1
ATOM 3347 C CA . ARG A 1 471 ? -5.714 11.012 -20.534 1.00 61.31 471 ARG A CA 1
ATOM 3348 C C . ARG A 1 471 ? -4.888 12.253 -20.201 1.00 61.31 471 ARG A C 1
ATOM 3350 O O . ARG A 1 471 ? -5.285 13.358 -20.573 1.00 61.31 471 ARG A O 1
ATOM 3357 N N . GLY A 1 472 ? -3.655 12.070 -19.722 1.00 52.62 472 GLY A N 1
ATOM 3358 C CA . GLY A 1 472 ? -2.857 13.177 -19.210 1.00 52.62 472 GLY A CA 1
ATOM 3359 C C . GLY A 1 472 ? -3.483 13.732 -17.942 1.00 52.62 472 GLY A C 1
ATOM 3360 O O . GLY A 1 472 ? -4.686 13.602 -17.723 1.00 52.62 472 GLY A O 1
ATOM 3361 N N . PHE A 1 473 ? -2.661 14.312 -17.082 1.00 52.59 473 PHE A N 1
ATOM 3362 C CA . PHE A 1 473 ? -3.141 14.851 -15.818 1.00 52.59 473 PHE A CA 1
ATOM 3363 C C . PHE A 1 473 ? -4.150 15.974 -16.072 1.00 52.59 473 PHE A C 1
ATOM 3365 O O . PHE A 1 473 ? -3.917 16.854 -16.903 1.00 52.59 473 PHE A O 1
ATOM 3372 N N . ILE A 1 474 ? -5.268 15.942 -15.347 1.00 50.41 474 ILE A N 1
ATOM 3373 C CA . ILE A 1 474 ? -6.055 17.150 -15.121 1.00 50.41 474 ILE A CA 1
ATOM 3374 C C . ILE A 1 474 ? -5.151 18.018 -14.243 1.00 50.41 474 ILE A C 1
ATOM 3376 O O . ILE A 1 474 ? -4.763 17.577 -13.162 1.00 50.41 474 ILE A O 1
ATOM 3380 N N . GLU A 1 475 ? -4.757 19.202 -14.719 1.00 46.09 475 GLU A N 1
ATOM 3381 C CA . GLU A 1 475 ? -4.042 20.202 -13.918 1.00 46.09 475 GLU A CA 1
ATOM 3382 C C . GLU A 1 475 ? -4.949 20.651 -12.766 1.00 46.09 475 GLU A C 1
ATOM 3384 O O . GLU A 1 475 ? -5.629 21.669 -12.837 1.00 46.09 475 GLU A O 1
ATOM 3389 N N . ASN A 1 476 ? -5.019 19.845 -11.712 1.00 44.94 476 ASN A N 1
ATOM 3390 C CA . ASN A 1 476 ? -5.692 20.204 -10.483 1.00 44.94 476 ASN A CA 1
ATOM 3391 C C . ASN A 1 476 ? -4.609 20.389 -9.407 1.00 44.94 476 ASN A C 1
ATOM 3393 O O . ASN A 1 476 ? -3.878 19.434 -9.124 1.00 44.94 476 ASN A O 1
ATOM 3397 N N . PRO A 1 477 ? -4.464 21.582 -8.801 1.00 42.41 477 PRO A N 1
ATOM 3398 C CA . PRO A 1 477 ? -3.428 21.892 -7.804 1.00 42.41 477 PRO A CA 1
ATOM 3399 C C . PRO A 1 477 ? -3.552 21.134 -6.457 1.00 42.41 477 PRO A C 1
ATOM 3401 O O . PRO A 1 477 ? -2.953 21.539 -5.462 1.00 42.41 477 PRO A O 1
ATOM 3404 N N . GLY A 1 478 ? -4.315 20.036 -6.401 1.00 53.22 478 GLY A N 1
ATOM 3405 C CA . GLY A 1 478 ? -4.487 19.171 -5.229 1.00 53.22 478 GLY A CA 1
ATOM 3406 C C . GLY A 1 478 ? -3.315 18.208 -4.982 1.00 53.22 478 GLY A C 1
ATOM 3407 O O . GLY A 1 478 ? -2.161 18.510 -5.289 1.00 53.22 478 GLY A O 1
ATOM 3408 N N . LEU A 1 479 ? -3.608 17.022 -4.428 1.00 44.75 479 LEU A N 1
ATOM 3409 C CA . LEU A 1 479 ? -2.613 16.022 -4.009 1.00 44.75 479 LEU A CA 1
ATOM 3410 C C . LEU A 1 479 ? -1.559 15.717 -5.088 1.00 44.75 479 LEU A C 1
ATOM 3412 O O . LEU A 1 479 ? -0.399 15.595 -4.746 1.00 44.75 479 LEU A O 1
ATOM 3416 N N . ILE A 1 480 ? -1.902 15.694 -6.379 1.00 43.81 480 ILE A N 1
ATOM 3417 C CA . ILE A 1 480 ? -0.951 15.427 -7.480 1.00 43.81 480 ILE A CA 1
ATOM 3418 C C . ILE A 1 480 ? 0.035 16.583 -7.703 1.00 43.81 480 ILE A C 1
ATOM 3420 O O . ILE A 1 480 ? 1.222 16.348 -7.923 1.00 43.81 480 ILE A O 1
ATOM 3424 N N . GLY A 1 481 ? -0.421 17.835 -7.582 1.00 47.00 481 GLY A N 1
ATOM 3425 C CA . GLY A 1 481 ? 0.472 18.997 -7.553 1.00 47.00 481 GLY A CA 1
ATOM 3426 C C . GLY A 1 481 ? 1.424 18.953 -6.354 1.00 47.00 481 GLY A C 1
ATOM 3427 O O . GLY A 1 481 ? 2.568 19.384 -6.459 1.00 47.00 481 GLY A O 1
ATOM 3428 N N . ARG A 1 482 ? 0.984 18.358 -5.237 1.00 52.81 482 ARG A N 1
ATOM 3429 C CA . ARG A 1 482 ? 1.804 18.143 -4.036 1.00 52.81 482 ARG A CA 1
ATOM 3430 C C . ARG A 1 482 ? 2.733 16.934 -4.149 1.00 52.81 482 ARG A C 1
ATOM 3432 O O . ARG A 1 482 ? 3.883 17.063 -3.770 1.00 52.81 482 ARG A O 1
ATOM 3439 N N . LEU A 1 483 ? 2.312 15.819 -4.749 1.00 50.53 483 LEU A N 1
ATOM 3440 C CA . LEU A 1 483 ? 3.176 14.682 -5.097 1.00 50.53 483 LEU A CA 1
ATOM 3441 C C . LEU A 1 483 ? 4.316 15.145 -6.019 1.00 50.53 483 LEU A C 1
ATOM 3443 O O . LEU A 1 483 ? 5.457 14.739 -5.833 1.00 50.53 483 LEU A O 1
ATOM 3447 N N . LYS A 1 484 ? 4.036 16.080 -6.937 1.00 51.50 484 LYS A N 1
ATOM 3448 C CA . LYS A 1 484 ? 5.056 16.754 -7.752 1.00 51.50 484 LYS A CA 1
ATOM 3449 C C . LYS A 1 484 ? 6.043 17.593 -6.932 1.00 51.50 484 LYS A C 1
ATOM 3451 O O . LYS A 1 484 ? 7.230 17.590 -7.242 1.00 51.50 484 LYS A O 1
ATOM 3456 N N . LEU A 1 485 ? 5.572 18.296 -5.899 1.00 43.97 485 LEU A N 1
ATOM 3457 C CA . LEU A 1 485 ? 6.416 19.092 -4.992 1.00 43.97 485 LEU A CA 1
ATOM 3458 C C . LEU A 1 485 ? 7.228 18.228 -4.013 1.00 43.97 485 LEU A C 1
ATOM 3460 O O . LEU A 1 485 ? 8.333 18.604 -3.648 1.00 43.97 485 LEU A O 1
ATOM 3464 N N . ILE A 1 486 ? 6.676 17.093 -3.586 1.00 45.50 486 ILE A N 1
ATOM 3465 C CA . ILE A 1 486 ? 7.214 16.239 -2.523 1.00 45.50 486 ILE A CA 1
ATOM 3466 C C . ILE A 1 486 ? 8.213 15.213 -3.073 1.00 45.50 486 ILE A C 1
ATOM 3468 O O . ILE A 1 486 ? 9.291 15.019 -2.517 1.00 45.50 486 ILE A O 1
ATOM 3472 N N . PHE A 1 487 ? 7.872 14.583 -4.194 1.00 47.72 487 PHE A N 1
ATOM 3473 C CA . PHE A 1 487 ? 8.678 13.532 -4.811 1.00 47.72 487 PHE A CA 1
ATOM 3474 C C . PHE A 1 487 ? 9.560 14.045 -5.957 1.00 47.72 487 PHE A C 1
ATOM 3476 O O . PHE A 1 487 ? 10.180 13.243 -6.647 1.00 47.72 487 PHE A O 1
ATOM 3483 N N . GLY A 1 488 ? 9.564 15.361 -6.231 1.00 42.19 488 GLY A N 1
ATOM 3484 C CA . GLY A 1 488 ? 10.168 15.947 -7.443 1.00 42.19 488 GLY A CA 1
ATOM 3485 C C . GLY A 1 488 ? 9.614 15.347 -8.743 1.00 42.19 488 GLY A C 1
ATOM 3486 O O . GLY A 1 488 ? 10.182 15.503 -9.823 1.00 42.19 488 GLY A O 1
ATOM 3487 N N . PHE A 1 489 ? 8.489 14.646 -8.628 1.00 47.19 489 PHE A N 1
ATOM 3488 C CA . PHE A 1 489 ? 7.896 13.829 -9.660 1.00 47.19 489 PHE A CA 1
ATOM 3489 C C . PHE A 1 489 ? 7.155 14.755 -10.620 1.00 47.19 489 PHE A C 1
ATOM 3491 O O . PHE A 1 489 ? 6.011 15.136 -10.375 1.00 47.19 489 PHE A O 1
ATOM 3498 N N . ASN A 1 490 ? 7.783 15.144 -11.733 1.00 48.03 490 ASN A N 1
ATOM 3499 C CA . ASN A 1 490 ? 6.990 15.539 -12.895 1.00 48.03 490 ASN A CA 1
ATOM 3500 C C . ASN A 1 490 ? 6.233 14.283 -13.296 1.00 48.03 490 ASN A C 1
ATOM 3502 O O . ASN A 1 490 ? 6.882 13.315 -13.696 1.00 48.03 490 ASN A O 1
ATOM 3506 N N . PRO A 1 491 ? 4.909 14.236 -13.096 1.00 49.28 491 PRO A N 1
ATOM 3507 C CA . PRO A 1 491 ? 4.257 12.959 -13.041 1.00 49.28 491 PRO A CA 1
ATOM 3508 C C . PRO A 1 491 ? 4.417 12.263 -14.381 1.00 49.28 491 PRO A C 1
ATOM 3510 O O . PRO A 1 491 ? 4.117 12.862 -15.416 1.00 49.28 491 PRO A O 1
ATOM 3513 N N . ILE A 1 492 ? 5.029 11.069 -14.334 1.00 50.53 492 ILE A N 1
ATOM 3514 C CA . ILE A 1 492 ? 5.563 10.364 -15.500 1.00 50.53 492 ILE A CA 1
ATOM 3515 C C . ILE A 1 492 ? 4.412 10.161 -16.469 1.00 50.53 492 ILE A C 1
ATOM 3517 O O . ILE A 1 492 ? 3.559 9.283 -16.337 1.00 50.53 492 ILE A O 1
ATOM 3521 N N . GLY A 1 493 ? 4.368 11.048 -17.447 1.00 48.50 493 GLY A N 1
ATOM 3522 C CA . GLY A 1 493 ? 3.471 10.961 -18.557 1.00 48.50 493 GLY A CA 1
ATOM 3523 C C . GLY A 1 493 ? 4.020 9.901 -19.492 1.00 48.50 493 GLY A C 1
ATOM 3524 O O . GLY A 1 493 ? 4.754 10.190 -20.432 1.00 48.50 493 GLY A O 1
ATOM 3525 N N . LEU A 1 494 ? 3.500 8.696 -19.309 1.00 66.75 494 LEU A N 1
ATOM 3526 C CA . LEU A 1 494 ? 2.448 8.133 -20.161 1.00 66.75 494 LEU A CA 1
ATOM 3527 C C . LEU A 1 494 ? 2.671 6.641 -20.367 1.00 66.75 494 LEU A C 1
ATOM 3529 O O . LEU A 1 494 ? 1.734 5.971 -20.752 1.00 66.75 494 LEU A O 1
ATOM 3533 N N . SER A 1 495 ? 3.850 6.098 -20.092 1.00 83.19 495 SER A N 1
ATOM 3534 C CA . SER A 1 495 ? 4.101 4.671 -20.278 1.00 83.19 495 SER A CA 1
ATOM 3535 C C . SER A 1 495 ? 3.861 3.912 -18.984 1.00 83.19 495 SER A C 1
ATOM 3537 O O . SER A 1 495 ? 4.394 4.270 -17.932 1.00 83.19 495 SER A O 1
ATOM 3539 N N . THR A 1 496 ? 3.072 2.844 -19.068 1.00 92.19 496 THR A N 1
ATOM 3540 C CA . THR A 1 496 ? 3.065 1.817 -18.023 1.00 92.19 496 THR A CA 1
ATOM 3541 C C . THR A 1 496 ? 4.488 1.309 -17.849 1.00 92.19 496 THR A C 1
ATOM 3543 O O . THR A 1 496 ? 5.190 1.145 -18.852 1.00 92.19 496 THR A O 1
ATOM 3546 N N . GLY A 1 497 ? 4.940 1.062 -16.623 1.00 92.69 497 GLY A N 1
ATOM 3547 C CA . GLY A 1 497 ? 6.308 0.586 -16.493 1.00 92.69 497 GLY A CA 1
ATOM 3548 C C . GLY A 1 497 ? 6.835 0.306 -15.104 1.00 92.69 497 GLY A C 1
ATOM 3549 O O . GLY A 1 497 ? 6.190 0.583 -14.090 1.00 92.69 497 GLY A O 1
ATOM 3550 N N . LEU A 1 498 ? 8.049 -0.237 -15.125 1.00 94.44 498 LEU A N 1
ATOM 3551 C CA . LEU A 1 498 ? 8.921 -0.423 -13.973 1.00 94.44 498 LEU A CA 1
ATOM 3552 C C . LEU A 1 498 ? 10.015 0.644 -14.025 1.00 94.44 498 LEU A C 1
ATOM 3554 O O . LEU A 1 498 ? 10.626 0.828 -15.079 1.00 94.44 498 LEU A O 1
ATOM 3558 N N . TYR A 1 499 ? 10.253 1.330 -12.912 1.00 89.94 499 TYR A N 1
ATOM 3559 C CA . TYR A 1 499 ? 11.176 2.461 -12.848 1.00 89.94 499 TYR A CA 1
ATOM 3560 C C . TYR A 1 499 ? 12.105 2.329 -11.645 1.00 89.94 499 TYR A C 1
ATOM 3562 O O . TYR A 1 499 ? 11.663 2.472 -10.511 1.00 89.94 499 TYR A O 1
ATOM 3570 N N . SER A 1 500 ? 13.389 2.101 -11.894 1.00 89.19 500 SER A N 1
ATOM 3571 C CA . SER A 1 500 ? 14.437 2.096 -10.872 1.00 89.19 500 SER A CA 1
ATOM 3572 C C . SER A 1 500 ? 15.462 3.182 -11.206 1.00 89.19 500 SER A C 1
ATOM 3574 O O . SER A 1 500 ? 16.560 2.937 -11.701 1.00 89.19 500 SER A O 1
ATOM 3576 N N . SER A 1 501 ? 15.040 4.438 -11.053 1.00 78.81 501 SER A N 1
ATOM 3577 C CA . SER A 1 501 ? 15.736 5.600 -11.616 1.00 78.81 501 SER A CA 1
ATOM 3578 C C . SER A 1 501 ? 16.002 6.689 -10.586 1.00 78.81 501 SER A C 1
ATOM 3580 O O . SER A 1 501 ? 15.153 6.989 -9.744 1.00 78.81 501 SER A O 1
ATOM 3582 N N . THR A 1 502 ? 17.142 7.365 -10.726 1.00 77.19 502 THR A N 1
ATOM 3583 C CA . THR A 1 502 ? 17.412 8.623 -10.016 1.00 77.19 502 THR A CA 1
ATOM 3584 C C . THR A 1 502 ? 16.908 9.806 -10.833 1.00 77.19 502 THR A C 1
ATOM 3586 O O . THR A 1 502 ? 17.279 9.985 -11.996 1.00 77.19 502 THR A O 1
ATOM 3589 N N . GLU A 1 503 ? 16.060 10.617 -10.211 1.00 73.75 503 GLU A N 1
ATOM 3590 C CA . GLU A 1 503 ? 15.374 11.754 -10.824 1.00 73.75 503 GLU A CA 1
ATOM 3591 C C . GLU A 1 503 ? 16.233 13.033 -10.816 1.00 73.75 503 GLU A C 1
ATOM 3593 O O . GLU A 1 503 ? 17.267 13.123 -10.145 1.00 73.75 503 GLU A O 1
ATOM 3598 N N . LEU A 1 504 ? 15.801 14.058 -11.561 1.00 68.06 504 LEU A N 1
ATOM 3599 C CA . LEU A 1 504 ? 16.506 15.341 -11.645 1.00 68.06 504 LEU A CA 1
ATOM 3600 C C . LEU A 1 504 ? 16.643 15.980 -10.248 1.00 68.06 504 LEU A C 1
ATOM 3602 O O . LEU A 1 504 ? 15.650 16.271 -9.585 1.00 68.06 504 LEU A O 1
ATOM 3606 N N . GLY A 1 505 ? 17.881 16.232 -9.819 1.00 67.44 505 GLY A N 1
ATOM 3607 C CA . GLY A 1 505 ? 18.200 16.747 -8.481 1.00 67.44 505 GLY A CA 1
ATOM 3608 C C . GLY A 1 505 ? 18.705 15.684 -7.499 1.00 67.44 505 GLY A C 1
ATOM 3609 O O . GLY A 1 505 ? 19.310 16.051 -6.489 1.00 67.44 505 GLY A O 1
ATOM 3610 N N . GLY A 1 506 ? 18.542 14.395 -7.817 1.00 73.81 506 GLY A N 1
ATOM 3611 C CA . GLY A 1 506 ? 19.173 13.306 -7.076 1.00 73.81 506 GLY A CA 1
ATOM 3612 C C . GLY A 1 506 ? 20.675 13.188 -7.365 1.00 73.81 506 GLY A C 1
ATOM 3613 O O . GLY A 1 506 ? 21.144 13.582 -8.435 1.00 73.81 506 GLY A O 1
ATOM 3614 N N . GLN A 1 507 ? 21.453 12.641 -6.424 1.00 78.38 507 GLN A N 1
ATOM 3615 C CA . GLN A 1 507 ? 22.928 12.539 -6.526 1.00 78.38 507 GLN A CA 1
ATOM 3616 C C . GLN A 1 507 ? 23.471 11.097 -6.557 1.00 78.38 507 GLN A C 1
ATOM 3618 O O . GLN A 1 507 ? 24.686 10.928 -6.724 1.00 78.38 507 GLN A O 1
ATOM 3623 N N . GLY A 1 508 ? 22.595 10.096 -6.397 1.00 79.69 508 GLY A N 1
ATOM 3624 C CA . GLY A 1 508 ? 22.920 8.665 -6.409 1.00 79.69 508 GLY A CA 1
ATOM 3625 C C . GLY A 1 508 ? 22.776 7.999 -7.781 1.00 79.69 508 GLY A C 1
ATOM 3626 O O . GLY A 1 508 ? 22.256 8.600 -8.725 1.00 79.69 508 GLY A O 1
ATOM 3627 N N . LYS A 1 509 ? 23.256 6.761 -7.893 1.00 85.38 509 LYS A N 1
ATOM 3628 C CA . LYS A 1 509 ? 23.134 5.889 -9.072 1.00 85.38 509 LYS A CA 1
ATOM 3629 C C . LYS A 1 509 ? 21.710 5.349 -9.236 1.00 85.38 509 LYS A C 1
ATOM 3631 O O . LYS A 1 509 ? 20.937 5.344 -8.277 1.00 85.38 509 LYS A O 1
ATOM 3636 N N . GLY A 1 510 ? 21.377 4.915 -10.452 1.00 83.62 510 GLY A N 1
ATOM 3637 C CA . GLY A 1 510 ? 20.144 4.168 -10.720 1.00 83.62 510 GLY A CA 1
ATOM 3638 C C . GLY A 1 510 ? 20.193 2.787 -10.067 1.00 83.62 510 GLY A C 1
ATOM 3639 O O . GLY A 1 510 ? 21.281 2.249 -9.854 1.00 83.62 510 GLY A O 1
ATOM 3640 N N . GLY A 1 511 ? 19.029 2.237 -9.733 1.00 90.50 511 GLY A N 1
ATOM 3641 C CA . GLY A 1 511 ? 18.926 0.887 -9.190 1.00 90.50 511 GLY A CA 1
ATOM 3642 C C . GLY A 1 511 ? 18.704 -0.131 -10.307 1.00 90.50 511 GLY A C 1
ATOM 3643 O O . GLY A 1 511 ? 18.503 0.214 -11.473 1.00 90.50 511 GLY A O 1
ATOM 3644 N N . ASN A 1 512 ? 18.757 -1.406 -9.958 1.00 94.62 512 ASN A N 1
ATOM 3645 C CA . ASN A 1 512 ? 18.661 -2.506 -10.902 1.00 94.62 512 ASN A CA 1
ATOM 3646 C C . ASN A 1 512 ? 17.240 -3.063 -10.987 1.00 94.62 512 ASN A C 1
ATOM 3648 O O . ASN A 1 512 ? 16.447 -2.996 -10.045 1.00 94.62 512 ASN A O 1
ATOM 3652 N N . ILE A 1 513 ? 16.928 -3.674 -12.128 1.00 97.88 513 ILE A N 1
ATOM 3653 C CA . ILE A 1 513 ? 15.670 -4.391 -12.338 1.00 97.88 513 ILE A CA 1
ATOM 3654 C C . ILE A 1 513 ? 15.980 -5.842 -12.694 1.00 97.88 513 ILE A C 1
ATOM 3656 O O . ILE A 1 513 ? 16.646 -6.117 -13.690 1.00 97.88 513 ILE A O 1
ATOM 3660 N N . PHE A 1 514 ? 15.462 -6.771 -11.895 1.00 98.69 514 PHE A N 1
ATOM 3661 C CA . PHE A 1 514 ? 15.591 -8.209 -12.101 1.00 98.69 514 PHE A CA 1
ATOM 3662 C C . PHE A 1 514 ? 14.220 -8.832 -12.376 1.00 98.69 514 PHE A C 1
ATOM 3664 O O . PHE A 1 514 ? 13.289 -8.675 -11.583 1.00 98.69 514 PHE A O 1
ATOM 3671 N N . ILE A 1 515 ? 14.092 -9.546 -13.494 1.00 98.88 515 ILE A N 1
ATOM 3672 C CA . ILE A 1 515 ? 12.860 -10.236 -13.893 1.00 98.88 515 ILE A CA 1
ATOM 3673 C C . ILE A 1 515 ? 13.187 -11.699 -14.180 1.00 98.88 515 ILE A C 1
ATOM 3675 O O . ILE A 1 515 ? 13.974 -11.995 -15.077 1.00 98.88 515 ILE A O 1
ATOM 3679 N N . ASN A 1 516 ? 12.545 -12.611 -13.454 1.00 98.88 516 ASN A N 1
ATOM 3680 C CA . ASN A 1 516 ? 12.651 -14.052 -13.659 1.00 98.88 516 ASN A CA 1
ATOM 3681 C C . ASN A 1 516 ? 11.261 -14.662 -13.874 1.00 98.88 516 ASN A C 1
ATOM 3683 O O . ASN A 1 516 ? 10.432 -14.652 -12.958 1.00 98.88 516 ASN A O 1
ATOM 3687 N N . THR A 1 517 ? 10.980 -15.163 -15.080 1.00 98.81 517 THR A N 1
ATOM 3688 C CA . THR A 1 517 ? 9.673 -15.751 -15.415 1.00 98.81 517 THR A CA 1
ATOM 3689 C C . THR A 1 517 ? 9.700 -16.540 -16.722 1.00 98.81 517 THR A C 1
ATOM 3691 O O . THR A 1 517 ? 10.406 -16.119 -17.621 1.00 98.81 517 THR A O 1
ATOM 3694 N N . PRO A 1 518 ? 8.892 -17.596 -16.925 1.00 98.81 518 PRO A N 1
ATOM 3695 C CA . PRO A 1 518 ? 8.831 -18.274 -18.225 1.00 98.81 518 PRO A CA 1
ATOM 3696 C C . PRO A 1 518 ? 8.478 -17.350 -19.402 1.00 98.81 518 PRO A C 1
ATOM 3698 O O . PRO A 1 518 ? 9.057 -17.459 -20.479 1.00 98.81 518 PRO A O 1
ATOM 3701 N N . VAL A 1 519 ? 7.543 -16.410 -19.217 1.00 98.81 519 VAL A N 1
ATOM 3702 C CA . VAL A 1 519 ? 7.122 -15.488 -20.285 1.00 98.81 519 VAL A CA 1
ATOM 3703 C C . VAL A 1 519 ? 7.147 -14.052 -19.792 1.00 98.81 519 VAL A C 1
ATOM 3705 O O . VAL A 1 519 ? 6.324 -13.657 -18.962 1.00 98.81 519 VAL A O 1
ATOM 3708 N N . PHE A 1 520 ? 8.049 -13.247 -20.348 1.00 98.88 520 PHE A N 1
ATOM 3709 C CA . PHE A 1 520 ? 8.094 -11.813 -20.100 1.00 98.88 520 PHE A CA 1
ATOM 3710 C C . PHE A 1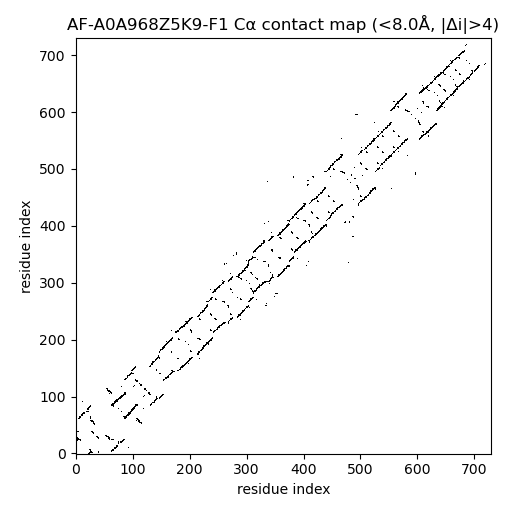 520 ? 7.651 -11.029 -21.338 1.00 98.88 520 PHE A C 1
ATOM 3712 O O . PHE A 1 520 ? 8.232 -11.151 -22.415 1.00 98.88 520 PHE A O 1
ATOM 3719 N N . ARG A 1 521 ? 6.623 -10.192 -21.176 1.00 98.88 521 ARG A N 1
ATOM 3720 C CA . ARG A 1 521 ? 6.094 -9.316 -22.223 1.00 98.88 521 ARG A CA 1
ATOM 3721 C C . ARG A 1 521 ? 6.125 -7.854 -21.790 1.00 98.88 521 ARG A C 1
ATOM 3723 O O . ARG A 1 521 ? 5.553 -7.493 -20.762 1.00 98.88 521 ARG A O 1
ATOM 3730 N N . VAL A 1 522 ? 6.706 -7.010 -22.638 1.00 98.75 522 VAL A N 1
ATOM 3731 C CA . VAL A 1 522 ? 6.598 -5.548 -22.590 1.00 98.75 522 VAL A CA 1
ATOM 3732 C C . VAL A 1 522 ? 5.965 -5.054 -23.891 1.00 98.75 522 VAL A C 1
ATOM 3734 O O . VAL A 1 522 ? 6.451 -5.349 -24.984 1.00 98.75 522 VAL A O 1
ATOM 3737 N N . ALA A 1 523 ? 4.833 -4.354 -23.808 1.00 98.31 523 ALA A N 1
ATOM 3738 C CA . ALA A 1 523 ? 4.033 -4.052 -24.993 1.00 98.31 523 ALA A CA 1
ATOM 3739 C C . ALA A 1 523 ? 3.390 -2.660 -25.016 1.00 98.31 523 ALA A C 1
ATOM 3741 O O . ALA A 1 523 ? 3.213 -2.007 -23.989 1.00 98.31 523 ALA A O 1
ATOM 3742 N N . ASP A 1 524 ? 2.981 -2.233 -26.210 1.00 95.81 524 ASP A N 1
ATOM 3743 C CA . ASP A 1 524 ? 2.057 -1.111 -26.422 1.00 95.81 524 ASP A CA 1
ATOM 3744 C C . ASP A 1 524 ? 2.544 0.211 -25.792 1.00 95.81 524 ASP A C 1
ATOM 3746 O O . ASP A 1 524 ? 1.805 0.915 -25.102 1.00 95.81 524 ASP A O 1
ATOM 3750 N N . GLY A 1 525 ? 3.824 0.531 -26.006 1.00 94.06 525 GLY A N 1
ATOM 3751 C CA . GLY A 1 525 ? 4.483 1.743 -25.506 1.00 94.06 525 GLY A CA 1
ATOM 3752 C C . GLY A 1 525 ? 4.997 1.675 -24.062 1.00 94.06 525 GLY A C 1
ATOM 3753 O O . GLY A 1 525 ? 5.630 2.636 -23.610 1.00 94.06 525 GLY A O 1
ATOM 3754 N N . ALA A 1 526 ? 4.748 0.571 -23.346 1.00 96.19 526 ALA A N 1
ATOM 3755 C CA . ALA A 1 526 ? 5.229 0.353 -21.982 1.00 96.19 526 ALA A CA 1
ATOM 3756 C C . ALA A 1 526 ? 6.760 0.242 -21.895 1.00 96.19 526 ALA A C 1
ATOM 3758 O O . ALA A 1 526 ? 7.419 -0.120 -22.873 1.00 96.19 526 ALA A O 1
ATOM 3759 N N . ILE A 1 527 ? 7.325 0.540 -20.719 1.00 95.12 527 ILE A N 1
ATOM 3760 C CA . ILE A 1 527 ? 8.781 0.578 -20.522 1.00 95.12 527 ILE A CA 1
ATOM 3761 C C . ILE A 1 527 ? 9.256 -0.116 -19.244 1.00 95.12 527 ILE A C 1
ATOM 3763 O O . ILE A 1 527 ? 8.617 -0.035 -18.197 1.00 95.12 527 ILE A O 1
ATOM 3767 N N . ILE A 1 528 ? 10.427 -0.745 -19.326 1.00 96.44 528 ILE A N 1
ATOM 3768 C CA . ILE A 1 528 ? 11.268 -1.102 -18.179 1.00 96.44 528 ILE A CA 1
ATOM 3769 C C . ILE A 1 528 ? 12.440 -0.130 -18.167 1.00 96.44 528 ILE A C 1
ATOM 3771 O O . ILE A 1 528 ? 13.140 -0.026 -19.174 1.00 96.44 528 ILE A O 1
ATOM 3775 N N . ASN A 1 529 ? 12.626 0.611 -17.079 1.00 91.06 529 ASN A N 1
ATOM 3776 C CA . ASN A 1 529 ? 13.504 1.770 -17.080 1.00 91.06 529 ASN A CA 1
ATOM 3777 C C . ASN A 1 529 ? 14.404 1.838 -15.835 1.00 91.06 529 ASN A C 1
ATOM 3779 O O . ASN A 1 529 ? 13.913 2.049 -14.728 1.00 91.06 529 ASN A O 1
ATOM 3783 N N . ALA A 1 530 ? 15.717 1.728 -16.044 1.00 90.06 530 ALA A N 1
ATOM 3784 C CA . ALA A 1 530 ? 16.758 1.927 -15.029 1.00 90.06 530 ALA A CA 1
ATOM 3785 C C . ALA A 1 530 ? 17.663 3.147 -15.340 1.00 90.06 530 ALA A C 1
ATOM 3787 O O . ALA A 1 530 ? 18.814 3.234 -14.911 1.00 90.06 530 ALA A O 1
ATOM 3788 N N . GLN A 1 531 ? 17.158 4.102 -16.129 1.00 79.44 531 GLN A N 1
ATOM 3789 C CA . GLN A 1 531 ? 17.847 5.341 -16.506 1.00 79.44 531 GLN A CA 1
ATOM 3790 C C . GLN A 1 531 ? 18.188 6.213 -15.291 1.00 79.44 531 GLN A C 1
ATOM 3792 O O . GLN A 1 531 ? 17.393 6.355 -14.365 1.00 79.44 531 GLN A O 1
ATOM 3797 N N . THR A 1 532 ? 19.316 6.918 -15.348 1.00 75.06 532 THR A N 1
ATOM 3798 C CA . THR A 1 532 ? 19.601 8.066 -14.476 1.00 75.06 532 THR A CA 1
ATOM 3799 C C . THR A 1 532 ? 19.410 9.391 -15.208 1.00 75.06 532 THR A C 1
ATOM 3801 O O . THR A 1 532 ? 19.789 9.564 -16.369 1.00 75.06 532 THR A O 1
ATOM 3804 N N . LEU A 1 533 ? 18.809 10.361 -14.512 1.00 72.19 533 LEU A N 1
ATOM 3805 C CA . LEU A 1 533 ? 18.634 11.740 -14.988 1.00 72.19 533 LEU A CA 1
ATOM 3806 C C . LEU A 1 533 ? 19.648 12.716 -14.365 1.00 72.19 533 LEU A C 1
ATOM 3808 O O . LEU A 1 533 ? 19.455 13.931 -14.422 1.00 72.19 533 LEU A O 1
ATOM 3812 N N . ASN A 1 534 ? 20.712 12.192 -13.758 1.00 73.94 534 ASN A N 1
ATOM 3813 C CA . ASN A 1 534 ? 21.806 12.950 -13.164 1.00 73.94 534 ASN A CA 1
ATOM 3814 C C . ASN A 1 534 ? 23.158 12.518 -13.761 1.00 73.94 534 ASN A C 1
ATOM 3816 O O . ASN A 1 534 ? 23.231 11.708 -14.681 1.00 73.94 534 ASN A O 1
ATOM 3820 N N . ASN A 1 535 ? 24.250 13.047 -13.213 1.00 72.06 535 ASN A N 1
ATOM 3821 C CA . ASN A 1 535 ? 25.614 12.763 -13.658 1.00 72.06 535 ASN A CA 1
ATOM 3822 C C . ASN A 1 535 ? 26.202 11.436 -13.125 1.00 72.06 535 ASN A C 1
ATOM 3824 O O . ASN A 1 535 ? 27.426 11.286 -13.103 1.00 72.06 535 ASN A O 1
ATOM 3828 N N . ARG A 1 536 ? 25.365 10.499 -12.656 1.00 83.31 536 ARG A N 1
ATOM 3829 C CA . ARG A 1 536 ? 25.766 9.174 -12.154 1.00 83.31 536 ARG A CA 1
ATOM 3830 C C . ARG A 1 536 ? 25.338 8.063 -13.106 1.00 83.31 536 ARG A C 1
ATOM 3832 O O . ARG A 1 536 ? 24.448 8.251 -13.929 1.00 83.31 536 ARG A O 1
ATOM 3839 N N . ASP A 1 537 ? 25.985 6.911 -12.966 1.00 83.69 537 ASP A N 1
ATOM 3840 C CA . ASP A 1 537 ? 25.740 5.739 -13.808 1.00 83.69 537 ASP A CA 1
ATOM 3841 C C . ASP A 1 537 ? 24.289 5.243 -13.701 1.00 83.69 537 ASP A C 1
ATOM 3843 O O . ASP A 1 537 ? 23.711 5.224 -12.605 1.00 83.69 537 ASP A O 1
ATOM 3847 N N . GLY A 1 538 ? 23.736 4.834 -14.845 1.00 83.69 538 GLY A N 1
ATOM 3848 C CA . GLY A 1 538 ? 22.465 4.120 -14.952 1.00 83.69 538 GLY A CA 1
ATOM 3849 C C . GLY A 1 538 ? 22.501 2.768 -14.240 1.00 83.69 538 GLY A C 1
ATOM 3850 O O . GLY A 1 538 ? 23.571 2.196 -14.027 1.00 83.69 538 GLY A O 1
ATOM 3851 N N . GLY A 1 539 ? 21.328 2.260 -13.873 1.00 91.06 539 GLY A N 1
ATOM 3852 C CA . GLY A 1 539 ? 21.186 0.915 -13.326 1.00 91.06 539 GLY A CA 1
ATOM 3853 C C . GLY A 1 539 ? 21.116 -0.160 -14.412 1.00 91.06 539 GLY A C 1
ATOM 3854 O O . GLY A 1 539 ? 20.919 0.143 -15.593 1.00 91.06 539 GLY A O 1
ATOM 3855 N N . ASN A 1 540 ? 21.267 -1.422 -14.009 1.00 94.88 540 ASN A N 1
ATOM 3856 C CA . ASN A 1 540 ? 21.253 -2.569 -14.917 1.00 94.88 540 ASN A CA 1
ATOM 3857 C C . ASN A 1 540 ? 19.880 -3.249 -14.957 1.00 94.88 540 ASN A C 1
ATOM 3859 O O . ASN A 1 540 ? 19.107 -3.204 -13.997 1.00 94.88 540 ASN A O 1
ATOM 3863 N N . ILE A 1 541 ? 19.586 -3.927 -16.063 1.00 98.19 541 ILE A N 1
ATOM 3864 C CA . ILE A 1 541 ? 18.373 -4.728 -16.230 1.00 98.19 541 ILE A CA 1
ATOM 3865 C C . ILE A 1 541 ? 18.766 -6.157 -16.601 1.00 98.19 541 ILE A C 1
ATOM 3867 O O . ILE A 1 541 ? 19.406 -6.375 -17.626 1.00 98.19 541 ILE A O 1
ATOM 3871 N N . THR A 1 542 ? 18.328 -7.131 -15.805 1.00 98.75 542 THR A N 1
ATOM 3872 C CA . THR A 1 542 ? 18.539 -8.562 -16.062 1.00 98.75 542 THR A CA 1
ATOM 3873 C C . THR A 1 542 ? 17.197 -9.265 -16.237 1.00 98.75 542 THR A C 1
ATOM 3875 O O . THR A 1 542 ? 16.324 -9.195 -15.369 1.00 98.75 542 THR A O 1
ATOM 3878 N N . ILE A 1 543 ? 17.039 -9.963 -17.360 1.00 98.88 543 ILE A N 1
ATOM 3879 C CA . ILE A 1 543 ? 15.835 -10.713 -17.721 1.00 98.88 543 ILE A CA 1
ATOM 3880 C C . ILE A 1 543 ? 16.215 -12.177 -17.938 1.00 98.88 543 ILE A C 1
ATOM 3882 O O . ILE A 1 543 ? 16.987 -12.488 -18.841 1.00 98.88 543 ILE A O 1
ATOM 3886 N N . ASN A 1 544 ? 15.619 -13.068 -17.150 1.00 98.88 544 ASN A N 1
ATOM 3887 C CA . ASN A 1 544 ? 15.691 -14.515 -17.330 1.00 98.88 544 ASN A CA 1
ATOM 3888 C C . ASN A 1 544 ? 14.294 -15.029 -17.688 1.00 98.88 544 ASN A C 1
ATOM 3890 O O . ASN A 1 544 ? 13.381 -14.952 -16.856 1.00 98.88 544 ASN A O 1
ATOM 3894 N N . ALA A 1 545 ? 14.107 -15.506 -18.920 1.00 98.50 545 ALA A N 1
ATOM 3895 C CA . ALA A 1 545 ? 12.804 -15.992 -19.366 1.00 98.50 545 ALA A CA 1
ATOM 3896 C C . ALA A 1 545 ? 12.869 -16.985 -20.516 1.00 98.50 545 ALA A C 1
ATOM 3898 O O . ALA A 1 545 ? 13.637 -16.774 -21.430 1.00 98.50 545 ALA A O 1
ATOM 3899 N N . ASP A 1 546 ? 11.986 -17.980 -20.587 1.00 98.69 546 ASP A N 1
ATOM 3900 C CA . ASP A 1 546 ? 11.916 -18.848 -21.775 1.00 98.69 546 ASP A CA 1
ATOM 3901 C C . ASP A 1 546 ? 11.556 -18.022 -23.026 1.00 98.69 546 ASP A C 1
ATOM 3903 O O . ASP A 1 546 ? 12.038 -18.262 -24.132 1.00 98.69 546 ASP A O 1
ATOM 3907 N N . THR A 1 547 ? 10.695 -17.011 -22.880 1.00 98.81 547 THR A N 1
ATOM 3908 C CA . THR A 1 547 ? 10.341 -16.097 -23.971 1.00 98.81 547 THR A CA 1
ATOM 3909 C C . THR A 1 547 ? 10.278 -14.643 -23.511 1.00 98.81 547 THR A C 1
ATOM 3911 O O . THR A 1 547 ? 9.507 -14.299 -22.615 1.00 98.81 547 THR A O 1
ATOM 3914 N N . LEU A 1 548 ? 11.022 -13.778 -24.207 1.00 98.81 548 LEU A N 1
ATOM 3915 C CA . LEU A 1 548 ? 10.903 -12.321 -24.145 1.00 98.81 548 LEU A CA 1
ATOM 3916 C C . LEU A 1 548 ? 10.138 -11.794 -25.371 1.00 98.81 548 LEU A C 1
ATOM 3918 O O . LEU A 1 548 ? 10.556 -12.000 -26.512 1.00 98.81 548 LEU A O 1
ATOM 3922 N N . GLU A 1 549 ? 9.061 -11.044 -25.136 1.00 98.81 549 GLU A N 1
ATOM 3923 C CA . GLU A 1 549 ? 8.309 -10.312 -26.159 1.00 98.81 549 GLU A CA 1
ATOM 3924 C C . GLU A 1 549 ? 8.353 -8.796 -25.915 1.00 98.81 549 GLU A C 1
ATOM 3926 O O . GLU A 1 549 ? 7.784 -8.301 -24.943 1.00 98.81 549 GLU A O 1
ATOM 3931 N N . ALA A 1 550 ? 8.947 -8.040 -26.840 1.00 98.56 550 ALA A N 1
ATOM 3932 C CA . ALA A 1 550 ? 8.887 -6.577 -26.867 1.00 98.56 550 ALA A CA 1
ATOM 3933 C C . ALA A 1 550 ? 8.111 -6.108 -28.110 1.00 98.56 550 ALA A C 1
ATOM 3935 O O . ALA A 1 550 ? 8.625 -6.148 -29.230 1.00 98.56 550 ALA A O 1
ATOM 3936 N N . THR A 1 551 ? 6.845 -5.711 -27.946 1.00 98.44 551 THR A N 1
ATOM 3937 C CA . THR A 1 551 ? 5.918 -5.499 -29.082 1.00 98.44 551 THR A CA 1
ATOM 3938 C C . THR A 1 551 ? 5.191 -4.155 -29.039 1.00 98.44 551 THR A C 1
ATOM 3940 O O . THR A 1 551 ? 5.053 -3.556 -27.980 1.00 98.44 551 THR A O 1
ATOM 3943 N N . GLY A 1 552 ? 4.729 -3.633 -30.181 1.00 96.88 552 GLY A N 1
ATOM 3944 C CA . GLY A 1 552 ? 3.883 -2.423 -30.206 1.00 96.88 552 GLY A CA 1
ATOM 3945 C C . GLY A 1 552 ? 4.526 -1.173 -29.579 1.00 96.88 552 GLY A C 1
ATOM 3946 O O . GLY A 1 552 ? 3.834 -0.325 -29.023 1.00 96.88 552 GLY A O 1
ATOM 3947 N N . GLY A 1 553 ? 5.856 -1.081 -29.619 1.00 96.75 553 GLY A N 1
ATOM 3948 C CA . GLY A 1 553 ? 6.673 -0.048 -28.984 1.00 96.75 553 GLY A CA 1
ATOM 3949 C C . GLY A 1 553 ? 7.006 -0.283 -27.511 1.00 96.75 553 GLY A C 1
ATOM 3950 O O . GLY A 1 553 ? 7.332 0.676 -26.820 1.00 96.75 553 GLY A O 1
ATOM 3951 N N . GLY A 1 554 ? 6.920 -1.521 -27.019 1.00 98.19 554 GLY A N 1
ATOM 3952 C CA . GLY A 1 554 ? 7.456 -1.901 -25.709 1.00 98.19 554 GLY A CA 1
ATOM 3953 C C . GLY A 1 554 ? 8.987 -1.805 -25.661 1.00 98.19 554 GLY A C 1
ATOM 3954 O O . GLY A 1 554 ? 9.657 -2.213 -26.615 1.00 98.19 554 GLY A O 1
ATOM 3955 N N . GLN A 1 555 ? 9.548 -1.254 -24.579 1.00 97.88 555 GLN A N 1
ATOM 3956 C CA . GLN A 1 555 ? 10.988 -0.960 -24.489 1.00 97.88 555 GLN A CA 1
ATOM 3957 C C . GLN A 1 555 ? 11.627 -1.396 -23.164 1.00 97.88 555 GLN A C 1
ATOM 3959 O O . GLN A 1 555 ? 11.014 -1.301 -22.103 1.00 97.88 555 GLN A O 1
ATOM 3964 N N . VAL A 1 556 ? 12.897 -1.798 -23.230 1.00 97.94 556 VAL A N 1
ATOM 3965 C CA . VAL A 1 556 ? 13.791 -1.987 -22.074 1.00 97.94 556 VAL A CA 1
ATOM 3966 C C . VAL A 1 556 ? 14.930 -0.975 -22.187 1.00 97.94 556 VAL A C 1
ATOM 3968 O O . VAL A 1 556 ? 15.553 -0.884 -23.245 1.00 97.94 556 VAL A O 1
ATOM 3971 N N . ILE A 1 557 ? 15.151 -0.170 -21.144 1.00 93.62 557 ILE A N 1
ATOM 3972 C CA . ILE A 1 557 ? 15.929 1.073 -21.234 1.00 93.62 557 ILE A CA 1
ATOM 3973 C C . ILE A 1 557 ? 16.887 1.227 -20.044 1.00 93.62 557 ILE A C 1
ATOM 3975 O O . ILE A 1 557 ? 16.450 1.312 -18.896 1.00 93.62 557 ILE A O 1
ATOM 3979 N N . THR A 1 558 ? 18.178 1.379 -20.341 1.00 91.62 558 THR A N 1
ATOM 3980 C CA . THR A 1 558 ? 19.243 1.780 -19.394 1.00 91.62 558 THR A CA 1
ATOM 3981 C C . THR A 1 558 ? 19.982 3.049 -19.845 1.00 91.62 558 THR A C 1
ATOM 3983 O O . THR A 1 558 ? 21.042 3.388 -19.315 1.00 91.62 558 THR A O 1
ATOM 3986 N N . THR A 1 559 ? 19.428 3.757 -20.839 1.00 83.00 559 THR A N 1
ATOM 3987 C CA . THR A 1 559 ? 19.991 4.977 -21.437 1.00 83.00 559 THR A CA 1
ATOM 3988 C C . THR A 1 559 ? 20.336 6.042 -20.394 1.00 83.00 559 THR A C 1
ATOM 3990 O O . THR A 1 559 ? 19.552 6.291 -19.487 1.00 83.00 559 THR A O 1
ATOM 3993 N N . THR A 1 560 ? 21.460 6.739 -20.573 1.00 79.50 560 THR A N 1
ATOM 3994 C CA . THR A 1 560 ? 21.885 7.883 -19.741 1.00 79.50 560 THR A CA 1
ATOM 3995 C C . THR A 1 560 ? 21.716 9.224 -20.468 1.00 79.50 560 THR A C 1
ATOM 3997 O O . THR A 1 560 ? 21.794 9.298 -21.700 1.00 79.50 560 THR A O 1
ATOM 4000 N N . ARG A 1 561 ? 21.490 10.308 -19.712 1.00 71.06 561 ARG A N 1
ATOM 4001 C CA . ARG A 1 561 ? 21.196 11.652 -20.251 1.00 71.06 561 ARG A CA 1
ATOM 4002 C C . ARG A 1 561 ? 22.301 12.694 -20.037 1.00 71.06 561 ARG A C 1
ATOM 4004 O O . ARG A 1 561 ? 22.343 13.680 -20.771 1.00 71.06 561 ARG A O 1
ATOM 4011 N N . ASP A 1 562 ? 23.184 12.484 -19.064 1.00 71.50 562 ASP A N 1
ATOM 4012 C CA . ASP A 1 562 ? 24.184 13.468 -18.621 1.00 71.50 562 ASP A CA 1
ATOM 4013 C C . ASP A 1 562 ? 25.603 12.848 -18.611 1.00 71.50 562 ASP A C 1
ATOM 4015 O O . ASP A 1 562 ? 25.954 12.103 -19.525 1.00 71.50 562 ASP A O 1
ATOM 4019 N N . ILE A 1 563 ? 26.460 13.157 -17.633 1.00 68.00 563 ILE A N 1
ATOM 4020 C CA . ILE A 1 563 ? 27.858 12.678 -17.581 1.00 68.00 563 ILE A CA 1
ATOM 4021 C C . ILE A 1 563 ? 27.979 11.177 -17.236 1.00 68.00 563 ILE A C 1
ATOM 4023 O O . ILE A 1 563 ? 28.994 10.570 -17.562 1.00 68.00 563 ILE A O 1
ATOM 4027 N N . GLY A 1 564 ? 26.990 10.575 -16.566 1.00 73.44 564 GLY A N 1
ATOM 4028 C CA . GLY A 1 564 ? 27.058 9.172 -16.131 1.00 73.44 564 GLY A CA 1
ATOM 4029 C C . GLY A 1 564 ? 26.983 8.181 -17.293 1.00 73.44 564 GLY A C 1
ATOM 4030 O O . GLY A 1 564 ? 26.384 8.505 -18.315 1.00 73.44 564 GLY A O 1
ATOM 4031 N N . ASN A 1 565 ? 27.554 6.983 -17.138 1.00 84.06 565 ASN A N 1
ATOM 4032 C CA . ASN A 1 565 ? 27.491 5.935 -18.166 1.00 84.06 565 ASN A CA 1
ATOM 4033 C C . ASN A 1 565 ? 26.112 5.257 -18.189 1.00 84.06 565 ASN A C 1
ATOM 4035 O O . ASN A 1 565 ? 25.446 5.168 -17.155 1.00 84.06 565 ASN A O 1
ATOM 4039 N N . ALA A 1 566 ? 25.684 4.767 -19.354 1.00 87.00 566 ALA A N 1
ATOM 4040 C CA . ALA A 1 566 ? 24.480 3.940 -19.446 1.00 87.00 566 ALA A CA 1
ATOM 4041 C C . ALA A 1 566 ? 24.722 2.542 -18.851 1.00 87.00 566 ALA A C 1
ATOM 4043 O O . ALA A 1 566 ? 25.843 2.031 -18.869 1.00 87.00 566 ALA A O 1
ATOM 4044 N N . GLY A 1 567 ? 23.662 1.943 -18.308 1.00 91.25 567 GLY A N 1
ATOM 4045 C CA . GLY A 1 567 ? 23.722 0.629 -17.664 1.00 91.25 567 GLY A CA 1
ATOM 4046 C C . GLY A 1 567 ? 23.688 -0.539 -18.650 1.00 91.25 567 GLY A C 1
ATOM 4047 O O . GLY A 1 567 ? 23.529 -0.366 -19.861 1.00 91.25 567 GLY A O 1
ATOM 4048 N N . GLU A 1 568 ? 23.799 -1.747 -18.117 1.00 94.81 568 GLU A N 1
ATOM 4049 C CA . GLU A 1 568 ? 23.778 -3.004 -18.862 1.00 94.81 568 GLU A CA 1
ATOM 4050 C C . GLU A 1 568 ? 22.364 -3.581 -18.991 1.00 94.81 568 GLU A C 1
ATOM 4052 O O . GLU A 1 568 ? 21.587 -3.569 -18.035 1.00 94.81 568 GLU A O 1
ATOM 4057 N N . ILE A 1 569 ? 22.045 -4.132 -20.164 1.00 98.06 569 ILE A N 1
ATOM 4058 C CA . ILE A 1 569 ? 20.872 -4.986 -20.368 1.00 98.06 569 ILE A CA 1
ATOM 4059 C C . ILE A 1 569 ? 21.360 -6.407 -20.643 1.00 98.06 569 ILE A C 1
ATOM 4061 O O . ILE A 1 569 ? 21.985 -6.653 -21.673 1.00 98.06 569 ILE A O 1
ATOM 4065 N N . GLN A 1 570 ? 21.025 -7.342 -19.758 1.00 98.69 570 GLN A N 1
ATOM 4066 C CA . GLN A 1 570 ? 21.274 -8.769 -19.939 1.00 98.69 570 GLN A CA 1
ATOM 4067 C C . GLN A 1 570 ? 19.954 -9.520 -20.136 1.00 98.69 570 GLN A C 1
ATOM 4069 O O . GLN A 1 570 ? 19.036 -9.407 -19.320 1.00 98.69 570 GLN A O 1
ATOM 4074 N N . VAL A 1 571 ? 19.868 -10.318 -21.199 1.00 98.75 571 VAL A N 1
ATOM 4075 C CA . VAL A 1 571 ? 18.722 -11.186 -21.490 1.00 98.75 571 VAL A CA 1
ATOM 4076 C C . VAL A 1 571 ? 19.207 -12.613 -21.715 1.00 98.75 571 VAL A C 1
ATOM 4078 O O . VAL A 1 571 ? 19.951 -12.859 -22.659 1.00 98.75 571 VAL A O 1
ATOM 4081 N N . ASN A 1 572 ? 18.725 -13.543 -20.894 1.00 98.69 572 ASN A N 1
ATOM 4082 C CA . ASN A 1 572 ? 18.922 -14.980 -21.074 1.00 98.69 572 ASN A CA 1
ATOM 4083 C C . ASN A 1 572 ? 17.555 -15.609 -21.382 1.00 98.69 572 ASN A C 1
ATOM 4085 O O . ASN A 1 572 ? 16.657 -15.561 -20.530 1.00 98.69 572 ASN A O 1
ATOM 4089 N N . ALA A 1 573 ? 17.367 -16.137 -22.596 1.00 98.25 573 ALA A N 1
ATOM 4090 C CA . ALA A 1 573 ? 16.072 -16.666 -23.018 1.00 98.25 573 ALA A CA 1
ATOM 4091 C C . ALA A 1 573 ? 16.120 -17.760 -24.083 1.00 98.25 573 ALA A C 1
ATOM 4093 O O . ALA A 1 573 ? 17.013 -17.766 -24.903 1.00 98.25 573 ALA A O 1
ATOM 4094 N N . ASP A 1 574 ? 15.109 -18.627 -24.198 1.00 98.38 574 ASP A N 1
ATOM 4095 C CA . ASP A 1 574 ? 15.044 -19.521 -25.370 1.00 98.38 574 ASP A CA 1
ATOM 4096 C C . ASP A 1 574 ? 14.658 -18.745 -26.640 1.00 98.38 574 ASP A C 1
ATOM 4098 O O . ASP A 1 574 ? 15.132 -19.035 -27.745 1.00 98.38 574 ASP A O 1
ATOM 4102 N N . ARG A 1 575 ? 13.771 -17.751 -26.504 1.00 98.75 575 ARG A N 1
ATOM 4103 C CA . ARG A 1 575 ? 13.273 -16.948 -27.625 1.00 98.75 575 ARG A CA 1
ATOM 4104 C C . ARG A 1 575 ? 13.159 -15.467 -27.282 1.00 98.75 575 ARG A C 1
ATOM 4106 O O . ARG A 1 575 ? 12.474 -15.089 -26.337 1.00 98.75 575 ARG A O 1
ATOM 4113 N N . VAL A 1 576 ? 13.707 -14.622 -28.150 1.00 98.88 576 VAL A N 1
ATOM 4114 C CA . VAL A 1 576 ? 13.553 -13.163 -28.102 1.00 98.88 576 VAL A CA 1
ATOM 4115 C C . VAL A 1 576 ? 12.814 -12.680 -29.349 1.00 98.88 576 VAL A C 1
ATOM 4117 O O . VAL A 1 576 ? 13.315 -12.796 -30.468 1.00 98.88 576 VAL A O 1
ATOM 4120 N N . ASN A 1 577 ? 11.628 -12.102 -29.157 1.00 98.75 577 ASN A N 1
ATOM 4121 C CA . ASN A 1 577 ? 10.790 -11.539 -30.214 1.00 98.75 577 ASN A CA 1
ATOM 4122 C C . ASN A 1 577 ? 10.593 -10.035 -29.994 1.00 98.75 577 ASN A C 1
ATOM 4124 O O . ASN A 1 577 ? 9.905 -9.620 -29.061 1.00 98.75 577 ASN A O 1
ATOM 4128 N N . ILE A 1 578 ? 11.133 -9.209 -30.890 1.00 98.75 578 ILE A N 1
ATOM 4129 C CA . ILE A 1 578 ? 10.979 -7.751 -30.848 1.00 98.75 578 ILE A CA 1
ATOM 4130 C C . ILE A 1 578 ? 10.300 -7.289 -32.136 1.00 98.75 578 ILE A C 1
ATOM 4132 O O . ILE A 1 578 ? 10.793 -7.568 -33.230 1.00 98.75 578 ILE A O 1
ATOM 4136 N N . SER A 1 579 ? 9.164 -6.595 -32.037 1.00 98.50 579 SER A N 1
ATOM 4137 C CA . SER A 1 579 ? 8.436 -6.153 -33.234 1.00 98.50 579 SER A CA 1
ATOM 4138 C C . SER A 1 579 ? 7.611 -4.882 -33.071 1.00 98.50 579 SER A C 1
ATOM 4140 O O . SER A 1 579 ? 7.053 -4.592 -32.011 1.00 98.50 579 SER A O 1
ATOM 4142 N N . GLY A 1 580 ? 7.487 -4.135 -34.163 1.00 97.44 580 GLY A N 1
ATOM 4143 C CA . GLY A 1 580 ? 6.562 -3.017 -34.278 1.00 97.44 580 GLY A CA 1
ATOM 4144 C C . GLY A 1 580 ? 7.018 -1.742 -33.571 1.00 97.44 580 GLY A C 1
ATOM 4145 O O . GLY A 1 580 ? 8.127 -1.623 -33.046 1.00 97.44 580 GLY A O 1
ATOM 4146 N N . SER A 1 581 ? 6.119 -0.765 -33.568 1.00 96.88 581 SER A N 1
ATOM 4147 C CA . SER A 1 581 ? 6.325 0.548 -32.971 1.00 96.88 581 SER A CA 1
ATOM 4148 C C . SER A 1 581 ? 5.038 1.062 -32.334 1.00 96.88 581 SER A C 1
ATOM 4150 O O . SER A 1 581 ? 3.937 0.661 -32.705 1.00 96.88 581 SER A O 1
ATOM 4152 N N . ASP A 1 582 ? 5.187 1.944 -31.354 1.00 95.25 582 ASP A N 1
ATOM 4153 C CA . ASP A 1 582 ? 4.111 2.623 -30.654 1.00 95.25 582 ASP A CA 1
ATOM 4154 C C . ASP A 1 582 ? 3.556 3.746 -31.548 1.00 95.25 582 ASP A C 1
ATOM 4156 O O . ASP A 1 582 ? 4.208 4.786 -31.728 1.00 95.25 582 ASP A O 1
ATOM 4160 N N . PRO A 1 583 ? 2.333 3.596 -32.094 1.00 93.31 583 PRO A N 1
ATOM 4161 C CA . PRO A 1 583 ? 1.751 4.585 -33.002 1.00 93.31 583 PRO A CA 1
ATOM 4162 C C . PRO A 1 583 ? 1.439 5.913 -32.300 1.00 93.31 583 PRO A C 1
ATOM 4164 O O . PRO A 1 583 ? 1.134 6.924 -32.935 1.00 93.31 583 PRO A O 1
ATOM 4167 N N . THR A 1 584 ? 1.498 5.924 -30.975 1.00 90.31 584 THR A N 1
ATOM 4168 C CA . THR A 1 584 ? 1.016 7.002 -30.130 1.00 90.31 584 THR A CA 1
ATOM 4169 C C . THR A 1 584 ? 2.136 7.913 -29.643 1.00 90.31 584 THR A C 1
ATOM 4171 O O . THR A 1 584 ? 1.880 9.079 -29.327 1.00 90.31 584 THR A O 1
ATOM 4174 N N . TYR A 1 585 ? 3.381 7.427 -29.676 1.00 90.50 585 TYR A N 1
ATOM 4175 C CA . TYR A 1 585 ? 4.584 8.115 -29.211 1.00 90.50 585 TYR A CA 1
ATOM 4176 C C . TYR A 1 585 ? 4.665 9.582 -29.663 1.00 90.50 585 TYR A C 1
ATOM 4178 O O . TYR A 1 585 ? 4.849 10.480 -28.845 1.00 90.50 585 TYR A O 1
ATOM 4186 N N . ARG A 1 586 ? 4.464 9.870 -30.957 1.00 89.12 586 ARG A N 1
ATOM 4187 C CA . ARG A 1 586 ? 4.560 11.249 -31.480 1.00 89.12 586 ARG A CA 1
ATOM 4188 C C . ARG A 1 586 ? 3.525 12.188 -30.862 1.00 89.12 586 ARG A C 1
ATOM 4190 O O . ARG A 1 586 ? 3.862 13.304 -30.475 1.00 89.12 586 ARG A O 1
ATOM 4197 N N . SER A 1 587 ? 2.284 11.724 -30.738 1.00 86.94 587 SER A N 1
ATOM 4198 C CA . SER A 1 587 ? 1.188 12.494 -30.138 1.00 86.94 587 SER A CA 1
ATOM 4199 C C . SER A 1 587 ? 1.448 12.748 -28.654 1.00 86.94 587 SER A C 1
ATOM 4201 O O . SER A 1 587 ? 1.207 13.844 -28.147 1.00 86.94 587 SER A O 1
ATOM 4203 N N . ARG A 1 588 ? 2.003 11.746 -27.967 1.00 85.38 588 ARG A N 1
ATOM 4204 C CA . ARG A 1 588 ? 2.438 11.841 -26.575 1.00 85.38 588 ARG A CA 1
ATOM 4205 C C . ARG A 1 588 ? 3.539 12.887 -26.393 1.00 85.38 588 ARG A C 1
ATOM 4207 O O . ARG A 1 588 ? 3.379 13.806 -25.596 1.00 85.38 588 ARG A O 1
ATOM 4214 N N . VAL A 1 589 ? 4.601 12.827 -27.192 1.00 83.94 589 VAL A N 1
ATOM 4215 C CA . VAL A 1 589 ? 5.692 13.814 -27.157 1.00 83.94 589 VAL A CA 1
ATOM 4216 C C . VAL A 1 589 ? 5.184 15.229 -27.448 1.00 83.94 589 VAL A C 1
ATOM 4218 O O . VAL A 1 589 ? 5.569 16.177 -26.764 1.00 83.94 589 VAL A O 1
ATOM 4221 N N . GLN A 1 590 ? 4.282 15.391 -28.420 1.00 84.62 590 GLN A N 1
ATOM 4222 C CA . GLN A 1 590 ? 3.699 16.695 -28.743 1.00 84.62 590 GLN A CA 1
ATOM 4223 C C . GLN A 1 590 ? 2.912 17.284 -27.562 1.00 84.62 590 GLN A C 1
ATOM 4225 O O . GLN A 1 590 ? 3.026 18.483 -27.290 1.00 84.62 590 GLN A O 1
ATOM 4230 N N . LYS A 1 591 ? 2.138 16.444 -26.860 1.00 79.81 591 LYS A N 1
ATOM 4231 C CA . LYS A 1 591 ? 1.283 16.852 -25.738 1.00 79.81 591 LYS A CA 1
ATOM 4232 C C . LYS A 1 591 ? 2.076 17.109 -24.450 1.00 79.81 591 LYS A C 1
ATOM 4234 O O . LYS A 1 591 ? 1.825 18.116 -23.800 1.00 79.81 591 LYS A O 1
ATOM 4239 N N . PHE A 1 592 ? 3.034 16.249 -24.100 1.00 74.44 592 PHE A N 1
ATOM 4240 C CA . PHE A 1 592 ? 3.683 16.260 -22.777 1.00 74.44 592 PHE A CA 1
ATOM 4241 C C . PHE A 1 592 ? 5.161 16.657 -22.781 1.00 74.44 592 PHE A C 1
ATOM 4243 O O . PHE A 1 592 ? 5.741 16.817 -21.714 1.00 74.44 592 PHE A O 1
ATOM 4250 N N . LYS A 1 593 ? 5.752 16.891 -23.959 1.00 74.19 593 LYS A N 1
ATOM 4251 C CA . LYS A 1 593 ? 7.189 17.158 -24.159 1.00 74.19 593 LYS A CA 1
ATOM 4252 C C . LYS A 1 593 ? 8.075 15.936 -23.878 1.00 74.19 593 LYS A C 1
ATOM 4254 O O . LYS A 1 593 ? 7.674 14.970 -23.233 1.00 74.19 593 LYS A O 1
ATOM 4259 N N . LEU A 1 594 ? 9.299 15.984 -24.407 1.00 62.97 594 LEU A N 1
ATOM 4260 C CA . LEU A 1 594 ? 10.265 14.879 -24.342 1.00 62.97 594 LEU A CA 1
ATOM 4261 C C . LEU A 1 594 ? 10.708 14.552 -22.913 1.00 62.97 594 LEU A C 1
ATOM 4263 O O . LEU A 1 594 ? 10.874 13.387 -22.593 1.00 62.97 594 LEU A O 1
ATOM 4267 N N . ASP A 1 595 ? 10.814 15.544 -22.028 1.00 66.38 595 ASP A N 1
ATOM 4268 C CA . ASP A 1 595 ? 11.280 15.314 -20.649 1.00 66.38 595 ASP A CA 1
ATOM 4269 C C . ASP A 1 595 ? 10.305 14.495 -19.795 1.00 66.38 595 ASP A C 1
ATOM 4271 O O . ASP A 1 595 ? 10.658 14.024 -18.718 1.00 66.38 595 ASP A O 1
ATOM 4275 N N . THR A 1 596 ? 9.072 14.324 -20.276 1.00 69.94 596 THR A N 1
ATOM 4276 C CA . THR A 1 596 ? 8.041 13.518 -19.617 1.00 69.94 596 THR A CA 1
ATOM 4277 C C . THR A 1 596 ? 7.863 12.152 -20.292 1.00 69.94 596 THR A C 1
ATOM 4279 O O . THR A 1 596 ? 7.604 11.166 -19.606 1.00 69.94 596 THR A O 1
ATOM 4282 N N . VAL A 1 597 ? 8.050 12.067 -21.616 1.00 78.75 597 VAL A N 1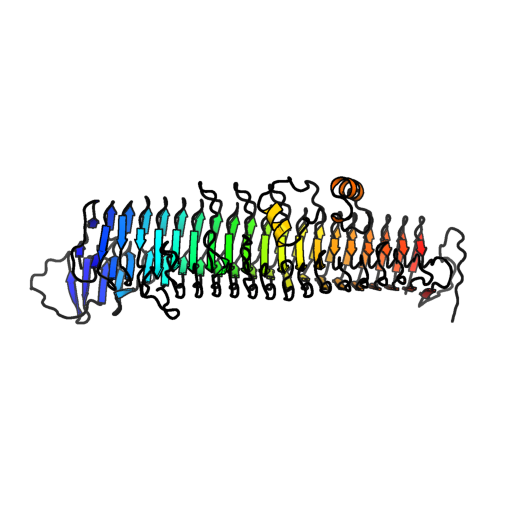
ATOM 4283 C CA . VAL A 1 597 ? 7.958 10.813 -22.384 1.00 78.75 597 VAL A CA 1
ATOM 4284 C C . VAL A 1 597 ? 9.340 10.177 -22.510 1.00 78.75 597 VAL A C 1
ATOM 4286 O O . VAL A 1 597 ? 10.097 10.502 -23.419 1.00 78.75 597 VAL A O 1
ATOM 4289 N N . ARG A 1 598 ? 9.647 9.229 -21.620 1.00 81.31 598 ARG A N 1
ATOM 4290 C CA . ARG A 1 598 ? 10.985 8.616 -21.489 1.00 81.31 598 ARG A CA 1
ATOM 4291 C C . ARG A 1 598 ? 11.314 7.514 -22.507 1.00 81.31 598 ARG A C 1
ATOM 4293 O O . ARG A 1 598 ? 12.356 6.876 -22.408 1.00 81.31 598 ARG A O 1
ATOM 4300 N N . ASN A 1 599 ? 10.436 7.268 -23.479 1.00 89.31 599 ASN A N 1
ATOM 4301 C CA . ASN A 1 599 ? 10.686 6.291 -24.537 1.00 89.31 599 ASN A CA 1
ATOM 4302 C C . ASN A 1 599 ? 11.822 6.742 -25.480 1.00 89.31 599 ASN A C 1
ATOM 4304 O O . ASN A 1 599 ? 11.866 7.903 -25.898 1.00 89.31 599 ASN A O 1
ATOM 4308 N N . GLN A 1 600 ? 12.654 5.798 -25.928 1.00 89.38 600 GLN A N 1
ATOM 4309 C CA . GLN A 1 600 ? 13.753 6.007 -26.887 1.00 89.38 600 GLN A CA 1
ATOM 4310 C C . GLN A 1 600 ? 13.243 6.002 -28.343 1.00 89.38 600 GLN A C 1
ATOM 4312 O O . GLN A 1 600 ? 13.676 5.234 -29.202 1.00 89.38 600 GLN A O 1
ATOM 4317 N N . GLY A 1 601 ? 12.251 6.850 -28.623 1.00 91.19 601 GLY A N 1
ATOM 4318 C CA . GLY A 1 601 ? 11.493 6.823 -29.873 1.00 91.19 601 GLY A CA 1
ATOM 4319 C C . GLY A 1 601 ? 10.286 5.883 -29.818 1.00 91.19 601 GLY A C 1
ATOM 4320 O O . GLY A 1 601 ? 9.914 5.386 -28.760 1.00 91.19 601 GLY A O 1
ATOM 4321 N N . ALA A 1 602 ? 9.664 5.647 -30.976 1.00 94.94 602 ALA A N 1
ATOM 4322 C CA . ALA A 1 602 ? 8.456 4.824 -31.083 1.00 94.94 602 ALA A CA 1
ATOM 4323 C C . ALA A 1 602 ? 8.730 3.314 -31.202 1.00 94.94 602 ALA A C 1
ATOM 4325 O O . ALA A 1 602 ? 7.833 2.520 -30.961 1.00 94.94 602 ALA A O 1
ATOM 4326 N N . ALA A 1 603 ? 9.916 2.895 -31.641 1.00 97.38 603 ALA A N 1
ATOM 4327 C CA . ALA A 1 603 ? 10.183 1.488 -31.948 1.00 97.38 603 ALA A CA 1
ATOM 4328 C C . ALA A 1 603 ? 10.202 0.606 -30.691 1.00 97.38 603 ALA A C 1
ATOM 4330 O O . ALA A 1 603 ? 10.663 1.049 -29.641 1.00 97.38 603 ALA A O 1
ATOM 4331 N N . SER A 1 604 ? 9.766 -0.650 -30.810 1.00 98.50 604 SER A N 1
ATOM 4332 C CA . SER A 1 604 ? 10.040 -1.663 -29.785 1.00 98.50 604 SER A CA 1
ATOM 4333 C C . SER A 1 604 ? 11.534 -1.958 -29.729 1.00 98.50 604 SER A C 1
ATOM 4335 O O . SER A 1 604 ? 12.195 -1.956 -30.777 1.00 98.50 604 SER A O 1
ATOM 4337 N N . GLY A 1 605 ? 12.073 -2.253 -28.546 1.00 97.94 605 GLY A N 1
ATOM 4338 C CA . GLY A 1 605 ? 13.496 -2.565 -28.478 1.00 97.94 605 GLY A CA 1
ATOM 4339 C C . GLY A 1 605 ? 14.168 -2.598 -27.120 1.00 97.94 605 GLY A C 1
ATOM 4340 O O . GLY A 1 605 ? 13.553 -2.361 -26.081 1.00 97.94 605 GLY A O 1
ATOM 4341 N N . LEU A 1 606 ? 15.470 -2.868 -27.187 1.00 98.12 606 LEU A N 1
ATOM 4342 C CA . LEU A 1 606 ? 16.418 -2.775 -26.081 1.00 98.12 606 LEU A CA 1
ATOM 4343 C C . LEU A 1 606 ? 17.339 -1.578 -26.342 1.00 98.12 606 LEU A C 1
ATOM 4345 O O . LEU A 1 606 ? 17.897 -1.458 -27.436 1.00 98.12 606 LEU A O 1
ATOM 4349 N N . PHE A 1 607 ? 17.476 -0.688 -25.361 1.00 95.06 607 PHE A N 1
ATOM 4350 C CA . PHE A 1 607 ? 18.162 0.590 -25.530 1.00 95.06 607 PHE A CA 1
ATOM 4351 C C . PHE A 1 607 ? 19.100 0.870 -24.353 1.00 95.06 607 PHE A C 1
ATOM 4353 O O . PHE A 1 607 ? 18.644 1.187 -23.254 1.00 95.06 607 PHE A O 1
ATOM 4360 N N . ALA A 1 608 ? 20.406 0.826 -24.609 1.00 93.00 608 ALA A N 1
ATOM 4361 C CA . ALA A 1 608 ? 21.447 1.244 -23.669 1.00 93.00 608 ALA A CA 1
ATOM 4362 C C . ALA A 1 608 ? 22.263 2.401 -24.274 1.00 93.00 608 ALA A C 1
ATOM 4364 O O . ALA A 1 608 ? 23.484 2.346 -24.416 1.00 93.00 608 ALA A O 1
ATOM 4365 N N . ASN A 1 609 ? 21.552 3.443 -24.715 1.00 88.12 609 ASN A N 1
ATOM 4366 C CA . ASN A 1 609 ? 22.120 4.561 -25.471 1.00 88.12 609 ASN A CA 1
ATOM 4367 C C . ASN A 1 609 ? 22.684 5.661 -24.555 1.00 88.12 609 ASN A C 1
ATOM 4369 O O . ASN A 1 609 ? 22.478 5.660 -23.342 1.00 88.12 609 ASN A O 1
ATOM 4373 N N . THR A 1 610 ? 23.285 6.685 -25.157 1.00 85.31 610 THR A N 1
ATOM 4374 C CA . THR A 1 610 ? 23.470 8.003 -24.528 1.00 85.31 610 THR A CA 1
ATOM 4375 C C . THR A 1 610 ? 22.712 9.086 -25.300 1.00 85.31 610 THR A C 1
ATOM 4377 O O . THR A 1 610 ? 22.602 9.029 -26.530 1.00 85.31 610 THR A O 1
ATOM 4380 N N . GLU A 1 611 ? 22.125 10.063 -24.599 1.00 80.56 611 GLU A N 1
ATOM 4381 C CA . GLU A 1 611 ? 21.422 11.193 -25.233 1.00 80.56 611 GLU A CA 1
ATOM 4382 C C . GLU A 1 611 ? 22.384 12.289 -25.740 1.00 80.56 611 GLU A C 1
ATOM 4384 O O . GLU A 1 611 ? 23.563 12.322 -25.397 1.00 80.56 611 GLU A O 1
ATOM 4389 N N . SER A 1 612 ? 21.885 13.233 -26.551 1.00 76.69 612 SER A N 1
ATOM 4390 C CA . SER A 1 612 ? 22.708 14.196 -27.313 1.00 76.69 612 SER A CA 1
ATOM 4391 C C . SER A 1 612 ? 23.607 15.125 -26.489 1.00 76.69 612 SER A C 1
ATOM 4393 O O . SER A 1 612 ? 24.560 15.693 -27.017 1.00 76.69 612 SER A O 1
ATOM 4395 N N . ASN A 1 613 ? 23.297 15.308 -25.206 1.00 74.69 613 ASN A N 1
ATOM 4396 C CA . ASN A 1 613 ? 24.078 16.139 -24.287 1.00 74.69 613 ASN A CA 1
ATOM 4397 C C . ASN A 1 613 ? 24.962 15.311 -23.343 1.00 74.69 613 ASN A C 1
ATOM 4399 O O . ASN A 1 613 ? 25.669 15.887 -22.518 1.00 74.69 613 ASN A O 1
ATOM 4403 N N . SER A 1 614 ? 24.934 13.982 -23.462 1.00 77.25 614 SER A N 1
ATOM 4404 C CA . SER A 1 614 ? 25.680 13.087 -22.591 1.00 77.25 614 SER A CA 1
ATOM 4405 C C . SER A 1 614 ? 27.180 13.104 -22.904 1.00 77.25 614 SER A C 1
ATOM 4407 O O . SER A 1 614 ? 27.614 13.247 -24.052 1.00 77.25 614 SER A O 1
ATOM 4409 N N . VAL A 1 615 ? 27.993 12.966 -21.858 1.00 75.69 615 VAL A N 1
ATOM 4410 C CA . VAL A 1 615 ? 29.452 12.772 -21.964 1.00 75.69 615 VAL A CA 1
ATOM 4411 C C . VAL A 1 615 ? 29.851 11.349 -21.549 1.00 75.69 615 VAL A C 1
ATOM 4413 O O . VAL A 1 615 ? 30.978 10.945 -21.823 1.00 75.69 615 VAL A O 1
ATOM 4416 N N . GLY A 1 616 ? 28.937 10.600 -20.924 1.00 76.19 616 GLY A N 1
ATOM 4417 C CA . GLY A 1 616 ? 29.139 9.202 -20.553 1.00 76.19 616 GLY A CA 1
ATOM 4418 C C . GLY A 1 616 ? 29.187 8.277 -21.766 1.00 76.19 616 GLY A C 1
ATOM 4419 O O . GLY A 1 616 ? 28.754 8.642 -22.863 1.00 76.19 616 GLY A O 1
ATOM 4420 N N . ASP A 1 617 ? 29.733 7.083 -21.561 1.00 82.75 617 ASP A N 1
ATOM 4421 C CA . ASP A 1 617 ? 29.801 6.035 -22.576 1.00 82.75 617 ASP A CA 1
ATOM 4422 C C . ASP A 1 617 ? 28.452 5.294 -22.699 1.00 82.75 617 ASP A C 1
ATOM 4424 O O . ASP A 1 617 ? 27.664 5.218 -21.745 1.00 82.75 617 ASP A O 1
ATOM 4428 N N . GLY A 1 618 ? 28.182 4.762 -23.896 1.00 81.94 618 GLY A N 1
ATOM 4429 C CA . GLY A 1 618 ? 27.048 3.873 -24.155 1.00 81.94 618 GLY A CA 1
ATOM 4430 C C . GLY A 1 618 ? 27.137 2.588 -23.334 1.00 81.94 618 GLY A C 1
ATOM 4431 O O . GLY A 1 618 ? 28.227 2.131 -22.991 1.00 81.94 618 GLY A O 1
ATOM 4432 N N . GLY A 1 619 ? 25.979 2.018 -23.008 1.00 90.31 619 GLY A N 1
ATOM 4433 C CA . GLY A 1 619 ? 25.878 0.828 -22.172 1.00 90.31 619 GLY A CA 1
ATOM 4434 C C . GLY A 1 619 ? 26.117 -0.451 -22.967 1.00 90.31 619 GLY A C 1
ATOM 4435 O O . GLY A 1 619 ? 26.333 -0.425 -24.179 1.00 90.31 619 GLY A O 1
ATOM 4436 N N . ASN A 1 620 ? 26.065 -1.590 -22.284 1.00 93.69 620 ASN A N 1
ATOM 4437 C CA . ASN A 1 620 ? 26.236 -2.891 -22.923 1.00 93.69 620 ASN A CA 1
ATOM 4438 C C . ASN A 1 620 ? 24.904 -3.628 -23.030 1.00 93.69 620 ASN A C 1
ATOM 4440 O O . ASN A 1 620 ? 24.040 -3.514 -22.159 1.00 93.69 620 ASN A O 1
ATOM 4444 N N . ILE A 1 621 ? 24.759 -4.404 -24.096 1.00 97.69 621 ILE A N 1
ATOM 4445 C CA . ILE A 1 621 ? 23.622 -5.289 -24.304 1.00 97.69 621 ILE A CA 1
ATOM 4446 C C . ILE A 1 621 ? 24.154 -6.702 -24.553 1.00 97.69 621 ILE A C 1
ATOM 4448 O O . ILE A 1 621 ? 24.839 -6.933 -25.548 1.00 97.69 621 ILE A O 1
ATOM 4452 N N . PHE A 1 622 ? 23.793 -7.635 -23.673 1.00 98.38 622 PHE A N 1
ATOM 4453 C CA . PHE A 1 622 ? 24.110 -9.059 -23.774 1.00 98.38 622 PHE A CA 1
ATOM 4454 C C . PHE A 1 622 ? 22.820 -9.847 -23.995 1.00 98.38 622 PHE A C 1
ATOM 4456 O O . PHE A 1 622 ? 21.917 -9.795 -23.154 1.00 98.38 622 PHE A O 1
ATOM 4463 N N . LEU A 1 623 ? 22.709 -10.561 -25.118 1.00 98.19 623 LEU A N 1
ATOM 4464 C CA . LEU A 1 623 ? 21.612 -11.510 -25.337 1.00 98.19 623 LEU A CA 1
ATOM 4465 C C . LEU A 1 623 ? 22.180 -12.899 -25.588 1.00 98.19 623 LEU A C 1
ATOM 4467 O O . LEU A 1 623 ? 22.932 -13.093 -26.542 1.00 98.19 623 LEU A O 1
ATOM 4471 N N . ASP A 1 624 ? 21.723 -13.847 -24.786 1.00 98.50 624 ASP A N 1
ATOM 4472 C CA . ASP A 1 624 ? 21.913 -15.278 -24.981 1.00 98.50 624 ASP A CA 1
ATOM 4473 C C . ASP A 1 624 ? 20.542 -15.905 -25.258 1.00 98.50 624 ASP A C 1
ATOM 4475 O O . ASP A 1 624 ? 19.663 -15.892 -24.384 1.00 98.50 624 ASP A O 1
ATOM 4479 N N . ALA A 1 625 ? 20.319 -16.358 -26.499 1.00 97.81 625 ALA A N 1
ATOM 4480 C CA . ALA A 1 625 ? 19.084 -17.043 -26.852 1.00 97.81 625 ALA A CA 1
ATOM 4481 C C . ALA A 1 625 ? 19.140 -17.957 -28.072 1.00 97.81 625 ALA A C 1
ATOM 4483 O O . ALA A 1 625 ? 19.657 -17.573 -29.110 1.00 97.81 625 ALA A O 1
ATOM 4484 N N . ASN A 1 626 ? 18.428 -19.091 -28.048 1.00 97.75 626 ASN A N 1
ATOM 4485 C CA . ASN A 1 626 ? 18.359 -19.995 -29.210 1.00 97.75 626 ASN A CA 1
ATOM 4486 C C . ASN A 1 626 ? 17.820 -19.287 -30.467 1.00 97.75 626 ASN A C 1
ATOM 4488 O O . ASN A 1 626 ? 18.276 -19.517 -31.588 1.00 97.75 626 ASN A O 1
ATOM 4492 N N . THR A 1 627 ? 16.815 -18.419 -30.319 1.00 98.38 627 THR A N 1
ATOM 4493 C CA . THR A 1 627 ? 16.252 -17.665 -31.448 1.00 98.38 627 THR A CA 1
ATOM 4494 C C . THR A 1 627 ? 16.003 -16.206 -31.103 1.00 98.38 627 THR A C 1
ATOM 4496 O O . THR A 1 627 ? 15.199 -15.892 -30.228 1.00 98.38 627 THR A O 1
ATOM 4499 N N . ILE A 1 628 ? 16.594 -15.309 -31.892 1.00 98.69 628 ILE A N 1
ATOM 4500 C CA . ILE A 1 628 ? 16.393 -13.863 -31.816 1.00 98.69 628 ILE A CA 1
ATOM 4501 C C . ILE A 1 628 ? 15.742 -13.373 -33.112 1.00 98.69 628 ILE A C 1
ATOM 4503 O O . ILE A 1 628 ? 16.249 -13.575 -34.217 1.00 98.69 628 ILE A O 1
ATOM 4507 N N . THR A 1 629 ? 14.600 -12.701 -32.988 1.00 98.62 629 THR A N 1
ATOM 4508 C CA . THR A 1 629 ? 13.837 -12.163 -34.116 1.00 98.62 629 THR A CA 1
ATOM 4509 C C . THR A 1 629 ? 13.488 -10.695 -33.886 1.00 98.62 629 THR A C 1
ATOM 4511 O O . THR A 1 629 ? 12.730 -10.363 -32.978 1.00 98.62 629 THR A O 1
ATOM 4514 N N . LEU A 1 630 ? 14.007 -9.817 -34.748 1.00 98.56 630 LEU A N 1
ATOM 4515 C CA . LEU A 1 630 ? 13.667 -8.395 -34.809 1.00 98.56 630 LEU A CA 1
ATOM 4516 C C . LEU A 1 630 ? 12.882 -8.128 -36.095 1.00 98.56 630 LEU A C 1
ATOM 4518 O O . LEU A 1 630 ? 13.363 -8.425 -37.193 1.00 98.56 630 LEU A O 1
ATOM 4522 N N . GLN A 1 631 ? 11.686 -7.553 -35.974 1.00 97.44 631 GLN A N 1
ATOM 4523 C CA . GLN A 1 631 ? 10.806 -7.270 -37.110 1.00 97.44 631 GLN A CA 1
ATOM 4524 C C . GLN A 1 631 ? 10.195 -5.870 -37.039 1.00 97.44 631 GLN A C 1
ATOM 4526 O O . GLN A 1 631 ? 10.100 -5.268 -35.977 1.00 97.44 631 GLN A O 1
ATOM 4531 N N . ASP A 1 632 ? 9.729 -5.366 -38.177 1.00 97.06 632 ASP A N 1
ATOM 4532 C CA . ASP A 1 632 ? 8.824 -4.215 -38.252 1.00 97.06 632 ASP A CA 1
ATOM 4533 C C . ASP A 1 632 ? 9.336 -2.979 -37.491 1.00 97.06 632 ASP A C 1
ATOM 4535 O O . ASP A 1 632 ? 8.681 -2.476 -36.584 1.00 97.06 632 ASP A O 1
ATOM 4539 N N . GLU A 1 633 ? 10.513 -2.481 -37.883 1.00 96.81 633 GLU A N 1
ATOM 4540 C CA . GLU A 1 633 ? 11.195 -1.317 -37.278 1.00 96.81 633 GLU A CA 1
ATOM 4541 C C . GLU A 1 633 ? 11.794 -1.534 -35.875 1.00 96.81 633 GLU A C 1
ATOM 4543 O O . GLU A 1 633 ? 12.331 -0.579 -35.309 1.00 96.81 633 GLU A O 1
ATOM 4548 N N . ALA A 1 634 ? 11.757 -2.760 -35.339 1.00 98.19 634 ALA A N 1
ATOM 4549 C CA . ALA A 1 634 ? 12.378 -3.119 -34.062 1.00 98.19 634 ALA A CA 1
ATOM 4550 C C . ALA A 1 634 ? 13.867 -2.753 -33.984 1.00 98.19 634 ALA A C 1
ATOM 4552 O O . ALA A 1 634 ? 14.599 -2.840 -34.979 1.00 98.19 634 ALA A O 1
ATOM 4553 N N . ARG A 1 635 ? 14.317 -2.378 -32.781 1.00 98.12 635 ARG A N 1
ATOM 4554 C CA . ARG A 1 635 ? 15.676 -1.882 -32.543 1.00 98.12 635 ARG A CA 1
ATOM 4555 C C . ARG A 1 635 ? 16.362 -2.554 -31.359 1.00 98.12 635 ARG A C 1
ATOM 4557 O O . ARG A 1 635 ? 15.738 -2.806 -30.336 1.00 98.12 635 ARG A O 1
ATOM 4564 N N . ILE A 1 636 ? 17.662 -2.777 -31.489 1.00 97.81 636 ILE A N 1
ATOM 4565 C CA . ILE A 1 636 ? 18.569 -3.008 -30.362 1.00 97.81 636 ILE A CA 1
ATOM 4566 C C . ILE A 1 636 ? 19.733 -2.039 -30.555 1.00 97.81 636 ILE A C 1
ATOM 4568 O O . ILE A 1 636 ? 20.388 -2.075 -31.601 1.00 97.81 636 ILE A O 1
ATOM 4572 N N . THR A 1 637 ? 19.943 -1.127 -29.607 1.00 94.56 637 THR A N 1
ATOM 4573 C CA . THR A 1 637 ? 20.910 -0.038 -29.793 1.00 94.56 637 THR A CA 1
ATOM 4574 C C . THR A 1 637 ? 21.715 0.279 -28.539 1.00 94.56 637 THR A C 1
ATOM 4576 O O . THR A 1 637 ? 21.180 0.296 -27.429 1.00 94.56 637 THR A O 1
ATOM 4579 N N . VAL A 1 638 ? 22.988 0.604 -28.761 1.00 92.88 638 VAL A N 1
ATOM 4580 C CA . VAL A 1 638 ? 23.953 1.122 -27.773 1.00 92.88 638 VAL A CA 1
ATOM 4581 C C . VAL A 1 638 ? 24.617 2.403 -28.290 1.00 92.88 638 VAL A C 1
ATOM 4583 O O . VAL A 1 638 ? 25.817 2.644 -28.126 1.00 92.88 638 VAL A O 1
ATOM 4586 N N . ASP A 1 639 ? 23.825 3.211 -28.994 1.00 88.25 639 ASP A N 1
ATOM 4587 C CA . ASP A 1 639 ? 24.293 4.389 -29.715 1.00 88.25 639 ASP A CA 1
ATOM 4588 C C . ASP A 1 639 ? 24.758 5.477 -28.743 1.00 88.25 639 ASP A C 1
ATOM 4590 O O . ASP A 1 639 ? 24.093 5.758 -27.742 1.00 88.25 639 ASP A O 1
ATOM 4594 N N . SER A 1 640 ? 25.854 6.157 -29.082 1.00 86.19 640 SER A N 1
ATOM 4595 C CA . SER A 1 640 ? 26.277 7.368 -28.382 1.00 86.19 640 SER A CA 1
ATOM 4596 C C . SER A 1 640 ? 25.912 8.608 -29.190 1.00 86.19 640 SER A C 1
ATOM 4598 O O . SER A 1 640 ? 26.599 8.983 -30.145 1.00 86.19 640 SER A O 1
ATOM 4600 N N . ASN A 1 641 ? 24.817 9.266 -28.802 1.00 78.00 641 ASN A N 1
ATOM 4601 C CA . ASN A 1 641 ? 24.422 10.540 -29.410 1.00 78.00 641 ASN A CA 1
ATOM 4602 C C . ASN A 1 641 ? 25.176 11.731 -28.798 1.00 78.00 641 ASN A C 1
ATOM 4604 O O . ASN A 1 641 ? 25.054 12.850 -29.294 1.00 78.00 641 ASN A O 1
ATOM 4608 N N . GLY A 1 642 ? 25.915 11.503 -27.712 1.00 76.88 642 GLY A N 1
ATOM 4609 C CA . GLY A 1 642 ? 26.726 12.492 -27.019 1.00 76.88 642 GLY A CA 1
ATOM 4610 C C . GLY A 1 642 ? 28.191 12.510 -27.469 1.00 76.88 642 GLY A C 1
ATOM 4611 O O . GLY A 1 642 ? 28.523 12.227 -28.619 1.00 76.88 642 GLY A O 1
ATOM 4612 N N . ARG A 1 643 ? 29.092 12.871 -26.546 1.00 74.62 643 ARG A N 1
ATOM 4613 C CA . ARG A 1 643 ? 30.553 12.886 -26.781 1.00 74.62 643 ARG A CA 1
ATOM 4614 C C . ARG A 1 643 ? 31.267 11.596 -26.352 1.00 74.62 643 ARG A C 1
ATOM 4616 O O . ARG A 1 643 ? 32.436 11.426 -26.703 1.00 74.62 643 ARG A O 1
ATOM 4623 N N . GLY A 1 644 ? 30.598 10.728 -25.592 1.00 74.25 644 GLY A N 1
ATOM 4624 C CA . GLY A 1 644 ? 31.154 9.455 -25.126 1.00 74.25 644 GLY A CA 1
ATOM 4625 C C . GLY A 1 644 ? 31.258 8.399 -26.227 1.00 74.25 644 GLY A C 1
ATOM 4626 O O . GLY A 1 644 ? 30.795 8.597 -27.357 1.00 74.25 644 GLY A O 1
ATOM 4627 N N . ARG A 1 645 ? 31.883 7.265 -25.913 1.00 78.44 645 ARG A N 1
ATOM 4628 C CA . ARG A 1 645 ? 32.037 6.137 -26.846 1.00 78.44 645 ARG A CA 1
ATOM 4629 C C . ARG A 1 645 ? 30.709 5.410 -27.042 1.00 78.44 645 ARG A C 1
ATOM 4631 O O . ARG A 1 645 ? 29.872 5.397 -26.143 1.00 78.44 645 ARG A O 1
ATOM 4638 N N . GLY A 1 646 ? 30.521 4.802 -28.215 1.00 77.81 646 GLY A N 1
ATOM 4639 C CA . GLY A 1 646 ? 29.438 3.830 -28.402 1.00 77.81 646 GLY A CA 1
ATOM 4640 C C . GLY A 1 646 ? 29.637 2.609 -27.494 1.00 77.81 646 GLY A C 1
ATOM 4641 O O . GLY A 1 646 ? 30.775 2.275 -27.161 1.00 77.81 646 GLY A O 1
ATOM 4642 N N . GLY A 1 647 ? 28.540 1.973 -27.084 1.00 88.44 647 GLY A N 1
ATOM 4643 C CA . GLY A 1 647 ? 28.575 0.784 -26.230 1.00 88.44 647 GLY A CA 1
ATOM 4644 C C . GLY A 1 647 ? 28.848 -0.515 -26.994 1.00 88.44 647 GLY A C 1
ATOM 4645 O O . GLY A 1 647 ? 29.242 -0.486 -28.165 1.00 88.44 647 GLY A O 1
ATOM 4646 N N . ASN A 1 648 ? 28.626 -1.663 -26.347 1.00 91.75 648 ASN A N 1
ATOM 4647 C CA . ASN A 1 648 ? 28.813 -2.979 -26.969 1.00 91.75 648 ASN A CA 1
ATOM 4648 C C . ASN A 1 648 ? 27.510 -3.776 -27.036 1.00 91.75 648 ASN A C 1
ATOM 4650 O O . ASN A 1 648 ? 26.718 -3.769 -26.095 1.00 91.75 648 ASN A O 1
ATOM 4654 N N . ILE A 1 649 ? 27.316 -4.495 -28.139 1.00 96.12 649 ILE A N 1
ATOM 4655 C CA . ILE A 1 649 ? 26.267 -5.504 -28.272 1.00 96.12 649 ILE A CA 1
ATOM 4656 C C . ILE A 1 649 ? 26.932 -6.854 -28.495 1.00 96.12 649 ILE A C 1
ATOM 4658 O O . ILE A 1 649 ? 27.559 -7.052 -29.534 1.00 96.12 649 ILE A O 1
ATOM 4662 N N . ASP A 1 650 ? 26.724 -7.784 -27.572 1.00 97.56 650 ASP A N 1
ATOM 4663 C CA . ASP A 1 650 ? 27.154 -9.170 -27.701 1.00 97.56 650 ASP A CA 1
ATOM 4664 C C . ASP A 1 650 ? 25.908 -10.068 -27.795 1.00 97.56 650 ASP A C 1
ATOM 4666 O O . ASP A 1 650 ? 25.087 -10.124 -26.877 1.00 97.56 650 ASP A O 1
ATOM 4670 N N . LEU A 1 651 ? 25.730 -10.719 -28.951 1.00 97.69 651 LEU A N 1
ATOM 4671 C CA . LEU A 1 651 ? 24.595 -11.602 -29.240 1.00 97.69 651 LEU A CA 1
ATOM 4672 C C . LEU A 1 651 ? 25.079 -13.031 -29.485 1.00 97.69 651 LEU A C 1
ATOM 4674 O O . LEU A 1 651 ? 25.840 -13.268 -30.427 1.00 97.69 651 LEU A O 1
ATOM 4678 N N . GLU A 1 652 ? 24.569 -13.976 -28.706 1.00 98.06 652 GLU A N 1
ATOM 4679 C CA . GLU A 1 652 ? 24.747 -15.414 -28.895 1.00 98.06 652 GLU A CA 1
ATOM 4680 C C . GLU A 1 652 ? 23.398 -16.057 -29.237 1.00 98.06 652 GLU A C 1
ATOM 4682 O O . GLU A 1 652 ? 22.422 -15.891 -28.505 1.00 98.06 652 GLU A O 1
ATOM 4687 N N . ALA A 1 653 ? 23.319 -16.718 -30.399 1.00 97.06 653 ALA A N 1
ATOM 4688 C CA . ALA A 1 653 ? 22.099 -17.392 -30.837 1.00 97.06 653 ALA A CA 1
ATOM 4689 C C . ALA A 1 653 ? 22.321 -18.468 -31.899 1.00 97.06 653 ALA A C 1
ATOM 4691 O O . ALA A 1 653 ? 23.217 -18.350 -32.730 1.00 97.06 653 ALA A O 1
ATOM 4692 N N . ASP A 1 654 ? 21.427 -19.454 -31.999 1.00 96.00 654 ASP A N 1
ATOM 4693 C CA . ASP A 1 654 ? 21.414 -20.346 -33.167 1.00 96.00 654 ASP A CA 1
ATOM 4694 C C . ASP A 1 654 ? 20.865 -19.608 -34.393 1.00 96.00 654 ASP A C 1
ATOM 4696 O O . ASP A 1 654 ? 21.430 -19.668 -35.489 1.00 96.00 654 ASP A O 1
ATOM 4700 N N . ILE A 1 655 ? 19.769 -18.863 -34.215 1.00 96.75 655 ILE A N 1
ATOM 4701 C CA . ILE A 1 655 ? 19.086 -18.153 -35.299 1.00 96.75 655 ILE A CA 1
ATOM 4702 C C . ILE A 1 655 ? 18.887 -16.682 -34.941 1.00 96.75 655 ILE A C 1
ATOM 4704 O O . ILE A 1 655 ? 18.159 -16.351 -34.008 1.00 96.75 655 ILE A O 1
ATOM 4708 N N . LEU A 1 656 ? 19.431 -15.791 -35.771 1.00 97.88 656 LEU A N 1
ATOM 4709 C CA . LEU A 1 656 ? 19.199 -14.350 -35.724 1.00 97.88 656 LEU A CA 1
ATOM 4710 C C . LEU A 1 656 ? 18.507 -13.877 -37.009 1.00 97.88 656 LEU A C 1
ATOM 4712 O O . LEU A 1 656 ? 19.073 -13.923 -38.102 1.00 97.88 656 LEU A O 1
ATOM 4716 N N . THR A 1 657 ? 17.275 -13.380 -36.885 1.00 97.81 657 THR A N 1
ATOM 4717 C CA . THR A 1 657 ? 16.503 -12.805 -37.997 1.00 97.81 657 THR A CA 1
ATOM 4718 C C . THR A 1 657 ? 16.257 -11.316 -37.788 1.00 97.81 657 THR A C 1
ATOM 4720 O O . THR A 1 657 ? 15.604 -10.918 -36.829 1.00 97.81 657 THR A O 1
ATOM 4723 N N . LEU A 1 658 ? 16.712 -10.495 -38.735 1.00 97.50 658 LEU A N 1
ATOM 4724 C CA . LEU A 1 658 ? 16.416 -9.069 -38.825 1.00 97.50 658 LEU A CA 1
ATOM 4725 C C . LEU A 1 658 ? 15.585 -8.806 -40.082 1.00 97.50 658 LEU A C 1
ATOM 4727 O O . LEU A 1 658 ? 16.057 -8.930 -41.218 1.00 97.50 658 LEU A O 1
ATOM 4731 N N . ASP A 1 659 ? 14.347 -8.370 -39.891 1.00 96.69 659 ASP A N 1
ATOM 4732 C CA . ASP A 1 659 ? 13.359 -8.284 -40.955 1.00 96.69 659 ASP A CA 1
ATOM 4733 C C . ASP A 1 659 ? 12.592 -6.960 -40.949 1.00 96.69 659 ASP A C 1
ATOM 4735 O O . ASP A 1 659 ? 12.310 -6.383 -39.909 1.00 96.69 659 ASP A O 1
ATOM 4739 N N . ASN A 1 660 ? 12.221 -6.488 -42.134 1.00 96.62 660 ASN A N 1
ATOM 4740 C CA . ASN A 1 660 ? 11.387 -5.304 -42.334 1.00 96.62 660 ASN A CA 1
ATOM 4741 C C . ASN A 1 660 ? 11.852 -4.053 -41.560 1.00 96.62 660 ASN A C 1
ATOM 4743 O O . ASN A 1 660 ? 11.150 -3.543 -40.685 1.00 96.62 660 ASN A O 1
ATOM 4747 N N . ARG A 1 661 ? 13.022 -3.521 -41.937 1.00 96.69 661 ARG A N 1
ATOM 4748 C CA . ARG A 1 661 ? 13.641 -2.322 -41.336 1.00 96.69 661 ARG A CA 1
ATOM 4749 C C . ARG A 1 661 ? 14.036 -2.492 -39.863 1.00 96.69 661 ARG A C 1
ATOM 4751 O O . ARG A 1 661 ? 14.130 -1.496 -39.151 1.00 96.69 661 ARG A O 1
ATOM 4758 N N . ALA A 1 662 ? 14.283 -3.722 -39.416 1.00 97.06 662 ALA A N 1
ATOM 4759 C CA . ALA A 1 662 ? 14.908 -3.976 -38.121 1.00 97.06 662 ALA A CA 1
ATOM 4760 C C . ALA A 1 662 ? 16.332 -3.400 -38.076 1.00 97.06 662 ALA A C 1
ATOM 4762 O O . ALA A 1 662 ? 17.031 -3.393 -39.098 1.00 97.06 662 ALA A O 1
ATOM 4763 N N . PHE A 1 663 ? 16.768 -2.926 -36.909 1.00 95.81 663 PHE A N 1
ATOM 4764 C CA . PHE A 1 663 ? 18.045 -2.228 -36.779 1.00 95.81 663 PHE A CA 1
ATOM 4765 C C . PHE A 1 663 ? 18.834 -2.631 -35.531 1.00 95.81 663 PHE A C 1
ATOM 4767 O O . PHE A 1 663 ? 18.334 -2.524 -34.414 1.00 95.81 663 PHE A O 1
ATOM 4774 N N . LEU A 1 664 ? 20.081 -3.051 -35.746 1.00 95.69 664 LEU A N 1
ATOM 4775 C CA . LEU A 1 664 ? 21.085 -3.252 -34.705 1.00 95.69 664 LEU A CA 1
ATOM 4776 C C . LEU A 1 664 ? 22.153 -2.161 -34.825 1.00 95.69 664 LEU A C 1
ATOM 4778 O O . LEU A 1 664 ? 22.727 -2.004 -35.908 1.00 95.69 664 LEU A O 1
ATOM 4782 N N . SER A 1 665 ? 22.399 -1.398 -33.760 1.00 92.38 665 SER A N 1
ATOM 4783 C CA . SER A 1 665 ? 23.218 -0.184 -33.858 1.00 92.38 665 SER A CA 1
ATOM 4784 C C . SER A 1 665 ? 24.135 0.044 -32.661 1.00 92.38 665 SER A C 1
ATOM 4786 O O . SER A 1 665 ? 23.707 -0.045 -31.513 1.00 92.38 665 SER A O 1
ATOM 4788 N N . ALA A 1 666 ? 25.387 0.375 -32.958 1.00 90.44 666 ALA A N 1
ATOM 4789 C CA . ALA A 1 666 ? 26.384 0.885 -32.023 1.00 90.44 666 ALA A CA 1
ATOM 4790 C C . ALA A 1 666 ? 27.073 2.123 -32.637 1.00 90.44 666 ALA A C 1
ATOM 4792 O O . ALA A 1 666 ? 28.301 2.220 -32.712 1.00 90.44 666 ALA A O 1
ATOM 4793 N N . GLU A 1 667 ? 26.262 3.032 -33.184 1.00 85.81 667 GLU A N 1
ATOM 4794 C CA . GLU A 1 667 ? 26.711 4.250 -33.859 1.00 85.81 667 GLU A CA 1
ATOM 4795 C C . GLU A 1 667 ? 27.129 5.324 -32.840 1.00 85.81 667 GLU A C 1
ATOM 4797 O O . GLU A 1 667 ? 26.613 5.402 -31.726 1.00 85.81 667 GLU A O 1
ATOM 4802 N N . THR A 1 668 ? 28.072 6.185 -33.217 1.00 79.69 668 THR A N 1
ATOM 4803 C CA . THR A 1 668 ? 28.503 7.318 -32.387 1.00 79.69 668 THR A CA 1
ATOM 4804 C C . THR A 1 668 ? 28.671 8.591 -33.212 1.00 79.69 668 THR A C 1
ATOM 4806 O O . THR A 1 668 ? 29.053 8.552 -34.387 1.00 79.69 668 THR A O 1
ATOM 4809 N N . LEU A 1 669 ? 28.459 9.743 -32.573 1.00 72.81 669 LEU A N 1
ATOM 4810 C CA . LEU A 1 669 ? 28.891 11.041 -33.102 1.00 72.81 669 LEU A CA 1
ATOM 4811 C C . LEU A 1 669 ? 30.360 11.369 -32.776 1.00 72.81 669 LEU A C 1
ATOM 4813 O O . LEU A 1 669 ? 30.890 12.354 -33.286 1.00 72.81 669 LEU A O 1
ATOM 4817 N N . SER A 1 670 ? 31.013 10.561 -31.940 1.00 71.69 670 SER A N 1
ATOM 4818 C CA . SER A 1 670 ? 32.413 10.709 -31.535 1.00 71.69 670 SER A CA 1
ATOM 4819 C C . SER A 1 670 ? 33.387 10.045 -32.527 1.00 71.69 670 SER A C 1
ATOM 4821 O O . SER A 1 670 ? 32.994 9.514 -33.570 1.00 71.69 670 SER A O 1
ATOM 4823 N N . ASP A 1 671 ? 34.683 10.067 -32.207 1.00 66.62 671 ASP A N 1
ATOM 4824 C CA . ASP A 1 671 ? 35.759 9.453 -32.997 1.00 66.62 671 ASP A CA 1
ATOM 4825 C C . ASP A 1 671 ? 35.953 7.945 -32.725 1.00 66.62 671 ASP A C 1
ATOM 4827 O O . ASP A 1 671 ? 36.802 7.316 -33.357 1.00 66.62 671 ASP A O 1
ATOM 4831 N N . ARG A 1 672 ? 35.172 7.357 -31.804 1.00 68.81 672 ARG A N 1
ATOM 4832 C CA . ARG A 1 672 ? 35.256 5.942 -31.387 1.00 68.81 672 ARG A CA 1
ATOM 4833 C C . ARG A 1 672 ? 33.894 5.255 -31.395 1.00 68.81 672 ARG A C 1
ATOM 4835 O O . ARG A 1 672 ? 33.099 5.455 -30.472 1.00 68.81 672 ARG A O 1
ATOM 4842 N N . GLY A 1 673 ? 33.655 4.446 -32.429 1.00 69.12 673 GLY A N 1
ATOM 4843 C CA . GLY A 1 673 ? 32.445 3.628 -32.577 1.00 69.12 673 GLY A CA 1
ATOM 4844 C C . GLY A 1 673 ? 32.283 2.591 -31.471 1.00 69.12 673 GLY A C 1
ATOM 4845 O O . GLY A 1 673 ? 33.253 2.250 -30.792 1.00 69.12 673 GLY A O 1
ATOM 4846 N N . GLY A 1 674 ? 31.055 2.108 -31.289 1.00 83.00 674 GLY A N 1
ATOM 4847 C CA . GLY A 1 674 ? 30.791 0.943 -30.448 1.00 83.00 674 GLY A CA 1
ATOM 4848 C C . GLY A 1 674 ? 31.072 -0.367 -31.187 1.00 83.00 674 GLY A C 1
ATOM 4849 O O . GLY A 1 674 ? 31.347 -0.367 -32.394 1.00 83.00 674 GLY A O 1
ATOM 4850 N N . ASN A 1 675 ? 30.997 -1.486 -30.469 1.00 88.44 675 ASN A N 1
ATOM 4851 C CA . ASN A 1 675 ? 31.242 -2.811 -31.039 1.00 88.44 675 ASN A CA 1
ATOM 4852 C C . ASN A 1 675 ? 29.960 -3.637 -31.102 1.00 88.44 675 ASN A C 1
ATOM 4854 O O . ASN A 1 675 ? 29.103 -3.563 -30.224 1.00 88.44 675 ASN A O 1
ATOM 4858 N N . ILE A 1 676 ? 29.855 -4.460 -32.141 1.00 92.75 676 ILE A N 1
ATOM 4859 C CA . ILE A 1 676 ? 28.824 -5.493 -32.237 1.00 92.75 676 ILE A CA 1
ATOM 4860 C C . ILE A 1 676 ? 29.526 -6.829 -32.481 1.00 92.75 676 ILE A C 1
ATOM 4862 O O . ILE A 1 676 ? 30.223 -6.982 -33.491 1.00 92.75 676 ILE A O 1
ATOM 4866 N N . THR A 1 677 ? 29.313 -7.786 -31.581 1.00 94.81 677 THR A N 1
ATOM 4867 C CA . THR A 1 677 ? 29.764 -9.174 -31.694 1.00 94.81 677 THR A CA 1
ATOM 4868 C C . THR A 1 677 ? 28.558 -10.080 -31.888 1.00 94.81 677 THR A C 1
ATOM 4870 O O . THR A 1 677 ? 27.637 -10.091 -31.075 1.00 94.81 677 THR A O 1
ATOM 4873 N N . LEU A 1 678 ? 28.561 -10.857 -32.970 1.00 95.50 678 LEU A N 1
ATOM 4874 C CA . LEU A 1 678 ? 27.512 -11.829 -33.270 1.00 95.50 678 LEU A CA 1
ATOM 4875 C C . LEU A 1 678 ? 28.111 -13.235 -33.309 1.00 95.50 678 LEU A C 1
ATOM 4877 O O . LEU A 1 678 ? 28.892 -13.538 -34.214 1.00 95.50 678 LEU A O 1
ATOM 4881 N N . SER A 1 679 ? 27.713 -14.082 -32.367 1.00 95.25 679 SER A N 1
ATOM 4882 C CA . SER A 1 679 ? 28.042 -15.507 -32.306 1.00 95.25 679 SER A CA 1
ATOM 4883 C C . SER A 1 679 ? 26.820 -16.309 -32.747 1.00 95.25 679 SER A C 1
ATOM 4885 O O . SER A 1 679 ? 25.925 -16.563 -31.945 1.00 95.25 679 SER A O 1
ATOM 4887 N N . ILE A 1 680 ? 26.753 -16.651 -34.042 1.00 95.81 680 ILE A N 1
ATOM 4888 C CA . ILE A 1 680 ? 25.571 -17.291 -34.639 1.00 95.81 680 ILE A CA 1
ATOM 4889 C C . ILE A 1 680 ? 25.856 -18.741 -35.038 1.00 95.81 680 ILE A C 1
ATOM 4891 O O . ILE A 1 680 ? 26.746 -19.000 -35.855 1.00 95.81 680 ILE A O 1
ATOM 4895 N N . GLY A 1 681 ? 25.084 -19.677 -34.483 1.00 90.88 681 GLY A N 1
ATOM 4896 C CA . GLY A 1 681 ? 25.224 -21.115 -34.724 1.00 90.88 681 GLY A CA 1
ATOM 4897 C C . GLY A 1 681 ? 24.801 -21.538 -36.133 1.00 90.88 681 GLY A C 1
ATOM 4898 O O . GLY A 1 681 ? 25.616 -22.076 -36.888 1.00 90.88 681 GLY A O 1
ATOM 4899 N N . ASP A 1 682 ? 23.550 -21.243 -36.501 1.00 92.19 682 ASP A N 1
ATOM 4900 C CA . ASP A 1 682 ? 22.896 -21.787 -37.696 1.00 92.19 682 ASP A CA 1
ATOM 4901 C C . ASP A 1 682 ? 22.597 -20.733 -38.773 1.00 92.19 682 ASP A C 1
ATOM 4903 O O . ASP A 1 682 ? 22.983 -20.901 -39.935 1.00 92.19 682 ASP A O 1
ATOM 4907 N N . LEU A 1 683 ? 21.867 -19.659 -38.440 1.00 91.44 683 LEU A N 1
ATOM 4908 C CA . LEU A 1 683 ? 21.337 -18.732 -39.448 1.00 91.44 683 LEU A CA 1
ATOM 4909 C C . LEU A 1 683 ? 21.329 -17.272 -38.996 1.00 91.44 683 LEU A C 1
ATOM 4911 O O . LEU A 1 683 ? 20.574 -16.884 -38.111 1.00 91.44 683 LEU A O 1
ATOM 4915 N N . LEU A 1 684 ? 22.043 -16.431 -39.748 1.00 94.38 684 LEU A N 1
ATOM 4916 C CA . LEU A 1 684 ? 21.849 -14.982 -39.769 1.00 94.38 684 LEU A CA 1
ATOM 4917 C C . LEU A 1 684 ? 21.045 -14.573 -41.015 1.00 94.38 684 LEU A C 1
ATOM 4919 O O . LEU A 1 684 ? 21.545 -14.650 -42.142 1.00 94.38 684 LEU A O 1
ATOM 4923 N N . LEU A 1 685 ? 19.807 -14.109 -40.831 1.00 92.56 685 LEU A N 1
ATOM 4924 C CA . LEU A 1 685 ? 18.928 -13.645 -41.908 1.00 92.56 685 LEU A CA 1
ATOM 4925 C C . LEU A 1 685 ? 18.689 -12.131 -41.828 1.00 92.56 685 LEU A C 1
ATOM 4927 O O . LEU A 1 685 ? 17.958 -11.659 -40.966 1.00 92.56 685 LEU A O 1
ATOM 4931 N N . LEU A 1 686 ? 19.222 -11.380 -42.797 1.00 93.50 686 LEU A N 1
ATOM 4932 C CA . LEU A 1 686 ? 18.991 -9.940 -42.967 1.00 93.50 686 LEU A CA 1
ATOM 4933 C C . LEU A 1 686 ? 18.165 -9.690 -44.237 1.00 93.50 686 LEU A C 1
ATOM 4935 O O . LEU A 1 686 ? 18.609 -10.025 -45.336 1.00 93.50 686 LEU A O 1
ATOM 4939 N N . ARG A 1 687 ? 16.960 -9.112 -44.131 1.00 91.94 687 ARG A N 1
ATOM 4940 C CA . ARG A 1 687 ? 16.122 -8.832 -45.317 1.00 91.94 687 ARG A CA 1
ATOM 4941 C C . ARG A 1 687 ? 15.198 -7.623 -45.141 1.00 91.94 687 ARG A C 1
ATOM 4943 O O . ARG A 1 687 ? 14.988 -7.139 -44.039 1.00 91.94 687 ARG A O 1
ATOM 4950 N N . ARG A 1 688 ? 14.626 -7.144 -46.255 1.00 93.88 688 ARG A N 1
ATOM 4951 C CA . ARG A 1 688 ? 13.648 -6.033 -46.312 1.00 93.88 688 ARG A CA 1
ATOM 4952 C C . ARG A 1 688 ? 14.147 -4.749 -45.622 1.00 93.88 688 ARG A C 1
ATOM 4954 O O . ARG A 1 688 ? 13.471 -4.193 -44.763 1.00 93.88 688 ARG A O 1
ATOM 4961 N N . ASN A 1 689 ? 15.323 -4.271 -46.040 1.00 94.06 689 ASN A N 1
ATOM 4962 C CA . ASN A 1 689 ? 15.966 -3.032 -45.566 1.00 94.06 689 ASN A CA 1
ATOM 4963 C C . ASN A 1 689 ? 16.349 -3.008 -44.077 1.00 94.06 689 ASN A C 1
ATOM 4965 O O . ASN A 1 689 ? 16.506 -1.931 -43.504 1.00 94.06 689 ASN A O 1
ATOM 4969 N N . SER A 1 690 ? 16.505 -4.172 -43.450 1.00 94.88 690 SER A N 1
ATOM 4970 C CA . SER A 1 690 ? 17.107 -4.267 -42.121 1.00 94.88 690 SER A CA 1
ATOM 4971 C C . SER A 1 690 ? 18.610 -3.971 -42.154 1.00 94.88 690 SER A C 1
ATOM 4973 O O . SER A 1 690 ? 19.263 -4.182 -43.180 1.00 94.88 690 SER A O 1
ATOM 4975 N N . ARG A 1 691 ? 19.164 -3.467 -41.045 1.00 92.38 691 ARG A N 1
ATOM 4976 C CA . ARG A 1 691 ? 20.538 -2.942 -40.969 1.00 92.38 691 ARG A CA 1
ATOM 4977 C C . ARG A 1 691 ? 21.261 -3.377 -39.690 1.00 92.38 691 ARG A C 1
ATOM 4979 O O . ARG A 1 691 ? 20.635 -3.555 -38.650 1.00 92.38 691 ARG A O 1
ATOM 4986 N N . ILE A 1 692 ? 22.584 -3.478 -39.790 1.00 93.12 692 ILE A N 1
ATOM 4987 C CA . ILE A 1 692 ? 23.531 -3.599 -38.673 1.00 93.12 692 ILE A CA 1
ATOM 4988 C C . ILE A 1 692 ? 24.581 -2.502 -38.886 1.00 93.12 692 ILE A C 1
ATOM 4990 O O . ILE A 1 692 ? 25.067 -2.370 -40.012 1.00 93.12 692 ILE A O 1
ATOM 4994 N N . SER A 1 693 ? 24.882 -1.681 -37.877 1.00 88.88 693 SER A N 1
ATOM 4995 C CA . SER A 1 693 ? 25.782 -0.524 -38.027 1.00 88.88 693 SER A CA 1
ATOM 4996 C C . SER A 1 693 ? 26.611 -0.246 -36.776 1.00 88.88 693 SER A C 1
ATOM 4998 O O . SER A 1 693 ? 26.103 -0.319 -35.664 1.00 88.88 693 SER A O 1
ATOM 5000 N N . THR A 1 694 ? 27.875 0.127 -36.974 1.00 86.19 694 THR A N 1
ATOM 5001 C CA . THR A 1 694 ? 28.820 0.537 -35.917 1.00 86.19 694 THR A CA 1
ATOM 5002 C C . THR A 1 694 ? 29.471 1.899 -36.220 1.00 86.19 694 THR A C 1
ATOM 5004 O O . THR A 1 694 ? 30.539 2.226 -35.726 1.00 86.19 694 THR A O 1
ATOM 5007 N N . THR A 1 695 ? 28.863 2.715 -37.084 1.00 80.38 695 THR A N 1
ATOM 5008 C CA . THR A 1 695 ? 29.500 3.906 -37.687 1.00 80.38 695 THR A CA 1
ATOM 5009 C C . THR A 1 695 ? 29.963 4.966 -36.663 1.00 80.38 695 THR A C 1
ATOM 5011 O O . THR A 1 695 ? 29.226 5.295 -35.738 1.00 80.38 695 THR A O 1
ATOM 5014 N N . ALA A 1 696 ? 31.143 5.566 -36.886 1.00 78.50 696 ALA A N 1
ATOM 5015 C CA . ALA A 1 696 ? 31.689 6.715 -36.142 1.00 78.50 696 ALA A CA 1
ATOM 5016 C C . ALA A 1 696 ? 32.068 7.877 -37.087 1.00 78.50 696 ALA A C 1
ATOM 5018 O O . ALA A 1 696 ? 32.437 7.630 -38.239 1.00 78.50 696 ALA A O 1
ATOM 5019 N N . GLN A 1 697 ? 32.030 9.138 -36.627 1.00 64.19 697 GLN A N 1
ATOM 5020 C CA . GLN A 1 697 ? 32.303 10.345 -37.443 1.00 64.19 697 GLN A CA 1
ATOM 5021 C C . GLN A 1 697 ? 33.796 10.561 -37.811 1.00 64.19 697 GLN A C 1
ATOM 5023 O O . GLN A 1 697 ? 34.266 11.696 -37.876 1.00 64.19 697 GLN A O 1
ATOM 5028 N N . GLY A 1 698 ? 34.566 9.508 -38.116 1.00 53.03 698 GLY A N 1
ATOM 5029 C CA . GLY A 1 698 ? 35.896 9.710 -38.707 1.00 53.03 698 GLY A CA 1
ATOM 5030 C C . GLY A 1 698 ? 36.906 8.565 -38.685 1.00 53.03 698 GLY A C 1
ATOM 5031 O O . GLY A 1 698 ? 37.848 8.644 -39.466 1.00 53.03 698 GLY A O 1
ATOM 5032 N N . MET A 1 699 ? 36.770 7.519 -37.858 1.00 51.97 699 MET A N 1
ATOM 5033 C CA . MET A 1 699 ? 37.690 6.362 -37.839 1.00 51.97 699 MET A CA 1
ATOM 5034 C C . MET A 1 699 ? 37.173 5.199 -36.962 1.00 51.97 699 MET A C 1
ATOM 5036 O O . MET A 1 699 ? 36.200 5.363 -36.240 1.00 51.97 699 MET A O 1
ATOM 5040 N N . VAL A 1 700 ? 37.834 4.036 -37.105 1.00 49.09 700 VAL A N 1
ATOM 5041 C CA . VAL A 1 700 ? 37.683 2.704 -36.463 1.00 49.09 700 VAL A CA 1
ATOM 5042 C C . VAL A 1 700 ? 36.379 2.421 -35.701 1.00 49.09 700 VAL A C 1
ATOM 5044 O O . VAL A 1 700 ? 36.159 2.879 -34.583 1.00 49.09 700 VAL A O 1
ATOM 5047 N N . ALA A 1 701 ? 35.596 1.517 -36.283 1.00 52.94 701 ALA A N 1
ATOM 5048 C CA . ALA A 1 701 ? 34.536 0.769 -35.630 1.00 52.94 701 ALA A CA 1
ATOM 5049 C C . ALA A 1 701 ? 34.722 -0.722 -35.934 1.00 52.94 701 ALA A C 1
ATOM 5051 O O . ALA A 1 701 ? 35.187 -1.058 -37.027 1.00 52.94 701 ALA A O 1
ATOM 5052 N N . MET A 1 702 ? 34.372 -1.604 -34.995 1.00 54.94 702 MET A N 1
ATOM 5053 C CA . MET A 1 702 ? 34.553 -3.048 -35.152 1.00 54.94 702 MET A CA 1
ATOM 5054 C C . MET A 1 702 ? 33.198 -3.758 -35.178 1.00 54.94 702 MET A C 1
ATOM 5056 O O . MET A 1 702 ? 32.397 -3.654 -34.253 1.00 54.94 702 MET A O 1
ATOM 5060 N N . LEU A 1 703 ? 32.950 -4.494 -36.259 1.00 65.25 703 LEU A N 1
ATOM 5061 C CA . LEU A 1 703 ? 31.879 -5.481 -36.350 1.00 65.25 703 LEU A CA 1
ATOM 5062 C C . LEU A 1 703 ? 32.545 -6.854 -36.426 1.00 65.25 703 LEU A C 1
ATOM 5064 O O . LEU A 1 703 ? 33.268 -7.118 -37.388 1.00 65.25 703 LEU A O 1
ATOM 5068 N N . ARG A 1 704 ? 32.302 -7.718 -35.436 1.00 60.72 704 ARG A N 1
ATOM 5069 C CA . ARG A 1 704 ? 32.846 -9.079 -35.401 1.00 60.72 704 ARG A CA 1
ATOM 5070 C C . ARG A 1 704 ? 31.724 -10.097 -35.587 1.00 60.72 704 ARG A C 1
ATOM 5072 O O . ARG A 1 704 ? 30.736 -10.084 -34.860 1.00 60.72 704 ARG A O 1
ATOM 5079 N N . LEU A 1 705 ? 31.889 -10.985 -36.565 1.00 65.25 705 LEU A N 1
ATOM 5080 C CA . LEU A 1 705 ? 30.943 -12.058 -36.868 1.00 65.25 705 LEU A CA 1
ATOM 5081 C C . LEU A 1 705 ? 31.644 -13.408 -36.704 1.00 65.25 705 LEU A C 1
ATOM 5083 O O . LEU A 1 705 ? 32.615 -13.678 -37.407 1.00 65.25 705 LEU A O 1
ATOM 5087 N N . MET A 1 706 ? 31.147 -14.247 -35.797 1.00 59.56 706 MET A N 1
ATOM 5088 C CA . MET A 1 706 ? 31.655 -15.595 -35.551 1.00 59.56 706 MET A CA 1
ATOM 5089 C C . MET A 1 706 ? 30.554 -16.614 -35.885 1.00 59.56 706 MET A C 1
ATOM 5091 O O . MET A 1 706 ? 29.478 -16.596 -35.293 1.00 59.56 706 MET A O 1
ATOM 5095 N N . LEU A 1 707 ? 30.807 -17.478 -36.875 1.00 55.97 707 LEU A N 1
ATOM 5096 C CA . LEU A 1 707 ? 29.875 -18.508 -37.356 1.00 55.97 707 LEU A CA 1
ATOM 5097 C C . LEU A 1 707 ? 30.485 -19.896 -37.128 1.00 55.97 707 LEU A C 1
ATOM 5099 O O . LEU A 1 707 ? 31.553 -20.191 -37.665 1.00 55.97 707 LEU A O 1
ATOM 5103 N N . VAL A 1 708 ? 29.815 -20.752 -36.350 1.00 43.78 708 VAL A N 1
ATOM 5104 C CA . VAL A 1 708 ? 30.372 -22.048 -35.898 1.00 43.78 708 VAL A CA 1
ATOM 5105 C C . VAL A 1 708 ? 30.302 -23.142 -36.979 1.00 43.78 708 VAL A C 1
ATOM 5107 O O . VAL A 1 708 ? 31.095 -24.081 -36.957 1.00 43.78 708 VAL A O 1
ATOM 5110 N N . PHE A 1 709 ? 29.456 -22.998 -38.006 1.00 38.19 709 PHE A N 1
ATOM 5111 C CA . PHE A 1 709 ? 29.473 -23.879 -39.179 1.00 38.19 709 PHE A CA 1
ATOM 5112 C C . PHE A 1 709 ? 29.315 -23.112 -40.494 1.00 38.19 709 PHE A C 1
ATOM 5114 O O . PHE A 1 709 ? 28.213 -22.865 -40.981 1.00 38.19 709 PHE A O 1
ATOM 5121 N N . LEU A 1 710 ? 30.433 -22.864 -41.181 1.00 33.28 710 LEU A N 1
ATOM 5122 C CA . LEU A 1 710 ? 30.398 -22.589 -42.615 1.00 33.28 710 LEU A CA 1
ATOM 5123 C C . LEU A 1 710 ? 30.186 -23.912 -43.380 1.00 33.28 710 LEU A C 1
ATOM 5125 O O . LEU A 1 710 ? 31.116 -24.468 -43.965 1.00 33.28 710 LEU A O 1
ATOM 5129 N N . ARG A 1 711 ? 28.957 -24.452 -43.410 1.00 32.25 711 ARG A N 1
ATOM 5130 C CA . ARG A 1 711 ? 28.611 -25.465 -44.425 1.00 32.25 711 ARG A CA 1
ATOM 5131 C C . ARG A 1 711 ? 28.486 -24.771 -45.778 1.00 32.25 711 ARG A C 1
ATOM 5133 O O . ARG A 1 711 ? 27.412 -24.354 -46.201 1.00 32.25 711 ARG A O 1
ATOM 5140 N N . LEU A 1 712 ? 29.615 -24.687 -46.481 1.00 33.34 712 LEU A N 1
ATOM 5141 C CA . LEU A 1 712 ? 29.689 -24.415 -47.915 1.00 33.34 712 LEU A CA 1
ATOM 5142 C C . LEU A 1 712 ? 29.016 -25.556 -48.702 1.00 33.34 712 LEU A C 1
ATOM 5144 O O . LEU A 1 712 ? 29.671 -26.392 -49.311 1.00 33.34 712 LEU A O 1
ATOM 5148 N N . PHE A 1 713 ? 27.687 -25.572 -48.724 1.00 30.22 713 PHE A N 1
ATOM 5149 C CA . PHE A 1 713 ? 26.909 -26.194 -49.791 1.00 30.22 713 PHE A CA 1
ATOM 5150 C C . PHE A 1 713 ? 25.914 -25.154 -50.305 1.00 30.22 713 PHE A C 1
ATOM 5152 O O . PHE A 1 713 ? 24.796 -25.048 -49.829 1.00 30.22 713 PHE A O 1
ATOM 5159 N N . GLN A 1 714 ? 26.399 -24.341 -51.248 1.00 30.50 714 GLN A N 1
ATOM 5160 C CA . GLN A 1 714 ? 25.662 -23.432 -52.135 1.00 30.50 714 GLN A CA 1
ATOM 5161 C C . GLN A 1 714 ? 24.411 -22.708 -51.574 1.00 30.50 714 GLN A C 1
ATOM 5163 O O . GLN A 1 714 ? 23.328 -23.281 -51.548 1.00 30.50 714 GLN A O 1
ATOM 5168 N N . ARG A 1 715 ? 2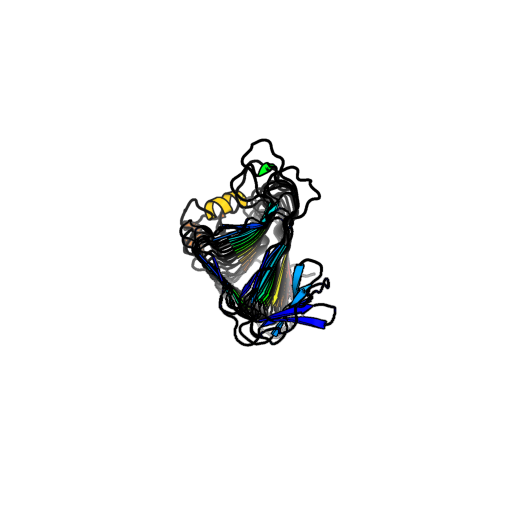4.545 -21.372 -51.396 1.00 33.50 715 ARG A N 1
ATOM 5169 C CA . ARG A 1 715 ? 23.504 -20.328 -51.144 1.00 33.50 715 ARG A CA 1
ATOM 5170 C C . ARG A 1 715 ? 23.033 -20.261 -49.676 1.00 33.50 715 ARG A C 1
ATOM 5172 O O . ARG A 1 715 ? 22.489 -21.229 -49.188 1.00 33.50 715 ARG A O 1
ATOM 5179 N N . LYS A 1 716 ? 23.095 -19.158 -48.917 1.00 37.00 716 LYS A N 1
ATOM 5180 C CA . LYS A 1 716 ? 23.258 -17.712 -49.177 1.00 37.00 716 LYS A CA 1
ATOM 5181 C C . LYS A 1 716 ? 23.553 -17.013 -47.829 1.00 37.00 716 LYS A C 1
ATOM 5183 O O . LYS A 1 716 ? 22.714 -17.089 -46.941 1.00 37.00 716 LYS A O 1
ATOM 5188 N N . ILE A 1 717 ? 24.602 -16.191 -47.743 1.00 39.00 717 ILE A N 1
ATOM 5189 C CA . ILE A 1 717 ? 24.458 -14.884 -47.082 1.00 39.00 717 ILE A CA 1
ATOM 5190 C C . ILE A 1 717 ? 23.575 -14.074 -48.041 1.00 39.00 717 ILE A C 1
ATOM 5192 O O . ILE A 1 717 ? 23.996 -13.742 -49.148 1.00 39.00 717 ILE A O 1
ATOM 5196 N N . ALA A 1 718 ? 22.302 -13.863 -47.709 1.00 38.91 718 ALA A N 1
ATOM 5197 C CA . ALA A 1 718 ? 21.364 -13.164 -48.590 1.00 38.91 718 ALA A CA 1
ATOM 5198 C C . ALA A 1 718 ? 21.449 -11.639 -48.399 1.00 38.91 718 ALA A C 1
ATOM 5200 O O . ALA A 1 718 ? 20.448 -10.999 -48.102 1.00 38.91 718 ALA A O 1
ATOM 5201 N N . ILE A 1 719 ? 22.631 -11.044 -48.595 1.00 39.28 719 ILE A N 1
ATOM 5202 C CA . ILE A 1 719 ? 22.765 -9.585 -48.713 1.00 39.28 719 ILE A CA 1
ATOM 5203 C C . ILE A 1 719 ? 22.251 -9.189 -50.106 1.00 39.28 719 ILE A C 1
ATOM 5205 O O . ILE A 1 719 ? 22.948 -9.294 -51.113 1.00 39.28 719 ILE A O 1
ATOM 5209 N N . LEU A 1 720 ? 20.985 -8.784 -50.190 1.00 34.88 720 LEU A N 1
ATOM 5210 C CA . LEU A 1 720 ? 20.408 -8.173 -51.388 1.00 34.88 720 LEU A CA 1
ATOM 5211 C C . LEU A 1 720 ? 20.649 -6.655 -51.323 1.00 34.88 720 LEU A C 1
ATOM 5213 O O . LEU A 1 720 ? 19.761 -5.954 -50.856 1.00 34.88 720 LEU A O 1
ATOM 5217 N N . GLN A 1 721 ? 21.837 -6.197 -51.763 1.00 31.22 721 GLN A N 1
ATOM 5218 C CA . GLN A 1 721 ? 22.277 -4.827 -52.166 1.00 31.22 721 GLN A CA 1
ATOM 5219 C C . GLN A 1 721 ? 23.684 -4.481 -51.608 1.00 31.22 721 GLN A C 1
ATOM 5221 O O . GLN A 1 721 ? 24.030 -4.943 -50.523 1.00 31.22 721 GLN A O 1
ATOM 5226 N N . PRO A 1 722 ? 24.532 -3.722 -52.338 1.00 32.59 722 PRO A N 1
ATOM 5227 C CA . PRO A 1 722 ? 25.957 -3.606 -52.022 1.00 32.59 722 PRO A CA 1
ATOM 5228 C C . PRO A 1 722 ? 26.213 -2.672 -50.828 1.00 32.59 722 PRO A C 1
ATOM 5230 O O . PRO A 1 722 ? 25.806 -1.514 -50.845 1.00 32.59 722 PRO A O 1
ATOM 5233 N N . MET A 1 723 ? 26.945 -3.156 -49.821 1.00 33.47 723 MET A N 1
ATOM 5234 C CA . MET A 1 723 ? 27.594 -2.334 -48.791 1.00 33.47 723 MET A CA 1
ATOM 5235 C C . MET A 1 723 ? 29.120 -2.507 -48.875 1.00 33.47 723 MET A C 1
ATOM 5237 O O . MET A 1 723 ? 29.579 -3.608 -49.190 1.00 33.47 723 MET A O 1
ATOM 5241 N N . PRO A 1 724 ? 29.920 -1.464 -48.584 1.00 33.12 724 PRO A N 1
ATOM 5242 C CA . PRO A 1 724 ? 31.363 -1.591 -48.434 1.00 33.12 724 PRO A CA 1
ATOM 5243 C C . PRO A 1 724 ? 31.666 -2.184 -47.048 1.00 33.12 724 PRO A C 1
ATOM 5245 O O . PRO A 1 724 ? 31.759 -1.461 -46.063 1.00 33.12 724 PRO A O 1
ATOM 5248 N N . LEU A 1 725 ? 31.777 -3.510 -46.957 1.00 34.81 725 LEU A N 1
ATOM 5249 C CA . LEU A 1 725 ? 32.262 -4.196 -45.756 1.00 34.81 725 LEU A CA 1
ATOM 5250 C C . LEU A 1 725 ? 33.779 -4.383 -45.853 1.00 34.81 725 LEU A C 1
ATOM 5252 O O . LEU A 1 725 ? 34.271 -4.957 -46.824 1.00 34.81 725 LEU A O 1
ATOM 5256 N N . LYS A 1 726 ? 34.512 -3.939 -44.830 1.00 29.59 726 LYS A N 1
ATOM 5257 C CA . LYS A 1 726 ? 35.876 -4.397 -44.563 1.00 29.59 726 LYS A CA 1
ATOM 5258 C C . LYS A 1 726 ? 35.762 -5.466 -43.474 1.00 29.59 726 LYS A C 1
ATOM 5260 O O . LYS A 1 726 ? 35.525 -5.138 -42.318 1.00 29.59 726 LYS A O 1
ATOM 5265 N N . VAL A 1 727 ? 35.806 -6.729 -43.883 1.00 31.03 727 VAL A N 1
ATOM 5266 C CA . VAL A 1 727 ? 35.889 -7.887 -42.983 1.00 31.03 727 VAL A CA 1
ATOM 5267 C C . VAL A 1 727 ? 37.378 -8.138 -42.758 1.00 31.03 727 VAL A C 1
ATOM 5269 O O . VAL A 1 727 ? 38.098 -8.332 -43.736 1.00 31.03 727 VAL A O 1
ATOM 5272 N N . GLU A 1 728 ? 37.852 -8.073 -41.517 1.00 28.47 728 GLU A N 1
ATOM 5273 C CA . GLU A 1 728 ? 39.169 -8.603 -41.143 1.00 28.47 728 GLU A CA 1
ATOM 5274 C C . GLU A 1 728 ? 38.933 -9.982 -40.508 1.00 28.47 728 GLU A C 1
ATOM 5276 O O . GLU A 1 728 ? 38.223 -10.099 -39.509 1.00 28.47 728 GLU A O 1
ATOM 5281 N N . GLU A 1 729 ? 39.432 -11.025 -41.178 1.00 27.83 729 GLU A N 1
ATOM 5282 C CA . GLU A 1 729 ? 39.535 -12.392 -40.657 1.00 27.83 729 GLU A CA 1
ATOM 5283 C C . GLU A 1 729 ? 40.853 -12.496 -39.874 1.00 27.83 729 GLU A C 1
ATOM 5285 O O . GLU A 1 729 ? 41.895 -12.131 -40.422 1.00 27.83 729 GLU A O 1
ATOM 5290 N N . ASP A 1 730 ? 40.797 -13.002 -38.640 1.00 32.31 730 ASP A N 1
ATOM 5291 C CA . ASP A 1 730 ? 41.947 -13.582 -37.928 1.00 32.31 730 ASP A CA 1
ATOM 5292 C C . ASP A 1 730 ? 41.746 -15.097 -37.801 1.00 32.31 730 ASP A C 1
ATOM 5294 O O . ASP A 1 730 ? 40.630 -15.505 -37.385 1.00 32.31 730 ASP A O 1
#

Solvent-accessible surface area (backbone atoms only — not comparable to full-atom values): 30269 Å² total; per-residue (Å²): 113,48,78,35,45,86,35,47,80,37,45,55,83,40,68,60,90,65,94,45,57,42,39,42,29,14,29,39,30,39,36,28,74,81,72,51,72,53,53,82,78,56,86,74,90,62,91,84,85,78,90,61,56,70,40,27,36,35,29,74,44,60,28,28,42,38,38,30,42,39,14,47,45,50,35,41,78,58,18,37,41,32,46,42,22,4,36,39,38,29,38,43,14,36,42,35,9,31,31,13,28,39,40,42,32,24,30,49,30,56,44,52,40,32,42,44,99,84,76,46,77,46,75,54,84,96,48,50,40,10,40,35,38,32,25,58,51,10,38,39,38,13,46,17,65,69,8,6,33,37,40,38,42,20,19,32,37,39,30,26,50,46,6,40,39,37,28,3,29,36,64,63,98,43,44,74,82,40,48,18,28,39,40,41,37,42,22,72,33,41,36,38,29,28,49,45,6,39,40,38,16,31,42,44,80,61,91,54,100,78,69,75,52,38,20,25,23,10,37,38,40,37,39,27,28,26,42,37,27,25,30,20,3,36,41,37,17,23,16,55,38,39,25,30,12,10,37,39,41,37,41,24,63,45,35,38,39,24,35,24,42,20,101,84,59,38,45,3,33,42,33,13,28,13,21,60,91,90,55,83,40,68,67,11,32,23,31,13,11,36,37,42,39,37,26,28,24,39,38,27,24,29,16,1,38,38,38,13,20,6,34,11,34,22,29,14,10,36,35,41,38,42,23,68,38,34,38,37,30,30,24,44,16,96,78,61,43,43,2,37,40,37,11,25,10,34,48,98,66,89,59,101,38,67,19,31,24,33,14,10,37,40,38,41,40,26,46,27,37,39,27,23,31,15,3,37,39,38,16,16,11,43,32,36,32,33,26,16,5,40,39,39,41,39,22,49,32,37,40,30,32,23,44,16,96,66,44,42,44,2,33,38,39,12,28,23,9,61,79,21,56,32,41,21,22,34,42,39,38,40,29,34,33,39,37,33,23,44,24,5,39,41,35,12,31,10,17,9,47,27,32,14,6,35,38,41,39,43,19,76,48,25,37,40,33,28,23,43,40,78,84,64,69,62,95,51,87,48,68,66,48,45,47,29,69,49,51,64,38,73,72,74,49,29,49,4,33,42,34,11,22,13,36,72,78,18,66,24,32,19,8,35,39,41,39,38,22,48,32,39,35,28,21,44,40,3,36,40,34,13,28,13,55,26,67,32,39,19,7,34,38,40,39,42,22,49,29,39,38,22,30,36,12,2,32,40,34,12,32,13,48,26,55,11,32,18,10,40,40,38,37,45,28,50,29,38,43,25,26,27,44,22,91,53,45,66,61,47,35,74,75,62,34,62,96,34,38,84,63,91,63,34,41,1,28,42,34,12,20,21,34,69,76,7,53,18,34,18,6,36,38,39,38,42,24,52,31,37,39,30,26,48,45,5,37,39,36,11,26,6,51,14,66,12,38,17,9,38,37,43,38,38,26,35,29,40,37,30,28,46,40,7,37,40,36,10,30,17,66,20,67,39,22,4,35,41,39,41,41,36,48,76,40,76,46,57,38,66,78,30,48,77,46,30,54,30,72,74,43,73,56,50,78,48,81,46,64,81,59,84,74,87,68,83,88,72,85,60,76,89,71,95,73,96,78,87,83,83,87,132

Mean predicted aligned error: 9.22 Å

pLDDT: mean 85.66, std 16.77, range [27.83, 98.94]

Nearest PDB structures (foldseek):
  3p4g-assembly4_D  TM=3.517E-01  e=7.813E+00  Marinomonas primoryensis
  4dn7-assembly1_B  TM=1.599E-01  e=5.625E+00  Methanosarcina mazei Go1